Protein 6B0G (pdb70)

Secondary structure (DSSP, 8-state):
---EEEE-SEEEE-TTS-EEEEEEESS--B-TTS-B-EEEEEE-TTS--EEEEETTTEEPTT--TTEEEEEETTEEEEEESS--GGG-EEEEEEE-SSSSPEE---EEEEE----BPPEEEEEPPPHHHHTTTEEEEEEEEEEEBSS--EEEEEETTEEP-SSEEEEEPPPPTTT--EEEEEEEEEEHHHHHT--EEEEEEE-TT-SS-EEEEEETT-/-EEEEPPPEEE-TT--EEEEEEEESS-GGGSEEEEEEE-TT--EEEEEEEETTT--EEE-GGGTTTEEEEEETTTTEEEEEE-S--GGG-EEEEEEEE-S-SS---S--S--SB---EEEEE-S---BPPEEEEE---GGGEETTEEEEEEEEEEEBSS--EEEEGGGTB-TTEEEPPPEE-TTS-EEEEEEEEEEGGGGGT---EEEEEEGGGTEEEEEE-PPP-/--TT---BTEEEEE-SS-EEEEESTT-EEEETTEEE---SS-SSTTTTSEEETTEEEEE----EEEEEPTTEEEETTEEEEGGGTT---BSEEEEE-TT-SS--EEEEE-TEEEEEGGGTTEEEEEE---------STTEEEEEETTEEEEEE-

Nearest PDB structures (foldseek):
  6b0g-assembly1_C  TM=1.005E+00  e=9.118E-43  Homo sapiens
  6b0e-assembly1_A  TM=9.996E-01  e=1.253E-40  Homo sapiens
  6l8t-assembly1_L  TM=9.865E-01  e=5.030E-39  Homo sapiens
  1a4j-assembly2_A  TM=9.970E-01  e=8.400E-39  Mus musculus
  1f3d-assembly1_J  TM=9.706E-01  e=6.985E-35  Mus musculus

Sequence (598 aa):
DVVMTQSPLSLPVTLGQPASISCRSSQSLVYSDGNTYLSWFQQRPGQSPRRLIYKVSNRDSGVPDRFSGSGSGTDFTLKISRVEAEDVGVYYCMQDTHWPPTFGGGTKVEIKRTVAAPSVFIFPPSDEQLKSGTASVVCLLNNFYPREAKVQWKVDNALQSGNSQESVTEQDSKDSTYSLSSTLTLSKADYEKHKVYACEVTHQGLSSPVTKSFNRGEVQLVQSGGEVKKPGASVKVSCKASGYTFTSYGISWVRQAPGQGLEWMMGWISAYNGNRKYAQKVQGRVSMTIDTHTSTANMELRSLRSDDTAVYYCAKDRGDGDYRYYYYGMDVWGQGTTVTVSSASTKGPSVFPLAPSSKSTSGGTAALGCLVKDYFPEPVTVSWNSGALTSGVHTFPAVLQSSGLYSLSSVVTVPSSSLGTQTYICNVNHKPSNTKVDKKVEPKSVTVDTVCKRGFLIQMSGHLECKCENDLVLVNEETCEEKVLKCCDEKTVNKPCGDFSKCCIKIPVSYACKCNLGYDMVNNVCIPNECKQVTCGNGKCILDTSNPVKTGVCSCNIGKVPNVQDQNKCSKDGETKCSLKCLKEQETCKAVDGIYKCDCK

Structure (mmCIF, N/CA/C/O backbone):
data_6B0G
#
_entry.id   6B0G
#
_cell.length_a   51.772
_cell.length_b   83.692
_cell.length_c   76.212
_cell.angle_alpha   90.00
_cell.angle_beta   93.65
_cell.angle_gamma   90.00
#
_symmetry.space_group_name_H-M   'P 1 21 1'
#
loop_
_entity.id
_entity.type
_entity.pdbx_description
1 polymer '1245 Antibody, Light Chain'
2 polymer '1245 Antibody, Heavy Chain'
3 polymer '25 kDa ookinete surface antigen'
4 non-polymer GLYCEROL
5 water water
#
loop_
_atom_site.group_PDB
_atom_site.id
_atom_site.type_symbol
_atom_site.label_atom_id
_atom_site.label_alt_id
_atom_site.label_comp_id
_atom_site.label_asym_id
_atom_site.label_entity_id
_atom_site.label_seq_id
_atom_site.pdbx_PDB_ins_code
_atom_site.Cartn_x
_atom_site.Cartn_y
_atom_site.Cartn_z
_atom_site.occupancy
_atom_site.B_iso_or_equiv
_atom_site.auth_seq_id
_atom_site.auth_comp_id
_atom_site.auth_asym_id
_atom_site.auth_atom_id
_atom_site.pdbx_PDB_model_num
ATOM 1 N N . ASP A 1 1 ? 244.509 180.397 108.796 1.00 28.23 1 ASP C N 1
ATOM 2 C CA . ASP A 1 1 ? 245.575 179.443 109.011 1.00 30.40 1 ASP C CA 1
ATOM 3 C C . ASP A 1 1 ? 246.680 180.080 109.836 1.00 27.38 1 ASP C C 1
ATOM 4 O O . ASP A 1 1 ? 247.006 181.251 109.664 1.00 29.07 1 ASP C O 1
ATOM 9 N N . VAL A 1 2 ? 247.285 179.295 110.714 1.00 24.98 2 VAL C N 1
ATOM 10 C CA . VAL A 1 2 ? 248.368 179.823 111.530 1.00 22.05 2 VAL C CA 1
ATOM 11 C C . VAL A 1 2 ? 249.611 179.947 110.672 1.00 20.78 2 VAL C C 1
ATOM 12 O O . VAL A 1 2 ? 250.030 178.985 110.020 1.00 23.96 2 VAL C O 1
ATOM 16 N N . VAL A 1 3 ? 250.220 181.113 110.691 1.00 19.33 3 VAL C N 1
ATOM 17 C CA . VAL A 1 3 ? 251.466 181.335 109.979 1.00 19.50 3 VAL C CA 1
ATOM 18 C C . VAL A 1 3 ? 252.628 181.066 110.915 1.00 20.85 3 VAL C C 1
ATOM 19 O O . VAL A 1 3 ? 252.713 181.650 112.001 1.00 18.26 3 VAL C O 1
ATOM 23 N N . MET A 1 4 ? 253.539 180.210 110.470 1.00 16.85 4 MET C N 1
ATOM 24 C CA . MET A 1 4 ? 254.758 179.875 111.196 1.00 19.27 4 MET C CA 1
ATOM 25 C C . MET A 1 4 ? 255.916 180.536 110.467 1.00 20.07 4 MET C C 1
ATOM 26 O O . MET A 1 4 ? 256.104 180.302 109.270 1.00 18.87 4 MET C O 1
ATOM 31 N N . THR A 1 5 ? 256.667 181.383 111.168 1.00 23.30 5 THR C N 1
ATOM 32 C CA . THR A 1 5 ? 257.760 182.136 110.565 1.00 18.93 5 THR C CA 1
ATOM 33 C C . THR A 1 5 ? 259.050 181.704 111.235 1.00 20.23 5 THR C C 1
ATOM 34 O O . THR A 1 5 ? 259.189 181.828 112.454 1.00 17.64 5 THR C O 1
ATOM 38 N N . GLN A 1 6 ? 260.001 181.240 110.446 1.00 17.17 6 GLN C N 1
ATOM 39 C CA . GLN A 1 6 ? 261.262 180.791 111.000 1.00 19.81 6 GLN C CA 1
ATOM 40 C C . GLN A 1 6 ? 262.359 181.798 110.705 1.00 20.91 6 GLN C C 1
ATOM 41 O O . GLN A 1 6 ? 262.290 182.536 109.718 1.00 23.72 6 GLN C O 1
ATOM 47 N N . SER A 1 7 ? 263.388 181.815 111.562 1.00 26.47 7 SER C N 1
ATOM 48 C CA . SER A 1 7 ? 264.538 182.658 111.247 1.00 30.11 7 SER C CA 1
ATOM 49 C C . SER A 1 7 ? 265.797 182.060 111.858 1.00 30.45 7 SER C C 1
ATOM 50 O O . SER A 1 7 ? 265.721 181.436 112.923 1.00 30.66 7 SER C O 1
ATOM 53 N N . PRO A 1 8 ? 266.959 182.215 111.212 1.00 28.86 8 PRO C N 1
ATOM 54 C CA . PRO A 1 8 ? 267.101 182.830 109.892 1.00 21.30 8 PRO C CA 1
ATOM 55 C C . PRO A 1 8 ? 266.667 181.867 108.797 1.00 22.24 8 PRO C C 1
ATOM 56 O O . PRO A 1 8 ? 266.333 180.724 109.100 1.00 28.58 8 PRO C O 1
ATOM 60 N N . LEU A 1 9 ? 266.683 182.314 107.544 1.00 20.91 9 LEU C N 1
ATOM 61 C CA . LEU A 1 9 ? 266.423 181.387 106.445 1.00 24.26 9 LEU C CA 1
ATOM 62 C C . LEU A 1 9 ? 267.617 180.468 106.222 1.00 25.00 9 LEU C C 1
ATOM 63 O O . LEU A 1 9 ? 267.452 179.274 105.952 1.00 23.47 9 LEU C O 1
ATOM 68 N N . SER A 1 10 ? 268.826 181.021 106.311 1.00 21.37 10 SER C N 1
ATOM 69 C CA . SER A 1 10 ? 270.064 180.291 106.127 1.00 21.69 10 SER C CA 1
ATOM 70 C C . SER A 1 10 ? 270.911 180.512 107.370 1.00 26.04 10 SER C C 1
ATOM 71 O O . SER A 1 10 ? 271.046 181.651 107.835 1.00 27.15 10 SER C O 1
ATOM 74 N N . LEU A 1 11 ? 271.475 179.426 107.903 1.00 24.25 11 LEU C N 1
ATOM 75 C CA . LEU A 1 11 ? 272.216 179.439 109.166 1.00 23.59 11 LEU C CA 1
ATOM 76 C C . LEU A 1 11 ? 273.588 178.817 108.971 1.00 25.76 11 LEU C C 1
ATOM 77 O O . LEU A 1 11 ? 273.741 177.593 109.087 1.00 22.48 11 LEU C O 1
ATOM 82 N N . PRO A 1 12 ? 274.620 179.624 108.719 1.00 24.88 12 PRO C N 1
ATOM 83 C CA . PRO A 1 12 ? 275.972 179.066 108.649 1.00 25.95 12 PRO C CA 1
ATOM 84 C C . PRO A 1 12 ? 276.482 178.798 110.060 1.00 33.47 12 PRO C C 1
ATOM 85 O O . PRO A 1 12 ? 276.313 179.621 110.963 1.00 29.41 12 PRO C O 1
ATOM 89 N N . VAL A 1 13 ? 277.071 177.618 110.259 1.00 26.24 13 VAL C N 1
ATOM 90 C CA . VAL A 1 13 ? 277.486 177.168 111.580 1.00 32.66 13 VAL C CA 1
ATOM 91 C C . VAL A 1 13 ? 278.933 176.707 111.510 1.00 34.37 13 VAL C C 1
ATOM 92 O O . VAL A 1 13 ? 279.438 176.333 110.450 1.00 28.52 13 VAL C O 1
ATOM 96 N N . THR A 1 14 ? 279.600 176.711 112.665 1.00 38.05 14 THR C N 1
ATOM 97 C CA . THR A 1 14 ? 280.938 176.141 112.784 1.00 36.62 14 THR C CA 1
ATOM 98 C C . THR A 1 14 ? 280.829 174.799 113.481 1.00 30.25 14 THR C C 1
ATOM 99 O O . THR A 1 14 ? 280.208 174.697 114.545 1.00 31.46 14 THR C O 1
ATOM 103 N N . LEU A 1 15 ? 281.415 173.769 112.880 1.00 31.15 15 LEU C N 1
ATOM 104 C CA . LEU A 1 15 ? 281.371 172.461 113.509 1.00 30.31 15 LEU C CA 1
ATOM 105 C C . LEU A 1 15 ? 281.942 172.567 114.919 1.00 36.09 15 LEU C C 1
ATOM 106 O O . LEU A 1 15 ? 282.988 173.180 115.131 1.00 33.44 15 LEU C O 1
ATOM 111 N N . GLY A 1 16 ? 281.182 172.069 115.897 1.00 32.97 16 GLY C N 1
ATOM 112 C CA . GLY A 1 16 ? 281.540 172.151 117.291 1.00 35.16 16 GLY C CA 1
ATOM 113 C C . GLY A 1 16 ? 280.933 173.315 118.050 1.00 37.46 16 GLY C C 1
ATOM 114 O O . GLY A 1 16 ? 281.010 173.330 119.286 1.00 42.80 16 GLY C O 1
ATOM 115 N N . GLN A 1 17 ? 280.371 174.288 117.363 1.00 34.19 17 GLN C N 1
ATOM 116 C CA . GLN A 1 17 ? 279.796 175.453 118.000 1.00 30.96 17 GLN C CA 1
ATOM 117 C C . GLN A 1 17 ? 278.292 175.262 118.132 1.00 28.73 17 GLN C C 1
ATOM 118 O O . GLN A 1 17 ? 277.703 174.504 117.366 1.00 27.11 17 GLN C O 1
ATOM 124 N N . PRO A 1 18 ? 277.669 175.915 119.114 1.00 29.73 18 PRO C N 1
ATOM 125 C CA . PRO A 1 18 ? 276.204 175.876 119.221 1.00 26.85 18 PRO C CA 1
ATOM 126 C C . PRO A 1 18 ? 275.550 176.614 118.064 1.00 27.20 18 PRO C C 1
ATOM 127 O O . PRO A 1 18 ? 276.153 177.468 117.409 1.00 28.39 18 PRO C O 1
ATOM 131 N N . ALA A 1 19 ? 274.291 176.261 117.816 1.00 24.04 19 ALA C N 1
ATOM 132 C CA . ALA A 1 19 ? 273.446 177.026 116.913 1.00 27.71 19 ALA C CA 1
ATOM 133 C C . ALA A 1 19 ? 272.023 177.008 117.450 1.00 27.62 19 ALA C C 1
ATOM 134 O O . ALA A 1 19 ? 271.673 176.164 118.281 1.00 28.93 19 ALA C O 1
ATOM 136 N N . SER A 1 20 ? 271.197 177.944 116.968 1.00 24.98 20 SER C N 1
ATOM 137 C CA . SER A 1 20 ? 269.799 177.999 117.409 1.00 22.87 20 SER C CA 1
ATOM 138 C C . SER A 1 20 ? 268.926 178.598 116.309 1.00 29.12 20 SER C C 1
ATOM 139 O O . SER A 1 20 ? 269.334 179.526 115.604 1.00 28.73 20 SER C O 1
ATOM 142 N N . ILE A 1 21 ? 267.736 178.015 116.144 1.00 27.25 21 ILE C N 1
ATOM 143 C CA . ILE A 1 21 ? 266.771 178.372 115.109 1.00 23.48 21 ILE C CA 1
ATOM 144 C C . ILE A 1 21 ? 265.491 178.850 115.787 1.00 22.69 21 ILE C C 1
ATOM 145 O O . ILE A 1 21 ? 265.024 178.234 116.754 1.00 19.13 21 ILE C O 1
ATOM 150 N N . SER A 1 22 ? 264.911 179.930 115.274 1.00 20.43 22 SER C N 1
ATOM 151 C CA . SER A 1 22 ? 263.709 180.514 115.859 1.00 24.15 22 SER C CA 1
ATOM 152 C C . SER A 1 22 ? 262.460 180.210 115.026 1.00 21.81 22 SER C C 1
ATOM 153 O O . SER A 1 22 ? 262.506 180.127 113.788 1.00 22.52 22 SER C O 1
ATOM 156 N N . CYS A 1 23 ? 261.340 180.033 115.727 1.00 20.19 23 CYS C N 1
ATOM 157 C CA . CYS A 1 23 ? 260.049 179.768 115.109 1.00 20.03 23 CYS C CA 1
ATOM 158 C C . CYS A 1 23 ? 259.014 180.584 115.865 1.00 22.44 23 CYS C C 1
ATOM 159 O O . CYS A 1 23 ? 258.913 180.467 117.092 1.00 22.59 23 CYS C O 1
ATOM 162 N N . ARG A 1 24 ? 258.261 181.408 115.144 1.00 18.52 24 ARG C N 1
ATOM 163 C CA . ARG A 1 24 ? 257.216 182.245 115.735 1.00 19.97 24 ARG C CA 1
ATOM 164 C C . ARG A 1 24 ? 255.902 181.963 115.036 1.00 21.29 24 ARG C C 1
ATOM 165 O O . ARG A 1 24 ? 255.860 181.863 113.807 1.00 22.67 24 ARG C O 1
ATOM 173 N N . SER A 1 25 ? 254.826 181.833 115.810 1.00 17.43 25 SER C N 1
ATOM 174 C CA . SER A 1 25 ? 253.521 181.570 115.230 1.00 19.02 25 SER C CA 1
ATOM 175 C C . SER A 1 25 ? 252.677 182.846 115.242 1.00 21.10 25 SER C C 1
ATOM 176 O O . SER A 1 25 ? 252.840 183.706 116.103 1.00 23.05 25 SER C O 1
ATOM 179 N N . SER A 1 26 ? 251.732 182.941 114.309 1.00 19.02 26 SER C N 1
ATOM 180 C CA . SER A 1 26 ? 250.869 184.114 114.269 1.00 23.86 26 SER C CA 1
ATOM 181 C C . SER A 1 26 ? 249.785 184.070 115.333 1.00 20.77 26 SER C C 1
ATOM 182 O O . SER A 1 26 ? 249.121 185.085 115.565 1.00 23.81 26 SER C O 1
ATOM 185 N N . GLN A 1 27 ? 249.584 182.934 116.001 1.00 19.85 27 GLN C N 1
ATOM 186 C CA . GLN A 1 27 ? 248.748 182.968 117.197 1.00 28.27 27 GLN C CA 1
ATOM 187 C C . GLN A 1 27 ? 249.242 181.924 118.182 1.00 24.17 27 GLN C C 1
ATOM 188 O O . GLN A 1 27 ? 250.091 181.086 117.857 1.00 22.78 27 GLN C O 1
ATOM 194 N N . SER A 1 28 A 248.723 182.021 119.411 1.00 21.24 27 SER C N 1
ATOM 195 C CA . SER A 1 28 A 249.173 181.156 120.484 1.00 20.58 27 SER C CA 1
ATOM 196 C C . SER A 1 28 A 248.993 179.699 120.091 1.00 20.19 27 SER C C 1
ATOM 197 O O . SER A 1 28 A 247.971 179.297 119.519 1.00 18.39 27 SER C O 1
ATOM 200 N N . LEU A 1 29 B 249.992 178.906 120.396 1.00 17.31 27 LEU C N 1
ATOM 201 C CA . LEU A 1 29 B 249.898 177.477 120.147 1.00 16.44 27 LEU C CA 1
ATOM 202 C C . LEU A 1 29 B 249.407 176.702 121.369 1.00 18.22 27 LEU C C 1
ATOM 203 O O . LEU A 1 29 B 249.399 175.472 121.334 1.00 19.49 27 LEU C O 1
ATOM 208 N N . VAL A 1 30 C 249.005 177.380 122.445 1.00 19.79 27 VAL C N 1
ATOM 209 C CA . VAL A 1 30 C 248.468 176.674 123.610 1.00 17.79 27 VAL C CA 1
ATOM 210 C C . VAL A 1 30 C 247.035 176.259 123.294 1.00 21.50 27 VAL C C 1
ATOM 211 O O . VAL A 1 30 C 246.193 177.095 122.958 1.00 25.53 27 VAL C O 1
ATOM 215 N N . TYR A 1 31 D 246.771 174.966 123.360 1.00 17.82 27 TYR C N 1
ATOM 216 C CA . TYR A 1 31 D 245.477 174.413 122.972 1.00 22.76 27 TYR C CA 1
ATOM 217 C C . TYR A 1 31 D 244.515 174.517 124.154 1.00 25.23 27 TYR C C 1
ATOM 218 O O . TYR A 1 31 D 244.892 174.916 125.248 1.00 23.23 27 TYR C O 1
ATOM 227 N N . SER A 1 32 E 243.255 174.166 123.925 1.00 26.68 27 SER C N 1
ATOM 228 C CA . SER A 1 32 E 242.265 174.241 124.991 1.00 33.86 27 SER C CA 1
ATOM 229 C C . SER A 1 32 E 242.500 173.213 126.097 1.00 30.38 27 SER C C 1
ATOM 230 O O . SER A 1 32 E 241.882 173.323 127.160 1.00 31.61 27 SER C O 1
ATOM 233 N N . ASP A 1 33 ? 243.358 172.215 125.877 1.00 24.08 28 ASP C N 1
ATOM 234 C CA . ASP A 1 33 ? 243.725 171.260 126.923 1.00 24.11 28 ASP C CA 1
ATOM 235 C C . ASP A 1 33 ? 244.978 171.667 127.672 1.00 24.90 28 ASP C C 1
ATOM 236 O O . ASP A 1 33 ? 245.461 170.888 128.492 1.00 24.40 28 ASP C O 1
ATOM 241 N N . GLY A 1 34 ? 245.513 172.859 127.406 1.00 20.86 29 GLY C N 1
ATOM 242 C CA . GLY A 1 34 ? 246.712 173.341 128.071 1.00 23.01 29 GLY C CA 1
ATOM 243 C C . GLY A 1 34 ? 248.015 172.918 127.406 1.00 21.63 29 GLY C C 1
ATOM 244 O O . GLY A 1 34 ? 249.091 173.404 127.797 1.00 24.88 29 GLY C O 1
ATOM 245 N N . ASN A 1 35 ? 247.964 172.039 126.414 1.00 21.19 30 ASN C N 1
ATOM 246 C CA . ASN A 1 35 ? 249.181 171.595 125.755 1.00 19.44 30 ASN C CA 1
ATOM 247 C C . ASN A 1 35 ? 249.492 172.467 124.552 1.00 17.93 30 ASN C C 1
ATOM 248 O O . ASN A 1 35 ? 248.605 173.090 123.953 1.00 16.49 30 ASN C O 1
ATOM 253 N N . THR A 1 36 ? 250.778 172.466 124.180 1.00 16.94 31 THR C N 1
ATOM 254 C CA . THR A 1 36 ? 251.295 173.248 123.060 1.00 18.10 31 THR C CA 1
ATOM 255 C C . THR A 1 36 ? 251.842 172.275 122.028 1.00 16.02 31 THR C C 1
ATOM 256 O O . THR A 1 36 ? 252.871 171.630 122.258 1.00 16.68 31 THR C O 1
ATOM 260 N N . TYR A 1 37 ? 251.180 172.192 120.887 1.00 14.13 32 TYR C N 1
ATOM 261 C CA . TYR A 1 37 ? 251.478 171.152 119.911 1.00 15.37 32 TYR C CA 1
ATOM 262 C C . TYR A 1 37 ? 252.427 171.755 118.878 1.00 13.83 32 TYR C C 1
ATOM 263 O O . TYR A 1 37 ? 252.051 172.077 117.749 1.00 16.05 32 TYR C O 1
ATOM 272 N N . LEU A 1 38 ? 253.684 171.887 119.280 1.00 12.15 33 LEU C N 1
ATOM 273 C CA . LEU A 1 38 ? 254.727 172.415 118.392 1.00 11.90 33 LEU C CA 1
ATOM 274 C C . LEU A 1 38 ? 255.831 171.368 118.225 1.00 14.32 33 LEU C C 1
ATOM 275 O O . LEU A 1 38 ? 256.359 170.866 119.217 1.00 15.99 33 LEU C O 1
ATOM 280 N N . SER A 1 39 ? 256.222 171.077 116.969 1.00 10.57 34 SER C N 1
ATOM 281 C CA . SER A 1 39 ? 257.209 170.044 116.666 1.00 10.10 34 SER C CA 1
ATOM 282 C C . SER A 1 39 ? 258.313 170.616 115.776 1.00 10.29 34 SER C C 1
ATOM 283 O O . SER A 1 39 ? 258.143 171.639 115.119 1.00 15.77 34 SER C O 1
ATOM 286 N N . TRP A 1 40 ? 259.452 169.921 115.763 1.00 13.49 35 TRP C N 1
ATOM 287 C CA . TRP A 1 40 ? 260.590 170.254 114.916 1.00 12.19 35 TRP C CA 1
ATOM 288 C C . TRP A 1 40 ? 261.018 169.029 114.115 1.00 16.19 35 TRP C C 1
ATOM 289 O O . TRP A 1 40 ? 261.090 167.909 114.649 1.00 14.48 35 TRP C O 1
ATOM 300 N N . PHE A 1 41 ? 261.318 169.265 112.836 1.00 13.42 36 PHE C N 1
ATOM 301 C CA . PHE A 1 41 ? 261.707 168.234 111.886 1.00 14.06 36 PHE C CA 1
ATOM 302 C C . PHE A 1 41 ? 263.051 168.595 111.272 1.00 16.59 36 PHE C C 1
ATOM 303 O O . PHE A 1 41 ? 263.348 169.771 111.073 1.00 16.41 36 PHE C O 1
ATOM 311 N N . GLN A 1 42 ? 263.847 167.569 110.976 1.00 15.10 37 GLN C N 1
ATOM 312 C CA . GLN A 1 42 ? 265.124 167.696 110.285 1.00 14.08 37 GLN C CA 1
ATOM 313 C C . GLN A 1 42 ? 264.985 167.013 108.939 1.00 17.29 37 GLN C C 1
ATOM 314 O O . GLN A 1 42 ? 264.464 165.889 108.874 1.00 15.11 37 GLN C O 1
ATOM 320 N N . GLN A 1 43 ? 265.410 167.690 107.870 1.00 15.41 38 GLN C N 1
ATOM 321 C CA . GLN A 1 43 ? 265.372 167.099 106.529 1.00 16.35 38 GLN C CA 1
ATOM 322 C C . GLN A 1 43 ? 266.774 167.203 105.951 1.00 20.07 38 GLN C C 1
ATOM 323 O O . GLN A 1 43 ? 267.195 168.279 105.510 1.00 19.45 38 GLN C O 1
ATOM 329 N N . ARG A 1 44 ? 267.520 166.105 106.030 1.00 23.49 39 ARG C N 1
ATOM 330 C CA . ARG A 1 44 ? 268.860 166.068 105.453 1.00 23.01 39 ARG C CA 1
ATOM 331 C C . ARG A 1 44 ? 268.761 166.026 103.935 1.00 28.19 39 ARG C C 1
ATOM 332 O O . ARG A 1 44 ? 267.724 165.642 103.393 1.00 24.45 39 ARG C O 1
ATOM 340 N N . PRO A 1 45 ? 269.820 166.445 103.227 1.00 26.42 40 PRO C N 1
ATOM 341 C CA . PRO A 1 45 ? 269.738 166.567 101.762 1.00 25.36 40 PRO C CA 1
ATOM 342 C C . PRO A 1 45 ? 269.310 165.267 101.111 1.00 33.03 40 PRO C C 1
ATOM 343 O O . PRO A 1 45 ? 269.907 164.209 101.340 1.00 30.32 40 PRO C O 1
ATOM 347 N N . GLY A 1 46 ? 268.267 165.353 100.287 1.00 27.94 41 GLY C N 1
ATOM 348 C CA . GLY A 1 46 ? 267.793 164.198 99.561 1.00 30.83 41 GLY C CA 1
ATOM 349 C C . GLY A 1 46 ? 266.973 163.214 100.362 1.00 31.25 41 GLY C C 1
ATOM 350 O O . GLY A 1 46 ? 266.647 162.156 99.836 1.00 34.42 41 GLY C O 1
ATOM 351 N N . GLN A 1 47 ? 266.624 163.514 101.610 1.00 23.64 42 GLN C N 1
ATOM 352 C CA . GLN A 1 47 ? 265.865 162.565 102.423 1.00 28.40 42 GLN C CA 1
ATOM 353 C C . GLN A 1 47 ? 264.501 163.107 102.830 1.00 24.04 42 GLN C C 1
ATOM 354 O O . GLN A 1 47 ? 264.181 164.283 102.643 1.00 25.43 42 GLN C O 1
ATOM 360 N N . SER A 1 48 ? 263.717 162.218 103.450 1.00 21.92 43 SER C N 1
ATOM 361 C CA . SER A 1 48 ? 262.467 162.584 104.094 1.00 21.32 43 SER C CA 1
ATOM 362 C C . SER A 1 48 ? 262.705 163.365 105.370 1.00 20.59 43 SER C C 1
ATOM 363 O O . SER A 1 48 ? 263.726 163.195 106.038 1.00 22.14 43 SER C O 1
ATOM 366 N N . PRO A 1 49 ? 261.731 164.173 105.769 1.00 15.72 44 PRO C N 1
ATOM 367 C CA . PRO A 1 49 ? 261.783 164.782 107.097 1.00 16.02 44 PRO C CA 1
ATOM 368 C C . PRO A 1 49 ? 261.785 163.728 108.191 1.00 18.84 44 PRO C C 1
ATOM 369 O O . PRO A 1 49 ? 261.243 162.635 108.046 1.00 15.50 44 PRO C O 1
ATOM 373 N N . ARG A 1 50 ? 262.402 164.084 109.296 1.00 16.06 45 ARG C N 1
ATOM 374 C CA . ARG A 1 50 ? 262.497 163.238 110.465 1.00 15.59 45 ARG C CA 1
ATOM 375 C C . ARG A 1 50 ? 262.131 164.126 111.643 1.00 12.63 45 ARG C C 1
ATOM 376 O O . ARG A 1 50 ? 262.681 165.216 111.775 1.00 16.79 45 ARG C O 1
ATOM 384 N N . ARG A 1 51 ? 261.244 163.649 112.515 1.00 13.73 46 ARG C N 1
ATOM 385 C CA . ARG A 1 51 ? 260.869 164.446 113.665 1.00 13.57 46 ARG C CA 1
ATOM 386 C C . ARG A 1 51 ? 261.986 164.394 114.697 1.00 14.64 46 ARG C C 1
ATOM 387 O O . ARG A 1 51 ? 262.511 163.318 115.027 1.00 13.32 46 ARG C O 1
ATOM 395 N N . LEU A 1 52 ? 262.331 165.556 115.228 1.00 12.51 47 LEU C N 1
ATOM 396 C CA . LEU A 1 52 ? 263.318 165.635 116.314 1.00 14.40 47 LEU C CA 1
ATOM 397 C C . LEU A 1 52 ? 262.703 165.907 117.668 1.00 17.03 47 LEU C C 1
ATOM 398 O O . LEU A 1 52 ? 263.185 165.388 118.691 1.00 18.92 47 LEU C O 1
ATOM 403 N N . ILE A 1 53 ? 261.704 166.776 117.694 1.00 16.07 48 ILE C N 1
ATOM 404 C CA . ILE A 1 53 ? 261.129 167.293 118.923 1.00 13.12 48 ILE C CA 1
ATOM 405 C C . ILE A 1 53 ? 259.626 167.285 118.744 1.00 12.23 48 ILE C C 1
ATOM 406 O O . ILE A 1 53 ? 259.134 167.588 117.659 1.00 15.09 48 ILE C O 1
ATOM 411 N N . TYR A 1 54 ? 258.891 167.016 119.823 1.00 12.02 49 TYR C N 1
ATOM 412 C CA . TYR A 1 54 ? 257.443 167.185 119.805 1.00 12.88 49 TYR C CA 1
ATOM 413 C C . TYR A 1 54 ? 257.022 167.821 121.126 1.00 17.75 49 TYR C C 1
ATOM 414 O O . TYR A 1 54 ? 257.760 167.772 122.119 1.00 15.55 49 TYR C O 1
ATOM 423 N N . LYS A 1 55 ? 255.826 168.412 121.129 1.00 17.67 50 LYS C N 1
ATOM 424 C CA . LYS A 1 55 ? 255.290 169.061 122.319 1.00 15.09 50 LYS C CA 1
ATOM 425 C C . LYS A 1 55 ? 256.314 170.040 122.902 1.00 19.19 50 LYS C C 1
ATOM 426 O O . LYS A 1 55 ? 256.563 170.066 124.109 1.00 18.58 50 LYS C O 1
ATOM 432 N N . VAL A 1 56 ? 256.945 170.820 122.013 1.00 15.60 51 VAL C N 1
ATOM 433 C CA . VAL A 1 56 ? 257.856 171.939 122.309 1.00 18.12 51 VAL C CA 1
ATOM 434 C C . VAL A 1 56 ? 259.274 171.465 122.640 1.00 18.11 51 VAL C C 1
ATOM 435 O O . VAL A 1 56 ? 260.258 171.986 122.105 1.00 20.07 51 VAL C O 1
ATOM 439 N N . SER A 1 57 ? 259.389 170.531 123.565 1.00 19.20 52 SER C N 1
ATOM 440 C CA . SER A 1 57 ? 260.679 170.258 124.179 1.00 18.30 52 SER C CA 1
ATOM 441 C C . SER A 1 57 ? 260.999 168.775 124.342 1.00 21.72 52 SER C C 1
ATOM 442 O O . SER A 1 57 ? 262.072 168.458 124.860 1.00 21.30 52 SER C O 1
ATOM 445 N N . ASN A 1 58 ? 260.123 167.864 123.927 1.00 19.04 53 ASN C N 1
ATOM 446 C CA . ASN A 1 58 ? 260.369 166.438 124.082 1.00 21.44 53 ASN C CA 1
ATOM 447 C C . ASN A 1 58 ? 261.134 165.895 122.882 1.00 20.24 53 ASN C C 1
ATOM 448 O O . ASN A 1 58 ? 260.716 166.076 121.735 1.00 16.81 53 ASN C O 1
ATOM 453 N N . ARG A 1 59 ? 262.264 165.248 123.165 1.00 19.12 54 ARG C N 1
ATOM 454 C CA . ARG A 1 59 ? 263.124 164.661 122.140 1.00 21.34 54 ARG C CA 1
ATOM 455 C C . ARG A 1 59 ? 262.601 163.303 121.725 1.00 19.03 54 ARG C C 1
ATOM 456 O O . ARG A 1 59 ? 262.283 162.471 122.582 1.00 21.25 54 ARG C O 1
ATOM 464 N N . ASP A 1 60 ? 262.535 163.059 120.415 1.00 19.50 55 ASP C N 1
ATOM 465 C CA . ASP A 1 60 ? 262.185 161.721 119.960 1.00 20.26 55 ASP C CA 1
ATOM 466 C C . ASP A 1 60 ? 263.298 160.737 120.282 1.00 21.25 55 ASP C C 1
ATOM 467 O O . ASP A 1 60 ? 264.469 161.107 120.398 1.00 19.43 55 ASP C O 1
ATOM 472 N N . SER A 1 61 ? 262.916 159.469 120.416 1.00 25.64 56 SER C N 1
ATOM 473 C CA . SER A 1 61 ? 263.888 158.403 120.603 1.00 31.06 56 SER C CA 1
ATOM 474 C C . SER A 1 61 ? 264.905 158.424 119.473 1.00 29.78 56 SER C C 1
ATOM 475 O O . SER A 1 61 ? 264.565 158.688 118.318 1.00 32.29 56 SER C O 1
ATOM 478 N N . GLY A 1 62 ? 266.164 158.170 119.813 1.00 34.29 57 GLY C N 1
ATOM 479 C CA . GLY A 1 62 ? 267.220 158.145 118.821 1.00 34.87 57 GLY C CA 1
ATOM 480 C C . GLY A 1 62 ? 267.726 159.509 118.406 1.00 34.76 57 GLY C C 1
ATOM 481 O O . GLY A 1 62 ? 268.598 159.592 117.533 1.00 40.97 57 GLY C O 1
ATOM 482 N N . VAL A 1 63 ? 267.215 160.582 118.997 1.00 27.50 58 VAL C N 1
ATOM 483 C CA . VAL A 1 63 ? 267.689 161.927 118.683 1.00 24.90 58 VAL C CA 1
ATOM 484 C C . VAL A 1 63 ? 268.786 162.264 119.685 1.00 26.24 58 VAL C C 1
ATOM 485 O O . VAL A 1 63 ? 268.581 162.083 120.894 1.00 32.39 58 VAL C O 1
ATOM 489 N N . PRO A 1 64 ? 269.951 162.754 119.239 1.00 27.72 59 PRO C N 1
ATOM 490 C CA . PRO A 1 64 ? 271.032 163.056 120.183 1.00 32.03 59 PRO C CA 1
ATOM 491 C C . PRO A 1 64 ? 270.657 164.162 121.154 1.00 31.19 59 PRO C C 1
ATOM 492 O O . PRO A 1 64 ? 269.899 165.077 120.828 1.00 28.42 59 PRO C O 1
ATOM 496 N N . ASP A 1 65 ? 271.247 164.077 122.352 1.00 31.81 60 ASP C N 1
ATOM 497 C CA . ASP A 1 65 ? 271.069 165.065 123.409 1.00 38.87 60 ASP C CA 1
ATOM 498 C C . ASP A 1 65 ? 271.398 166.482 122.975 1.00 31.89 60 ASP C C 1
ATOM 499 O O . ASP A 1 65 ? 270.935 167.432 123.620 1.00 29.78 60 ASP C O 1
ATOM 504 N N . ARG A 1 66 ? 272.229 166.655 121.940 1.00 28.35 61 ARG C N 1
ATOM 505 C CA . ARG A 1 66 ? 272.627 168.014 121.593 1.00 31.15 61 ARG C CA 1
ATOM 506 C C . ARG A 1 66 ? 271.470 168.815 120.997 1.00 26.98 61 ARG C C 1
ATOM 507 O O . ARG A 1 66 ? 271.554 170.045 120.941 1.00 25.32 61 ARG C O 1
ATOM 515 N N . PHE A 1 67 ? 270.381 168.157 120.589 1.00 22.93 62 PHE C N 1
ATOM 516 C CA . PHE A 1 67 ? 269.179 168.853 120.128 1.00 23.31 62 PHE C CA 1
ATOM 517 C C . PHE A 1 67 ? 268.259 169.113 121.316 1.00 27.08 62 PHE C C 1
ATOM 518 O O . PHE A 1 67 ? 268.023 168.210 122.123 1.00 25.18 62 PHE C O 1
ATOM 526 N N . SER A 1 68 ? 267.763 170.345 121.442 1.00 22.23 63 SER C N 1
ATOM 527 C CA . SER A 1 68 ? 266.711 170.608 122.421 1.00 22.35 63 SER C CA 1
ATOM 528 C C . SER A 1 68 ? 265.765 171.695 121.917 1.00 28.34 63 SER C C 1
ATOM 529 O O . SER A 1 68 ? 266.124 172.522 121.072 1.00 25.63 63 SER C O 1
ATOM 532 N N . GLY A 1 69 ? 264.540 171.678 122.432 1.00 20.35 64 GLY C N 1
ATOM 533 C CA . GLY A 1 69 ? 263.545 172.647 122.030 1.00 22.74 64 GLY C CA 1
ATOM 534 C C . GLY A 1 69 ? 262.985 173.354 123.244 1.00 22.64 64 GLY C C 1
ATOM 535 O O . GLY A 1 69 ? 262.879 172.784 124.328 1.00 23.25 64 GLY C O 1
ATOM 536 N N . SER A 1 70 ? 262.621 174.612 123.051 1.00 22.13 65 SER C N 1
ATOM 537 C CA . SER A 1 70 ? 262.115 175.410 124.156 1.00 21.54 65 SER C CA 1
ATOM 538 C C . SER A 1 70 ? 261.140 176.449 123.613 1.00 21.54 65 SER C C 1
ATOM 539 O O . SER A 1 70 ? 260.936 176.566 122.408 1.00 18.89 65 SER C O 1
ATOM 542 N N . GLY A 1 71 ? 260.553 177.226 124.513 1.00 23.34 66 GLY C N 1
ATOM 543 C CA . GLY A 1 71 ? 259.643 178.275 124.115 1.00 27.16 66 GLY C CA 1
ATOM 544 C C . GLY A 1 71 ? 258.251 178.062 124.666 1.00 25.58 66 GLY C C 1
ATOM 545 O O . GLY A 1 71 ? 257.964 177.085 125.358 1.00 27.40 66 GLY C O 1
ATOM 546 N N . SER A 1 72 ? 257.380 179.017 124.354 1.00 22.28 67 SER C N 1
ATOM 547 C CA . SER A 1 72 ? 256.002 178.962 124.832 1.00 24.78 67 SER C CA 1
ATOM 548 C C . SER A 1 72 ? 255.206 180.013 124.078 1.00 25.67 67 SER C C 1
ATOM 549 O O . SER A 1 72 ? 255.763 180.998 123.591 1.00 24.83 67 SER C O 1
ATOM 552 N N . GLY A 1 73 ? 253.896 179.796 124.005 1.00 25.92 68 GLY C N 1
ATOM 553 C CA . GLY A 1 73 ? 252.967 180.751 123.442 1.00 28.31 68 GLY C CA 1
ATOM 554 C C . GLY A 1 73 ? 253.102 180.840 121.936 1.00 28.52 68 GLY C C 1
ATOM 555 O O . GLY A 1 73 ? 252.562 180.016 121.194 1.00 20.08 68 GLY C O 1
ATOM 556 N N . THR A 1 74 ? 253.842 181.848 121.481 1.00 21.79 69 THR C N 1
ATOM 557 C CA . THR A 1 74 ? 254.042 182.076 120.056 1.00 25.07 69 THR C CA 1
ATOM 558 C C . THR A 1 74 ? 255.510 182.038 119.660 1.00 26.18 69 THR C C 1
ATOM 559 O O . THR A 1 74 ? 255.830 182.348 118.506 1.00 21.97 69 THR C O 1
ATOM 563 N N . ASP A 1 75 ? 256.408 181.677 120.575 1.00 20.28 70 ASP C N 1
ATOM 564 C CA . ASP A 1 75 ? 257.839 181.883 120.371 1.00 22.84 70 ASP C CA 1
ATOM 565 C C . ASP A 1 75 ? 258.600 180.642 120.805 1.00 24.73 70 ASP C C 1
ATOM 566 O O . ASP A 1 75 ? 258.555 180.271 121.984 1.00 21.95 70 ASP C O 1
ATOM 571 N N . PHE A 1 76 ? 259.317 180.023 119.863 1.00 17.92 71 PHE C N 1
ATOM 572 C CA . PHE A 1 76 ? 259.938 178.719 120.052 1.00 19.51 71 PHE C CA 1
ATOM 573 C C . PHE A 1 76 ? 261.351 178.721 119.474 1.00 20.65 71 PHE C C 1
ATOM 574 O O . PHE A 1 76 ? 261.670 179.485 118.558 1.00 20.22 71 PHE C O 1
ATOM 582 N N . THR A 1 77 ? 262.188 177.851 120.023 1.00 17.94 72 THR C N 1
ATOM 583 C CA . THR A 1 77 ? 263.595 177.785 119.663 1.00 17.84 72 THR C CA 1
ATOM 584 C C . THR A 1 77 ? 264.061 176.333 119.600 1.00 19.42 72 THR C C 1
ATOM 585 O O . THR A 1 77 ? 263.799 175.559 120.520 1.00 18.32 72 THR C O 1
ATOM 589 N N . LEU A 1 78 ? 264.737 175.962 118.517 1.00 18.92 73 LEU C N 1
ATOM 590 C CA . LEU A 1 78 ? 265.483 174.711 118.447 1.00 22.97 73 LEU C CA 1
ATOM 591 C C . LEU A 1 78 ? 266.966 175.017 118.622 1.00 21.66 73 LEU C C 1
ATOM 592 O O . LEU A 1 78 ? 267.512 175.851 117.900 1.00 23.99 73 LEU C O 1
ATOM 597 N N . LYS A 1 79 ? 267.611 174.369 119.590 1.00 19.35 74 LYS C N 1
ATOM 598 C CA . LYS A 1 79 ? 269.018 174.617 119.856 1.00 22.36 74 LYS C CA 1
ATOM 599 C C . LYS A 1 79 ? 269.834 173.362 119.593 1.00 23.78 74 LYS C C 1
ATOM 600 O O . LYS A 1 79 ? 269.424 172.249 119.939 1.00 21.80 74 LYS C O 1
ATOM 606 N N . ILE A 1 80 ? 270.983 173.540 118.956 1.00 27.72 75 ILE C N 1
ATOM 607 C CA . ILE A 1 80 ? 271.943 172.466 118.777 1.00 25.62 75 ILE C CA 1
ATOM 608 C C . ILE A 1 80 ? 273.172 172.856 119.569 1.00 28.72 75 ILE C C 1
ATOM 609 O O . ILE A 1 80 ? 273.773 173.902 119.306 1.00 31.79 75 ILE C O 1
ATOM 614 N N . SER A 1 81 ? 273.561 172.023 120.527 1.00 31.47 76 SER C N 1
ATOM 615 C CA . SER A 1 81 ? 274.560 172.481 121.487 1.00 30.25 76 SER C CA 1
ATOM 616 C C . SER A 1 81 ? 275.969 172.464 120.892 1.00 34.14 76 SER C C 1
ATOM 617 O O . SER A 1 81 ? 276.810 173.290 121.263 1.00 31.98 76 SER C O 1
ATOM 620 N N . ARG A 1 82 ? 276.254 171.518 119.998 1.00 30.58 77 ARG C N 1
ATOM 621 C CA . ARG A 1 82 ? 277.530 171.431 119.290 1.00 36.44 77 ARG C CA 1
ATOM 622 C C . ARG A 1 82 ? 277.193 170.869 117.922 1.00 36.25 77 ARG C C 1
ATOM 623 O O . ARG A 1 82 ? 276.800 169.702 117.831 1.00 36.55 77 ARG C O 1
ATOM 631 N N . VAL A 1 83 ? 277.320 171.675 116.863 1.00 29.35 78 VAL C N 1
ATOM 632 C CA . VAL A 1 83 ? 276.874 171.200 115.558 1.00 26.98 78 VAL C CA 1
ATOM 633 C C . VAL A 1 83 ? 277.860 170.163 115.045 1.00 31.44 78 VAL C C 1
ATOM 634 O O . VAL A 1 83 ? 279.084 170.325 115.167 1.00 31.71 78 VAL C O 1
ATOM 638 N N . GLU A 1 84 ? 277.329 169.078 114.501 1.00 27.44 79 GLU C N 1
ATOM 639 C CA . GLU A 1 84 ? 278.109 168.053 113.828 1.00 27.19 79 GLU C CA 1
ATOM 640 C C . GLU A 1 84 ? 277.840 168.118 112.331 1.00 25.74 79 GLU C C 1
ATOM 641 O O . GLU A 1 84 ? 276.809 168.636 111.886 1.00 23.72 79 GLU C O 1
ATOM 647 N N . ALA A 1 85 ? 278.775 167.569 111.551 1.00 27.06 80 ALA C N 1
ATOM 648 C CA . ALA A 1 85 ? 278.654 167.661 110.095 1.00 33.03 80 ALA C CA 1
ATOM 649 C C . ALA A 1 85 ? 277.324 167.095 109.615 1.00 33.43 80 ALA C C 1
ATOM 650 O O . ALA A 1 85 ? 276.678 167.677 108.745 1.00 31.38 80 ALA C O 1
ATOM 652 N N . GLU A 1 86 ? 276.882 165.980 110.199 1.00 35.20 81 GLU C N 1
ATOM 653 C CA . GLU A 1 86 ? 275.619 165.367 109.812 1.00 38.37 81 GLU C CA 1
ATOM 654 C C . GLU A 1 86 ? 274.408 166.235 110.108 1.00 32.78 81 GLU C C 1
ATOM 655 O O . GLU A 1 86 ? 273.301 165.842 109.738 1.00 28.64 81 GLU C O 1
ATOM 661 N N . ASP A 1 87 ? 274.550 167.382 110.766 1.00 26.79 82 ASP C N 1
ATOM 662 C CA . ASP A 1 87 ? 273.377 168.194 111.064 1.00 25.45 82 ASP C CA 1
ATOM 663 C C . ASP A 1 87 ? 273.031 169.159 109.944 1.00 18.49 82 ASP C C 1
ATOM 664 O O . ASP A 1 87 ? 272.055 169.906 110.081 1.00 22.58 82 ASP C O 1
ATOM 669 N N . VAL A 1 88 ? 273.830 169.226 108.872 1.00 22.32 83 VAL C N 1
ATOM 670 C CA . VAL A 1 88 ? 273.466 170.125 107.789 1.00 23.16 83 VAL C CA 1
ATOM 671 C C . VAL A 1 88 ? 272.212 169.582 107.130 1.00 23.38 83 VAL C C 1
ATOM 672 O O . VAL A 1 88 ? 272.008 168.355 107.026 1.00 25.16 83 VAL C O 1
ATOM 676 N N . GLY A 1 89 ? 271.355 170.487 106.722 1.00 18.61 84 GLY C N 1
ATOM 677 C CA . GLY A 1 89 ? 270.061 170.128 106.180 1.00 19.03 84 GLY C CA 1
ATOM 678 C C . GLY A 1 89 ? 269.098 171.246 106.492 1.00 21.86 84 GLY C C 1
ATOM 679 O O . GLY A 1 89 ? 269.507 172.323 106.896 1.00 22.86 84 GLY C O 1
ATOM 680 N N . VAL A 1 90 ? 267.812 170.968 106.312 1.00 14.47 85 VAL C N 1
ATOM 681 C CA . VAL A 1 90 ? 266.776 171.971 106.515 1.00 13.76 85 VAL C CA 1
ATOM 682 C C . VAL A 1 90 ? 265.913 171.541 107.692 1.00 19.41 85 VAL C C 1
ATOM 683 O O . VAL A 1 90 ? 265.492 170.383 107.769 1.00 21.72 85 VAL C O 1
ATOM 687 N N . TYR A 1 91 ? 265.636 172.485 108.579 1.00 14.70 86 TYR C N 1
ATOM 688 C CA . TYR A 1 91 ? 264.837 172.264 109.777 1.00 13.81 86 TYR C CA 1
ATOM 689 C C . TYR A 1 91 ? 263.522 173.020 109.650 1.00 15.20 86 TYR C C 1
ATOM 690 O O . TYR A 1 91 ? 263.502 174.199 109.268 1.00 17.72 86 TYR C O 1
ATOM 699 N N . TYR A 1 92 ? 262.438 172.349 110.029 1.00 11.84 87 TYR C N 1
ATOM 700 C CA . TYR A 1 92 ? 261.092 172.893 109.945 1.00 13.03 87 TYR C CA 1
ATOM 701 C C . TYR A 1 92 ? 260.423 172.793 111.309 1.00 17.20 87 TYR C C 1
ATOM 702 O O . TYR A 1 92 ? 260.519 171.757 111.975 1.00 15.97 87 TYR C O 1
ATOM 711 N N . CYS A 1 93 ? 259.750 173.856 111.718 1.00 14.40 88 CYS C N 1
ATOM 712 C CA . CYS A 1 93 ? 258.790 173.704 112.798 1.00 13.29 88 CYS C CA 1
ATOM 713 C C . CYS A 1 93 ? 257.402 173.440 112.218 1.00 17.63 88 CYS C C 1
ATOM 714 O O . CYS A 1 93 ? 257.147 173.655 111.033 1.00 18.24 88 CYS C O 1
ATOM 717 N N . MET A 1 94 ? 256.518 172.918 113.068 1.00 14.28 89 MET C N 1
ATOM 718 C CA . MET A 1 94 ? 255.158 172.581 112.675 1.00 12.26 89 MET C CA 1
ATOM 719 C C . MET A 1 94 ? 254.238 172.734 113.876 1.00 12.46 89 MET C C 1
ATOM 720 O O . MET A 1 94 ? 254.547 172.197 114.943 1.00 17.89 89 MET C O 1
ATOM 725 N N . GLN A 1 95 ? 253.106 173.411 113.693 1.00 13.02 90 GLN C N 1
ATOM 726 C CA . GLN A 1 95 ? 252.070 173.471 114.712 1.00 17.23 90 GLN C CA 1
ATOM 727 C C . GLN A 1 95 ? 250.908 172.585 114.281 1.00 17.21 90 GLN C C 1
ATOM 728 O O . GLN A 1 95 ? 250.556 172.527 113.088 1.00 14.67 90 GLN C O 1
ATOM 734 N N . ASP A 1 96 ? 250.350 171.850 115.227 1.00 15.83 91 ASP C N 1
ATOM 735 C CA . ASP A 1 96 ? 249.040 171.260 114.964 1.00 16.05 91 ASP C CA 1
ATOM 736 C C . ASP A 1 96 ? 248.076 171.551 116.100 1.00 16.62 91 ASP C C 1
ATOM 737 O O . ASP A 1 96 ? 247.126 170.799 116.325 1.00 19.32 91 ASP C O 1
ATOM 742 N N . THR A 1 97 ? 248.254 172.684 116.769 1.00 16.94 92 THR C N 1
ATOM 743 C CA . THR A 1 97 ? 247.249 173.122 117.725 1.00 17.64 92 THR C CA 1
ATOM 744 C C . THR A 1 97 ? 245.976 173.533 117.018 1.00 23.01 92 THR C C 1
ATOM 745 O O . THR A 1 97 ? 244.868 173.247 117.495 1.00 18.41 92 THR C O 1
ATOM 749 N N . HIS A 1 98 ? 246.115 174.195 115.876 1.00 19.81 93 HIS C N 1
ATOM 750 C CA . HIS A 1 98 ? 244.996 174.747 115.132 1.00 25.41 93 HIS C CA 1
ATOM 751 C C . HIS A 1 98 ? 244.943 174.082 113.765 1.00 31.20 93 HIS C C 1
ATOM 752 O O . HIS A 1 98 ? 245.974 173.899 113.108 1.00 32.88 93 HIS C O 1
ATOM 759 N N . TRP A 1 99 ? 243.763 173.745 113.338 1.00 27.38 94 TRP C N 1
ATOM 760 C CA . TRP A 1 99 ? 243.623 173.116 112.047 1.00 29.32 94 TRP C CA 1
ATOM 761 C C . TRP A 1 99 ? 243.563 174.189 110.963 1.00 27.83 94 TRP C C 1
ATOM 762 O O . TRP A 1 99 ? 242.918 175.223 111.150 1.00 26.61 94 TRP C O 1
ATOM 773 N N . PRO A 1 100 ? 244.259 173.999 109.837 1.00 24.62 95 PRO C N 1
ATOM 774 C CA . PRO A 1 100 ? 245.125 172.862 109.492 1.00 19.82 95 PRO C CA 1
ATOM 775 C C . PRO A 1 100 ? 246.518 172.946 110.113 1.00 18.76 95 PRO C C 1
ATOM 776 O O . PRO A 1 100 ? 246.984 174.081 110.346 1.00 17.01 95 PRO C O 1
ATOM 780 N N . PRO A 1 101 ? 247.177 171.790 110.326 1.00 20.45 96 PRO C N 1
ATOM 781 C CA . PRO A 1 101 ? 248.600 171.815 110.684 1.00 15.87 96 PRO C CA 1
ATOM 782 C C . PRO A 1 101 ? 249.360 172.637 109.655 1.00 17.51 96 PRO C C 1
ATOM 7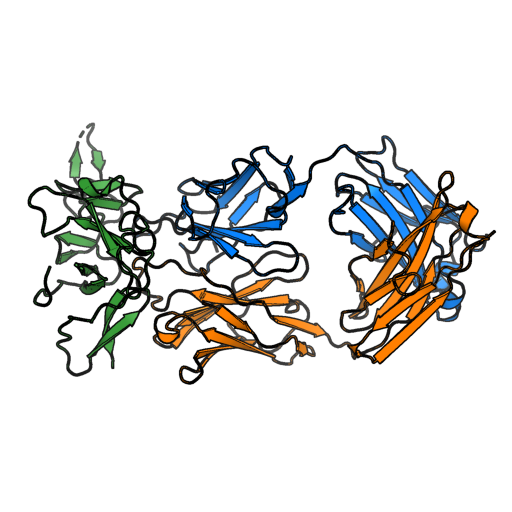83 O O . PRO A 1 101 ? 249.124 172.518 108.448 1.00 18.10 96 PRO C O 1
ATOM 787 N N . THR A 1 102 ? 250.282 173.464 110.122 1.00 15.31 97 THR C N 1
ATOM 788 C CA . THR A 1 102 ? 251.086 174.275 109.216 1.00 15.09 97 THR C CA 1
ATOM 789 C C . THR A 1 102 ? 252.551 174.227 109.623 1.00 15.39 97 THR C C 1
ATOM 790 O O . THR A 1 102 ? 252.898 174.098 110.798 1.00 14.53 97 THR C O 1
ATOM 794 N N . PHE A 1 103 ? 253.403 174.386 108.624 1.00 14.66 98 PHE C N 1
ATOM 795 C CA . PHE A 1 103 ? 254.839 174.298 108.771 1.00 15.62 98 PHE C CA 1
ATOM 796 C C . PHE A 1 103 ? 255.446 175.686 108.651 1.00 18.12 98 PHE C C 1
ATOM 797 O O . PHE A 1 103 ? 254.936 176.526 107.909 1.00 17.46 98 PHE C O 1
ATOM 805 N N . GLY A 1 104 ? 256.582 175.894 109.334 1.00 15.55 99 GLY C N 1
ATOM 806 C CA . GLY A 1 104 ? 257.416 177.035 109.045 1.00 16.61 99 GLY C CA 1
ATOM 807 C C . GLY A 1 104 ? 258.078 176.877 107.676 1.00 15.81 99 GLY C C 1
ATOM 808 O O . GLY A 1 104 ? 258.042 175.825 107.040 1.00 16.15 99 GLY C O 1
ATOM 809 N N . GLY A 1 105 ? 258.657 177.964 107.187 1.00 15.55 100 GLY C N 1
ATOM 810 C CA . GLY A 1 105 ? 259.236 177.906 105.849 1.00 12.99 100 GLY C CA 1
ATOM 811 C C . GLY A 1 105 ? 260.578 177.223 105.769 1.00 21.67 100 GLY C C 1
ATOM 812 O O . GLY A 1 105 ? 261.081 177.034 104.664 1.00 19.48 100 GLY C O 1
ATOM 813 N N . GLY A 1 106 ? 261.175 176.854 106.902 1.00 18.74 101 GLY C N 1
ATOM 814 C CA . GLY A 1 106 ? 262.419 176.112 106.869 1.00 18.88 101 GLY C CA 1
ATOM 815 C C . GLY A 1 106 ? 263.636 176.979 107.148 1.00 21.27 101 GLY C C 1
ATOM 816 O O . GLY A 1 106 ? 263.668 178.186 106.853 1.00 22.78 101 GLY C O 1
ATOM 817 N N . THR A 1 107 ? 264.649 176.357 107.756 1.00 18.86 102 THR C N 1
ATOM 818 C CA . THR A 1 107 ? 265.951 176.963 107.999 1.00 17.47 102 THR C CA 1
ATOM 819 C C . THR A 1 107 ? 267.041 176.016 107.522 1.00 21.10 102 THR C C 1
ATOM 820 O O . THR A 1 107 ? 267.134 174.888 108.009 1.00 17.71 102 THR C O 1
ATOM 824 N N . LYS A 1 108 ? 267.894 176.482 106.598 1.00 15.07 103 LYS C N 1
ATOM 825 C CA . LYS A 1 108 ? 268.963 175.651 106.077 1.00 22.53 103 LYS C CA 1
ATOM 826 C C . LYS A 1 108 ? 270.238 175.884 106.887 1.00 22.54 103 LYS C C 1
ATOM 827 O O . LYS A 1 108 ? 270.756 176.999 106.934 1.00 29.05 103 LYS C O 1
ATOM 833 N N . VAL A 1 109 ? 270.712 174.846 107.547 1.00 20.37 104 VAL C N 1
ATOM 834 C CA . VAL A 1 109 ? 271.984 174.884 108.256 1.00 18.93 104 VAL C CA 1
ATOM 835 C C . VAL A 1 109 ? 273.045 174.531 107.238 1.00 21.57 104 VAL C C 1
ATOM 836 O O . VAL A 1 109 ? 272.896 173.548 106.503 1.00 20.90 104 VAL C O 1
ATOM 840 N N . GLU A 1 110 ? 274.073 175.369 107.127 1.00 15.41 105 GLU C N 1
ATOM 841 C CA . GLU A 1 110 ? 275.173 175.149 106.180 1.00 17.25 105 GLU C CA 1
ATOM 842 C C . GLU A 1 110 ? 276.489 175.371 106.916 1.00 20.93 105 GLU C C 1
ATOM 843 O O . GLU A 1 110 ? 276.496 175.867 108.042 1.00 24.66 105 GLU C O 1
ATOM 849 N N . ILE A 1 111 ? 277.611 174.990 106.295 1.00 16.23 106 ILE C N 1
ATOM 850 C CA . ILE A 1 111 ? 278.928 175.162 106.927 1.00 16.95 106 ILE C CA 1
ATOM 851 C C . ILE A 1 111 ? 279.421 176.582 106.711 1.00 19.99 106 ILE C C 1
ATOM 852 O O . ILE A 1 111 ? 279.507 177.060 105.570 1.00 17.19 106 ILE C O 1
ATOM 857 N N . LYS A 1 112 ? 279.812 177.240 107.794 1.00 20.26 107 LYS C N 1
ATOM 858 C CA . LYS A 1 112 ? 280.381 178.568 107.682 1.00 20.31 107 LYS C CA 1
ATOM 859 C C . LYS A 1 112 ? 281.840 178.473 107.253 1.00 20.64 107 LYS C C 1
ATOM 860 O O . LYS A 1 112 ? 282.588 177.607 107.726 1.00 21.00 107 LYS C O 1
ATOM 866 N N . ARG A 1 113 ? 282.247 179.372 106.367 1.00 18.67 108 ARG C N 1
ATOM 867 C CA . ARG A 1 113 ? 283.643 179.472 105.962 1.00 19.28 108 ARG C CA 1
ATOM 868 C C . ARG A 1 113 ? 283.929 180.940 105.666 1.00 26.84 108 ARG C C 1
ATOM 869 O O . ARG A 1 113 ? 283.028 181.781 105.749 1.00 20.18 108 ARG C O 1
ATOM 877 N N . THR A 1 114 ? 285.170 181.246 105.268 1.00 25.12 109 THR C N 1
ATOM 878 C CA . THR A 1 114 ? 285.511 182.624 104.920 1.00 25.54 109 THR C CA 1
ATOM 879 C C . THR A 1 114 ? 284.902 183.040 103.583 1.00 21.84 109 THR C C 1
ATOM 880 O O . THR A 1 114 ? 284.635 182.213 102.698 1.00 19.12 109 THR C O 1
ATOM 884 N N . VAL A 1 115 ? 284.701 184.355 103.435 1.00 19.30 110 VAL C N 1
ATOM 885 C CA . VAL A 1 115 ? 284.139 184.885 102.201 1.00 18.64 110 VAL C CA 1
ATOM 886 C C . VAL A 1 115 ? 285.085 184.524 101.072 1.00 19.36 110 VAL C C 1
ATOM 887 O O . VAL A 1 115 ? 286.310 184.541 101.252 1.00 20.10 110 VAL C O 1
ATOM 891 N N . ALA A 1 116 ? 284.530 184.122 99.926 1.00 15.84 111 ALA C N 1
ATOM 892 C CA . ALA A 1 116 ? 285.329 183.782 98.741 1.00 15.32 111 ALA C CA 1
ATOM 893 C C . ALA A 1 116 ? 284.633 184.360 97.528 1.00 14.40 111 ALA C C 1
ATOM 894 O O . ALA A 1 116 ? 283.441 184.116 97.331 1.00 13.72 111 ALA C O 1
ATOM 896 N N . ALA A 1 117 ? 285.371 185.167 96.757 1.00 16.74 112 ALA C N 1
ATOM 897 C CA . ALA A 1 117 ? 284.859 185.766 95.546 1.00 19.04 112 ALA C CA 1
ATOM 898 C C . ALA A 1 117 ? 284.627 184.712 94.469 1.00 16.34 112 ALA C C 1
ATOM 899 O O . ALA A 1 117 ? 285.399 183.758 94.338 1.00 13.54 112 ALA C O 1
ATOM 901 N N . PRO A 1 118 ? 283.603 184.893 93.648 1.00 15.29 113 PRO C N 1
ATOM 902 C CA . PRO A 1 118 ? 283.428 184.002 92.500 1.00 11.77 113 PRO C CA 1
ATOM 903 C C . PRO A 1 118 ? 284.467 184.277 91.437 1.00 12.29 113 PRO C C 1
ATOM 904 O O . PRO A 1 118 ? 284.844 185.421 91.219 1.00 12.88 113 PRO C O 1
ATOM 908 N N . SER A 1 119 ? 284.920 183.209 90.772 1.00 14.74 114 SER C N 1
ATOM 909 C CA . SER A 1 119 ? 285.580 183.325 89.477 1.00 18.39 114 SER C CA 1
ATOM 910 C C . SER A 1 119 ? 284.486 183.293 88.422 1.00 16.59 114 SER C C 1
ATOM 911 O O . SER A 1 119 ? 283.645 182.388 88.436 1.00 15.00 114 SER C O 1
ATOM 914 N N . VAL A 1 120 ? 284.471 184.291 87.546 1.00 14.76 115 VAL C N 1
ATOM 915 C CA . VAL A 1 120 ? 283.381 184.492 86.585 1.00 11.90 115 VAL C CA 1
ATOM 916 C C . VAL A 1 120 ? 283.885 184.159 85.181 1.00 17.27 115 VAL C C 1
ATOM 917 O O . VAL A 1 120 ? 284.919 184.684 84.748 1.00 15.27 115 VAL C O 1
ATOM 921 N N . PHE A 1 121 ? 283.154 183.280 84.477 1.00 14.73 116 PHE C N 1
ATOM 922 C CA . PHE A 1 121 ? 283.490 182.818 83.129 1.00 17.53 116 PHE C CA 1
ATOM 923 C C . PHE A 1 121 ? 282.258 182.973 82.246 1.00 16.34 116 PHE C C 1
ATOM 924 O O . PHE A 1 121 ? 281.127 182.817 82.711 1.00 13.12 116 PHE C O 1
ATOM 932 N N . ILE A 1 122 ? 282.445 183.285 80.970 1.00 13.41 117 ILE C N 1
ATOM 933 C CA . ILE A 1 122 ? 281.283 183.369 80.101 1.00 13.49 117 ILE C CA 1
ATOM 934 C C . ILE A 1 122 ? 281.524 182.515 78.855 1.00 21.07 117 ILE C C 1
ATOM 935 O O . ILE A 1 122 ? 282.659 182.386 78.376 1.00 15.57 117 ILE C O 1
ATOM 940 N N . PHE A 1 123 ? 280.454 181.888 78.363 1.00 16.40 118 PHE C N 1
ATOM 941 C CA . PHE A 1 123 ? 280.530 180.973 77.224 1.00 21.07 118 PHE C CA 1
ATOM 942 C C . PHE A 1 123 ? 279.527 181.434 76.172 1.00 18.34 118 PHE C C 1
ATOM 943 O O . PHE A 1 123 ? 278.312 181.398 76.437 1.00 18.74 118 PHE C O 1
ATOM 951 N N . PRO A 1 124 ? 279.964 181.848 74.991 1.00 19.03 119 PRO C N 1
ATOM 952 C CA . PRO A 1 124 ? 279.005 182.146 73.904 1.00 18.50 119 PRO C CA 1
ATOM 953 C C . PRO A 1 124 ? 278.263 180.891 73.494 1.00 22.27 119 PRO C C 1
ATOM 954 O O . PRO A 1 124 ? 278.694 179.785 73.831 1.00 19.25 119 PRO C O 1
ATOM 958 N N . PRO A 1 125 ? 277.154 180.999 72.763 1.00 22.53 120 PRO C N 1
ATOM 959 C CA . PRO A 1 125 ? 276.524 179.775 72.260 1.00 24.75 120 PRO C CA 1
ATOM 960 C C . PRO A 1 125 ? 277.457 179.058 71.290 1.00 25.83 120 PRO C C 1
ATOM 961 O O . PRO A 1 125 ? 278.266 179.673 70.596 1.00 22.96 120 PRO C O 1
ATOM 965 N N . SER A 1 126 ? 277.354 177.737 71.271 1.00 28.72 121 SER C N 1
ATOM 966 C CA . SER A 1 126 ? 278.153 176.928 70.374 1.00 28.30 121 SER C CA 1
ATOM 967 C C . SER A 1 126 ? 277.636 177.046 68.946 1.00 32.46 121 SER C C 1
ATOM 968 O O . SER A 1 126 ? 276.459 177.339 68.700 1.00 26.38 121 SER C O 1
ATOM 971 N N . ASP A 1 127 ? 278.532 176.799 67.987 1.00 28.89 122 ASP C N 1
ATOM 972 C CA . ASP A 1 127 ? 278.079 176.776 66.599 1.00 35.98 122 ASP C CA 1
ATOM 973 C C . ASP A 1 127 ? 277.060 175.666 66.364 1.00 32.77 122 ASP C C 1
ATOM 974 O O . ASP A 1 127 ? 276.119 175.838 65.579 1.00 32.43 122 ASP C O 1
ATOM 979 N N . GLU A 1 128 ? 277.218 174.530 67.049 1.00 31.28 123 GLU C N 1
ATOM 980 C CA . GLU A 1 128 ? 276.243 173.449 66.931 1.00 37.82 123 GLU C CA 1
ATOM 981 C C . GLU A 1 128 ? 274.839 173.924 67.288 1.00 35.77 123 GLU C C 1
ATOM 982 O O . GLU A 1 128 ? 273.884 173.679 66.546 1.00 41.47 123 GLU C O 1
ATOM 988 N N . GLN A 1 129 ? 274.693 174.599 68.432 1.00 30.86 124 GLN C N 1
ATOM 989 C CA . GLN A 1 129 ? 273.376 175.086 68.832 1.00 28.79 124 GLN C CA 1
ATOM 990 C C . GLN A 1 129 ? 272.845 176.105 67.833 1.00 31.10 124 GLN C C 1
ATOM 991 O O . GLN A 1 129 ? 271.692 176.022 67.396 1.00 35.73 124 GLN C O 1
ATOM 997 N N . LEU A 1 130 ? 273.682 177.071 67.452 1.00 29.91 125 LEU C N 1
ATOM 998 C CA . LEU A 1 130 ? 273.267 178.076 66.478 1.00 32.38 125 LEU C CA 1
ATOM 999 C C . LEU A 1 130 ? 272.748 177.440 65.196 1.00 40.26 125 LEU C C 1
ATOM 1000 O O . LEU A 1 130 ? 271.804 177.954 64.588 1.00 40.02 125 LEU C O 1
ATOM 1005 N N . LYS A 1 131 ? 273.324 176.309 64.791 1.00 43.43 126 LYS C N 1
ATOM 1006 C CA . LYS A 1 131 ? 272.810 175.572 63.643 1.00 47.61 126 LYS C CA 1
ATOM 1007 C C . LYS A 1 131 ? 271.319 175.245 63.771 1.00 50.94 126 LYS C C 1
ATOM 1008 O O . LYS A 1 131 ? 270.661 175.018 62.752 1.00 53.03 126 LYS C O 1
ATOM 1014 N N . SER A 1 132 ? 270.758 175.277 64.983 1.00 49.17 127 SER C N 1
ATOM 1015 C CA . SER A 1 132 ? 269.403 174.806 65.244 1.00 47.13 127 SER C CA 1
ATOM 1016 C C . SER A 1 132 ? 268.398 175.914 65.573 1.00 44.89 127 SER C C 1
ATOM 1017 O O . SER A 1 132 ? 267.254 175.601 65.906 1.00 48.17 127 SER C O 1
ATOM 1020 N N . GLY A 1 133 ? 268.777 177.189 65.506 1.00 39.01 128 GLY C N 1
ATOM 1021 C CA . GLY A 1 133 ? 267.801 178.257 65.670 1.00 38.63 128 GLY C CA 1
ATOM 1022 C C . GLY A 1 133 ? 267.678 178.868 67.055 1.00 39.53 128 GLY C C 1
ATOM 1023 O O . GLY A 1 133 ? 266.837 179.766 67.251 1.00 37.54 128 GLY C O 1
ATOM 1024 N N . THR A 1 134 ? 268.479 178.423 68.020 1.00 35.65 129 THR C N 1
ATOM 1025 C CA . THR A 1 134 ? 268.431 178.957 69.375 1.00 32.39 129 THR C CA 1
ATOM 1026 C C . THR A 1 134 ? 269.852 179.262 69.819 1.00 29.19 129 THR C C 1
ATOM 1027 O O . THR A 1 134 ? 270.805 178.638 69.346 1.00 32.28 129 THR C O 1
ATOM 1031 N N . ALA A 1 135 ? 270.002 180.261 70.691 1.00 26.72 130 ALA C N 1
ATOM 1032 C CA . ALA A 1 135 ? 271.311 180.674 71.176 1.00 25.43 130 ALA C CA 1
ATOM 1033 C C . ALA A 1 135 ? 271.257 180.754 72.691 1.00 25.64 130 ALA C C 1
ATOM 1034 O O . ALA A 1 135 ? 270.469 181.529 73.236 1.00 24.27 130 ALA C O 1
ATOM 1036 N N . SER A 1 136 ? 272.065 179.945 73.374 1.00 22.91 131 SER C N 1
ATOM 1037 C CA . SER A 1 136 ? 272.169 180.029 74.822 1.00 22.19 131 SER C CA 1
ATOM 1038 C C . SER A 1 136 ? 273.540 180.567 75.190 1.00 17.84 131 SER C C 1
ATOM 1039 O O . SER A 1 136 ? 274.559 180.043 74.736 1.00 18.48 131 SER C O 1
ATOM 1042 N N . VAL A 1 137 ? 273.562 181.583 76.046 1.00 17.22 132 VAL C N 1
ATOM 1043 C CA . VAL A 1 137 ? 274.787 182.167 76.569 1.00 15.26 132 VAL C CA 1
ATOM 1044 C C . VAL A 1 137 ? 274.858 181.814 78.041 1.00 19.69 132 VAL C C 1
ATOM 1045 O O . VAL A 1 137 ? 273.888 182.027 78.776 1.00 17.59 132 VAL C O 1
ATOM 1049 N N . VAL A 1 138 ? 275.987 181.277 78.478 1.00 15.41 133 VAL C N 1
ATOM 1050 C CA . VAL A 1 138 ? 276.087 180.768 79.838 1.00 18.39 133 VAL C CA 1
ATOM 1051 C C . VAL A 1 138 ? 277.144 181.547 80.593 1.00 21.81 133 VAL C C 1
ATOM 1052 O O . VAL A 1 138 ? 278.265 181.736 80.099 1.00 18.52 133 VAL C O 1
ATOM 1056 N N . CYS A 1 139 ? 276.774 182.000 81.787 1.00 16.18 134 CYS C N 1
ATOM 1057 C CA . CYS A 1 139 ? 277.661 182.689 82.721 1.00 14.33 134 CYS C CA 1
ATOM 1058 C C . CYS A 1 139 ? 277.867 181.797 83.940 1.00 18.85 134 CYS C C 1
ATOM 1059 O O . CYS A 1 139 ? 276.890 181.337 84.537 1.00 12.86 134 CYS C O 1
ATOM 1062 N N . LEU A 1 140 ? 279.129 181.522 84.282 1.00 14.02 135 LEU C N 1
ATOM 1063 C CA . LEU A 1 140 ? 279.484 180.663 85.408 1.00 13.61 135 LEU C CA 1
ATOM 1064 C C . LEU A 1 140 ? 280.135 181.514 86.484 1.00 13.34 135 LEU C C 1
ATOM 1065 O O . LEU A 1 140 ? 281.079 182.261 86.198 1.00 12.26 135 LEU C O 1
ATOM 1070 N N . LEU A 1 141 ? 279.632 181.398 87.706 1.00 12.79 136 LEU C N 1
ATOM 1071 C CA . LEU A 1 141 ? 280.257 181.934 88.907 1.00 9.49 136 LEU C CA 1
ATOM 1072 C C . LEU A 1 141 ? 280.757 180.716 89.674 1.00 17.08 136 LEU C C 1
ATOM 1073 O O . LEU A 1 141 ? 279.952 179.871 90.094 1.00 12.76 136 LEU C O 1
ATOM 1078 N N . ASN A 1 142 ? 282.065 180.590 89.827 1.00 12.72 137 ASN C N 1
ATOM 1079 C CA . ASN A 1 142 ? 282.620 179.375 90.411 1.00 13.17 137 ASN C CA 1
ATOM 1080 C C . ASN A 1 142 ? 283.190 179.606 91.810 1.00 16.26 137 ASN C C 1
ATOM 1081 O O . ASN A 1 142 ? 283.934 180.572 92.048 1.00 14.72 137 ASN C O 1
ATOM 1086 N N . ASN A 1 143 ? 282.825 178.701 92.727 1.00 13.92 138 ASN C N 1
ATOM 1087 C CA . ASN A 1 143 ? 283.470 178.508 94.031 1.00 14.57 138 ASN C CA 1
ATOM 1088 C C . ASN A 1 143 ? 283.494 179.800 94.851 1.00 15.26 138 ASN C C 1
ATOM 1089 O O . ASN A 1 143 ? 284.543 180.347 95.152 1.00 13.52 138 ASN C O 1
ATOM 1094 N N . PHE A 1 144 ? 282.315 180.224 95.267 1.00 12.26 139 PHE C N 1
ATOM 1095 C CA . PHE A 1 144 ? 282.191 181.450 96.042 1.00 10.98 139 PHE C CA 1
ATOM 1096 C C . PHE A 1 144 ? 281.490 181.171 97.371 1.00 12.11 139 PHE C C 1
ATOM 1097 O O . PHE A 1 144 ? 280.864 180.120 97.573 1.00 13.57 139 PHE C O 1
ATOM 1105 N N . TYR A 1 145 ? 281.598 182.136 98.281 1.00 14.55 140 TYR C N 1
ATOM 1106 C CA . TYR A 1 145 ? 280.866 182.049 99.536 1.00 15.75 140 TYR C CA 1
ATOM 1107 C C . TYR A 1 145 ? 280.693 183.465 100.076 1.00 15.69 140 TYR C C 1
ATOM 1108 O O . TYR A 1 145 ? 281.666 184.233 100.068 1.00 13.16 140 TYR C O 1
ATOM 1117 N N . PRO A 1 146 ? 279.517 183.847 100.574 1.00 13.63 141 PRO C N 1
ATOM 1118 C CA . PRO A 1 146 ? 278.277 183.109 100.855 1.00 12.68 141 PRO C CA 1
ATOM 1119 C C . PRO A 1 146 ? 277.522 182.808 99.570 1.00 16.34 141 PRO C C 1
ATOM 1120 O O . PRO A 1 146 ? 277.932 183.219 98.490 1.00 13.74 141 PRO C O 1
ATOM 1124 N N . ARG A 1 147 ? 276.398 182.126 99.728 1.00 12.72 142 ARG C N 1
ATOM 1125 C CA . ARG A 1 147 ? 275.636 181.592 98.606 1.00 18.04 142 ARG C CA 1
ATOM 1126 C C . ARG A 1 147 ? 274.994 182.685 97.770 1.00 17.27 142 ARG C C 1
ATOM 1127 O O . ARG A 1 147 ? 274.770 182.500 96.574 1.00 14.00 142 ARG C O 1
ATOM 1135 N N . GLU A 1 148 ? 274.661 183.812 98.373 1.00 12.49 143 GLU C N 1
ATOM 1136 C CA . GLU A 1 148 ? 273.900 184.837 97.666 1.00 16.52 143 GLU C CA 1
ATOM 1137 C C . GLU A 1 148 ? 274.780 185.628 96.687 1.00 17.22 143 GLU C C 1
ATOM 1138 O O . GLU A 1 148 ? 275.849 186.115 97.049 1.00 14.32 143 GLU C O 1
ATOM 1144 N N . ALA A 1 149 ? 274.315 185.764 95.442 1.00 14.77 144 ALA C N 1
ATOM 1145 C CA . ALA A 1 149 ? 274.983 186.557 94.423 1.00 15.48 144 ALA C CA 1
ATOM 1146 C C . ALA A 1 149 ? 273.926 187.100 93.471 1.00 21.37 144 ALA C C 1
ATOM 1147 O O . ALA A 1 149 ? 272.882 186.471 93.266 1.00 19.80 144 ALA C O 1
ATOM 1149 N N . LYS A 1 150 ? 274.177 188.294 92.936 1.00 14.13 145 LYS C N 1
ATOM 1150 C CA . LYS A 1 150 ? 273.286 188.942 91.979 1.00 14.95 145 LYS C CA 1
ATOM 1151 C C . LYS A 1 150 ? 273.962 188.880 90.610 1.00 16.35 145 LYS C C 1
ATOM 1152 O O . LYS A 1 150 ? 275.150 189.183 90.495 1.00 17.30 145 LYS C O 1
ATOM 1158 N N . VAL A 1 151 ? 273.207 188.486 89.588 1.00 16.44 146 VAL C N 1
ATOM 1159 C CA . VAL A 1 151 ? 273.703 188.358 88.216 1.00 15.90 146 VAL C CA 1
ATOM 1160 C C . VAL A 1 151 ? 272.726 189.083 87.311 1.00 16.65 146 VAL C C 1
ATOM 1161 O O . VAL A 1 151 ? 271.504 188.908 87.447 1.00 16.43 146 VAL C O 1
ATOM 1165 N N . GLN A 1 152 ? 273.254 189.920 86.430 1.00 14.33 147 GLN C N 1
ATOM 1166 C CA . GLN A 1 152 ? 272.457 190.642 85.443 1.00 20.95 147 GLN C CA 1
ATOM 1167 C C . GLN A 1 152 ? 273.088 190.498 84.067 1.00 23.77 147 GLN C C 1
ATOM 1168 O O . GLN A 1 152 ? 274.310 190.669 83.913 1.00 20.75 147 GLN C O 1
ATOM 1174 N N . TRP A 1 153 ? 272.254 190.208 83.073 1.00 19.80 148 TRP C N 1
ATOM 1175 C CA . TRP A 1 153 ? 272.685 190.138 81.684 1.00 17.24 148 TRP C CA 1
ATOM 1176 C C . TRP A 1 153 ? 272.440 191.473 81.003 1.00 18.62 148 TRP C C 1
ATOM 1177 O O . TRP A 1 153 ? 271.382 192.079 81.162 1.00 18.86 148 TRP C O 1
ATOM 1188 N N . LYS A 1 154 ? 273.423 191.922 80.240 1.00 19.59 149 LYS C N 1
ATOM 1189 C CA . LYS A 1 154 ? 273.266 193.097 79.400 1.00 26.08 149 LYS C CA 1
ATOM 1190 C C . LYS A 1 154 ? 273.678 192.725 77.987 1.00 25.57 149 LYS C C 1
ATOM 1191 O O . LYS A 1 154 ? 274.715 192.096 77.775 1.00 24.30 149 LYS C O 1
ATOM 1197 N N . VAL A 1 155 ? 272.840 193.084 77.035 1.00 22.92 150 VAL C N 1
ATOM 1198 C CA . VAL A 1 155 ? 273.101 192.873 75.626 1.00 24.87 150 VAL C CA 1
ATOM 1199 C C . VAL A 1 155 ? 273.169 194.268 75.020 1.00 29.37 150 VAL C C 1
ATOM 1200 O O . VAL A 1 155 ? 272.196 195.028 75.107 1.00 25.38 150 VAL C O 1
ATOM 1204 N N . ASP A 1 156 ? 274.337 194.633 74.489 1.00 25.41 151 ASP C N 1
ATOM 1205 C CA . ASP A 1 156 ? 274.565 195.975 73.957 1.00 27.07 151 ASP C CA 1
ATOM 1206 C C . ASP A 1 156 ? 274.113 197.043 74.956 1.00 29.62 151 ASP C C 1
ATOM 1207 O O . ASP A 1 156 ? 273.366 197.961 74.616 1.00 30.38 151 ASP C O 1
ATOM 1212 N N . ASN A 1 157 ? 274.554 196.885 76.215 1.00 26.46 152 ASN C N 1
ATOM 1213 C CA . ASN A 1 157 ? 274.289 197.756 77.363 1.00 36.17 152 ASN C CA 1
ATOM 1214 C C . ASN A 1 157 ? 272.822 197.779 77.790 1.00 35.25 152 ASN C C 1
ATOM 1215 O O . ASN A 1 157 ? 272.466 198.556 78.682 1.00 36.02 152 ASN C O 1
ATOM 1220 N N . ALA A 1 158 ? 271.961 196.944 77.206 1.00 26.58 153 ALA C N 1
ATOM 1221 C CA . ALA A 1 158 ? 270.550 196.900 77.570 1.00 26.94 153 ALA C CA 1
ATOM 1222 C C . ALA A 1 158 ? 270.315 195.769 78.564 1.00 24.82 153 ALA C C 1
ATOM 1223 O O . ALA A 1 158 ? 270.626 194.607 78.275 1.00 24.99 153 ALA C O 1
ATOM 1225 N N . LEU A 1 159 ? 269.731 196.102 79.710 1.00 29.51 154 LEU C N 1
ATOM 1226 C CA . LEU A 1 159 ? 269.494 195.103 80.739 1.00 30.90 154 LEU C CA 1
ATOM 1227 C C . LEU A 1 159 ? 268.429 194.102 80.289 1.00 30.34 154 LEU C C 1
ATOM 1228 O O . LEU A 1 159 ? 267.357 194.487 79.823 1.00 26.43 154 LEU C O 1
ATOM 1233 N N . GLN A 1 160 ? 268.731 192.810 80.412 1.00 26.67 155 GLN C N 1
ATOM 1234 C CA . GLN A 1 160 ? 267.805 191.757 80.022 1.00 27.46 155 GLN C CA 1
ATOM 1235 C C . GLN A 1 160 ? 266.892 191.401 81.186 1.00 28.26 155 GLN C C 1
ATOM 1236 O O . GLN A 1 160 ? 267.307 191.404 82.347 1.00 29.44 155 GLN C O 1
ATOM 1242 N N . SER A 1 161 ? 265.648 191.061 80.864 1.00 34.14 156 SER C N 1
ATOM 1243 C CA . SER A 1 161 ? 264.719 190.582 81.878 1.00 37.05 156 SER C CA 1
ATOM 1244 C C . SER A 1 161 ? 263.844 189.495 81.279 1.00 30.82 156 SER C C 1
ATOM 1245 O O . SER A 1 161 ? 263.415 189.595 80.128 1.00 34.85 156 SER C O 1
ATOM 1248 N N . GLY A 1 162 ? 263.593 188.453 82.067 1.00 32.82 157 GLY C N 1
ATOM 1249 C CA . GLY A 1 162 ? 262.653 187.422 81.678 1.00 32.01 157 GLY C CA 1
ATOM 1250 C C . GLY A 1 162 ? 263.170 186.400 80.694 1.00 32.38 157 GLY C C 1
ATOM 1251 O O . GLY A 1 162 ? 262.397 185.537 80.272 1.00 28.01 157 GLY C O 1
ATOM 1252 N N . ASN A 1 163 ? 264.453 186.455 80.311 1.00 24.51 158 ASN C N 1
ATOM 1253 C CA . ASN A 1 163 ? 264.977 185.509 79.334 1.00 24.03 158 ASN C CA 1
ATOM 1254 C C . ASN A 1 163 ? 266.212 184.796 79.856 1.00 20.33 158 ASN C C 1
ATOM 1255 O O . ASN A 1 163 ? 266.998 184.288 79.054 1.00 22.43 158 ASN C O 1
ATOM 1260 N N . SER A 1 164 ? 266.423 184.782 81.179 1.00 18.47 159 SER C N 1
ATOM 1261 C CA . SER A 1 164 ? 267.488 184.002 81.776 1.00 15.86 159 SER C CA 1
ATOM 1262 C C . SER A 1 164 ? 266.972 183.222 82.979 1.00 21.29 159 SER C C 1
ATOM 1263 O O . SER A 1 164 ? 265.928 183.531 83.572 1.00 19.14 159 SER C O 1
ATOM 1266 N N . GLN A 1 165 ? 267.714 182.180 83.322 1.00 15.15 160 GLN C N 1
ATOM 1267 C CA . GLN A 1 165 ? 267.376 181.352 84.472 1.00 15.11 160 GLN C CA 1
ATOM 1268 C C . GLN A 1 165 ? 268.682 180.965 85.124 1.00 18.21 160 GLN C C 1
ATOM 1269 O O . GLN A 1 165 ? 269.728 180.901 84.463 1.00 14.75 160 GLN C O 1
ATOM 1275 N N . GLU A 1 166 ? 268.631 180.681 86.417 1.00 16.46 161 GLU C N 1
ATOM 1276 C CA . GLU A 1 166 ? 269.877 180.344 87.093 1.00 17.50 161 GLU C CA 1
ATOM 1277 C C . GLU A 1 166 ? 269.659 179.199 88.053 1.00 12.25 161 GLU C C 1
ATOM 1278 O O . GLU A 1 166 ? 268.538 178.892 88.440 1.00 13.29 161 GLU C O 1
ATOM 1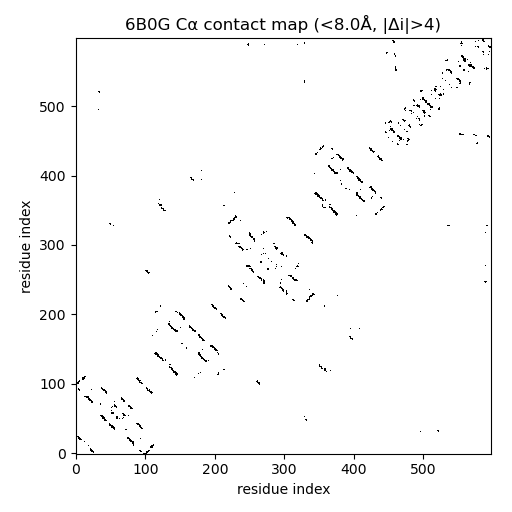284 N N . SER A 1 167 ? 270.763 178.542 88.411 1.00 13.01 162 SER C N 1
ATOM 1285 C CA . SER A 1 167 ? 270.684 177.483 89.404 1.00 10.79 162 SER C CA 1
ATOM 1286 C C . SER A 1 167 ? 272.024 177.391 90.119 1.00 10.01 162 SER C C 1
ATOM 1287 O O . SER A 1 167 ? 273.063 177.824 89.600 1.00 12.26 162 SER C O 1
ATOM 1290 N N . VAL A 1 168 ? 271.963 176.933 91.355 1.00 12.73 163 VAL C N 1
ATOM 1291 C CA . VAL A 1 168 ? 273.082 177.028 92.284 1.00 12.59 163 VAL C CA 1
ATOM 1292 C C . VAL A 1 168 ? 273.331 175.627 92.834 1.00 13.35 163 VAL C C 1
ATOM 1293 O O . VAL A 1 168 ? 272.378 174.911 93.177 1.00 11.88 163 VAL C O 1
ATOM 1297 N N . THR A 1 169 ? 274.604 175.222 92.910 1.00 11.85 164 THR C N 1
ATOM 1298 C CA . THR A 1 169 ? 274.896 173.910 93.486 1.00 13.07 164 THR C CA 1
ATOM 1299 C C . THR A 1 169 ? 274.656 173.897 94.994 1.00 17.19 164 THR C C 1
ATOM 1300 O O . THR A 1 169 ? 274.551 174.937 95.646 1.00 16.29 164 THR C O 1
ATOM 1304 N N . GLU A 1 170 ? 274.579 172.689 95.544 1.00 14.93 165 GLU C N 1
ATOM 1305 C CA . GLU A 1 170 ? 274.652 172.562 96.982 1.00 24.48 165 GLU C CA 1
ATOM 1306 C C . GLU A 1 170 ? 276.065 172.901 97.441 1.00 19.15 165 GLU C C 1
ATOM 1307 O O . GLU A 1 170 ? 277.027 172.886 96.667 1.00 16.70 165 GLU C O 1
ATOM 1313 N N . GLN A 1 171 ? 276.178 173.212 98.720 1.00 16.90 166 GLN C N 1
ATOM 1314 C CA . GLN A 1 171 ? 277.462 173.578 99.272 1.00 17.17 166 GLN C CA 1
ATOM 1315 C C . GLN A 1 171 ? 278.453 172.430 99.121 1.00 21.09 166 GLN C C 1
ATOM 1316 O O . GLN A 1 171 ? 278.162 171.282 99.466 1.00 17.83 166 GLN C O 1
ATOM 1322 N N . ASP A 1 172 ? 279.629 172.737 98.588 1.00 15.86 167 ASP C N 1
ATOM 1323 C CA . ASP A 1 172 ? 280.605 171.689 98.302 1.00 19.92 167 ASP C CA 1
ATOM 1324 C C . ASP A 1 172 ? 281.111 171.014 99.571 1.00 21.18 167 ASP C C 1
ATOM 1325 O O . ASP A 1 172 ? 281.332 171.667 100.600 1.00 27.63 167 ASP C O 1
ATOM 1330 N N . SER A 1 173 ? 281.296 169.687 99.501 1.00 27.48 168 SER C N 1
ATOM 1331 C CA . SER A 1 173 ? 281.698 168.958 100.699 1.00 34.18 168 SER C CA 1
ATOM 1332 C C . SER A 1 173 ? 283.178 169.111 101.015 1.00 38.41 168 SER C C 1
ATOM 1333 O O . SER A 1 173 ? 283.560 168.979 102.178 1.00 40.24 168 SER C O 1
ATOM 1336 N N . LYS A 1 174 ? 284.014 169.396 100.016 1.00 38.97 169 LYS C N 1
ATOM 1337 C CA . LYS A 1 174 ? 285.434 169.597 100.288 1.00 44.50 169 LYS C CA 1
ATOM 1338 C C . LYS A 1 174 ? 285.707 170.994 100.843 1.00 45.07 169 LYS C C 1
ATOM 1339 O O . LYS A 1 174 ? 286.316 171.136 101.909 1.00 53.25 169 LYS C O 1
ATOM 1345 N N . ASP A 1 175 ? 285.233 172.041 100.151 1.00 32.17 170 ASP C N 1
ATOM 1346 C CA . ASP A 1 175 ? 285.642 173.406 100.445 1.00 23.48 170 ASP C CA 1
ATOM 1347 C C . ASP A 1 175 ? 284.509 174.342 100.863 1.00 22.34 170 ASP C C 1
ATOM 1348 O O . ASP A 1 175 ? 284.763 175.529 101.094 1.00 17.89 170 ASP C O 1
ATOM 1353 N N . SER A 1 176 ? 283.265 173.865 100.947 1.00 18.92 171 SER C N 1
ATOM 1354 C CA . SER A 1 176 ? 282.148 174.635 101.493 1.00 16.36 171 SER C CA 1
ATOM 1355 C C . SER A 1 176 ? 281.769 175.828 100.634 1.00 15.73 171 SER C C 1
ATOM 1356 O O . SER A 1 176 ? 281.111 176.746 101.127 1.00 15.09 171 SER C O 1
ATOM 1359 N N . THR A 1 177 ? 282.141 175.839 99.351 1.00 14.21 172 THR C N 1
ATOM 1360 C CA . THR A 1 177 ? 281.700 176.907 98.479 1.00 13.76 172 THR C CA 1
ATOM 1361 C C . THR A 1 177 ? 280.498 176.473 97.652 1.00 13.29 172 THR C C 1
ATOM 1362 O O . THR A 1 177 ? 280.058 175.315 97.664 1.00 13.00 172 THR C O 1
ATOM 1366 N N . TYR A 1 178 ? 279.987 177.448 96.919 1.00 12.12 173 TYR C N 1
ATOM 1367 C CA . TYR A 1 178 ? 278.873 177.315 96.009 1.00 12.34 173 TYR C CA 1
ATOM 1368 C C . TYR A 1 178 ? 279.329 177.698 94.616 1.00 13.68 173 TYR C C 1
ATOM 1369 O O . TYR A 1 178 ? 280.307 178.443 94.451 1.00 12.43 173 TYR C O 1
ATOM 1378 N N . SER A 1 179 ? 278.590 177.206 93.620 1.00 10.27 174 SER C N 1
ATOM 1379 C CA . SER A 1 179 ? 278.769 177.672 92.254 1.00 11.22 174 SER C CA 1
ATOM 1380 C C . SER A 1 179 ? 277.388 177.952 91.688 1.00 15.60 174 SER C C 1
ATOM 1381 O O . SER A 1 179 ? 276.397 177.388 92.156 1.00 12.01 174 SER C O 1
ATOM 1384 N N . LEU A 1 180 ? 277.324 178.883 90.728 1.00 12.26 175 LEU C N 1
ATOM 1385 C CA . LEU A 1 180 ? 276.073 179.319 90.115 1.00 15.76 175 LEU C CA 1
ATOM 1386 C C . LEU A 1 180 ? 276.239 179.358 88.595 1.00 15.37 175 LEU C C 1
ATOM 1387 O O . LEU A 1 180 ? 277.277 179.798 88.089 1.00 11.43 175 LEU C O 1
ATOM 1392 N N . SER A 1 181 ? 275.233 178.866 87.877 1.00 11.17 176 SER C N 1
ATOM 1393 C CA . SER A 1 181 ? 275.202 178.946 86.423 1.00 11.17 176 SER C CA 1
ATOM 1394 C C . SER A 1 181 ? 274.001 179.801 86.038 1.00 19.54 176 SER C C 1
ATOM 1395 O O . SER A 1 181 ? 272.902 179.564 86.540 1.00 15.05 176 SER C O 1
ATOM 1398 N N . SER A 1 182 ? 274.195 180.790 85.158 1.00 15.16 177 SER C N 1
ATOM 1399 C CA . SER A 1 182 ? 273.071 181.538 84.591 1.00 16.33 177 SER C CA 1
ATOM 1400 C C . SER A 1 182 ? 273.081 181.349 83.080 1.00 19.97 177 SER C C 1
ATOM 1401 O O . SER A 1 182 ? 274.128 181.517 82.452 1.00 17.68 177 SER C O 1
ATOM 1404 N N . THR A 1 183 ? 271.926 181.017 82.500 1.00 17.45 178 THR C N 1
ATOM 1405 C CA . THR A 1 183 ? 271.780 180.918 81.060 1.00 18.94 178 THR C CA 1
ATOM 1406 C C . THR A 1 183 ? 270.846 182.000 80.553 1.00 20.57 178 THR C C 1
ATOM 1407 O O . THR A 1 183 ? 269.717 182.114 81.022 1.00 18.59 178 THR C O 1
ATOM 1411 N N . LEU A 1 184 ? 271.307 182.741 79.564 1.00 19.94 179 LEU C N 1
ATOM 1412 C CA . LEU A 1 184 ? 270.514 183.696 78.816 1.00 22.38 179 LEU C CA 1
ATOM 1413 C C . LEU A 1 184 ? 270.133 183.013 77.515 1.00 21.49 179 LEU C C 1
ATOM 1414 O O . LEU A 1 184 ? 271.010 182.518 76.804 1.00 17.31 179 LEU C O 1
ATOM 1419 N N . THR A 1 185 ? 268.846 182.976 77.196 1.00 20.51 180 THR C N 1
ATOM 1420 C CA . THR A 1 185 ? 268.402 182.275 75.995 1.00 27.72 180 THR C CA 1
ATOM 1421 C C . THR A 1 185 ? 267.667 183.230 75.053 1.00 25.54 180 THR C C 1
ATOM 1422 O O . THR A 1 185 ? 266.696 183.883 75.450 1.00 27.32 180 THR C O 1
ATOM 1426 N N . LEU A 1 186 ? 268.141 183.306 73.813 1.00 21.97 181 LEU C N 1
ATOM 1427 C CA . LEU A 1 186 ? 267.568 184.141 72.765 1.00 23.83 181 LEU C CA 1
ATOM 1428 C C . LEU A 1 186 ? 267.379 183.284 71.514 1.00 25.29 181 LEU C C 1
ATOM 1429 O O . LEU A 1 186 ? 267.988 182.224 71.372 1.00 34.49 181 LEU C O 1
ATOM 1434 N N . SER A 1 187 ? 266.524 183.739 70.601 1.00 31.81 182 SER C N 1
ATOM 1435 C CA . SER A 1 187 ? 266.488 183.121 69.279 1.00 32.06 182 SER C CA 1
ATOM 1436 C C . SER A 1 187 ? 267.781 183.432 68.533 1.00 34.04 182 SER C C 1
ATOM 1437 O O . SER A 1 187 ? 268.445 184.433 68.800 1.00 34.27 182 SER C O 1
ATOM 1440 N N . LYS A 1 188 ? 268.153 182.564 67.590 1.00 29.90 183 LYS C N 1
ATOM 1441 C CA . LYS A 1 188 ? 269.338 182.884 66.804 1.00 30.27 183 LYS C CA 1
ATOM 1442 C C . LYS A 1 188 ? 269.192 184.247 66.148 1.00 34.79 183 LYS C C 1
ATOM 1443 O O . LYS A 1 188 ? 270.146 185.033 66.116 1.00 32.20 183 LYS C O 1
ATOM 1449 N N . ALA A 1 189 ? 267.997 184.563 65.642 1.00 37.42 184 ALA C N 1
ATOM 1450 C CA . ALA A 1 189 ? 267.830 185.831 64.947 1.00 39.37 184 ALA C CA 1
ATOM 1451 C C . ALA A 1 189 ? 268.087 187.008 65.882 1.00 39.60 184 ALA C C 1
ATOM 1452 O O . ALA A 1 189 ? 268.797 187.947 65.512 1.00 41.54 184 ALA C O 1
ATOM 1454 N N . ASP A 1 190 ? 267.564 186.959 67.115 1.00 36.60 185 ASP C N 1
ATOM 1455 C CA . ASP A 1 190 ? 267.824 188.046 68.069 1.00 41.43 185 ASP C CA 1
ATOM 1456 C C . ASP A 1 190 ? 269.295 188.098 68.470 1.00 39.29 185 ASP C C 1
ATOM 1457 O O . ASP A 1 190 ? 269.871 189.186 68.611 1.00 37.39 185 ASP C O 1
ATOM 1462 N N . TYR A 1 191 ? 269.909 186.927 68.670 1.00 37.30 186 TYR C N 1
ATOM 1463 C CA . TYR A 1 191 ? 271.335 186.861 68.980 1.00 35.36 186 TYR C CA 1
ATOM 1464 C C . TYR A 1 191 ? 272.175 187.539 67.902 1.00 37.25 186 TYR C C 1
ATOM 1465 O O . TYR A 1 191 ? 273.105 188.292 68.211 1.00 34.71 186 TYR C O 1
ATOM 1474 N N . GLU A 1 192 ? 271.855 187.291 66.631 1.00 30.58 187 GLU C N 1
ATOM 1475 C CA . GLU A 1 192 ? 272.568 187.905 65.515 1.00 37.59 187 GLU C CA 1
ATOM 1476 C C . GLU A 1 192 ? 272.344 189.403 65.415 1.00 40.22 187 GLU C C 1
ATOM 1477 O O . GLU A 1 192 ? 273.074 190.068 64.681 1.00 36.77 187 GLU C O 1
ATOM 1483 N N . LYS A 1 193 ? 271.372 189.959 66.120 1.00 46.48 188 LYS C N 1
ATOM 1484 C CA . LYS A 1 193 ? 271.114 191.382 65.988 1.00 51.49 188 LYS C CA 1
ATOM 1485 C C . LYS A 1 193 ? 271.911 192.228 66.969 1.00 48.95 188 LYS C C 1
ATOM 1486 O O . LYS A 1 193 ? 271.792 193.453 66.933 1.00 51.30 188 LYS C O 1
ATOM 1492 N N . HIS A 1 194 ? 272.736 191.627 67.824 1.00 38.59 189 HIS C N 1
ATOM 1493 C CA . HIS A 1 194 ? 273.461 192.390 68.824 1.00 34.56 189 HIS C CA 1
ATOM 1494 C C . HIS A 1 194 ? 274.926 191.972 68.846 1.00 36.12 189 HIS C C 1
ATOM 1495 O O . HIS A 1 194 ? 275.296 190.906 68.346 1.00 30.38 189 HIS C O 1
ATOM 1502 N N . LYS A 1 195 ? 275.767 192.829 69.437 1.00 34.50 190 LYS C N 1
ATOM 1503 C CA . LYS A 1 195 ? 277.213 192.610 69.436 1.00 34.38 190 LYS C CA 1
ATOM 1504 C C . LYS A 1 195 ? 277.755 192.163 70.792 1.00 28.78 190 LYS C C 1
ATOM 1505 O O . LYS A 1 195 ? 278.402 191.118 70.884 1.00 27.69 190 LYS C O 1
ATOM 1511 N N . VAL A 1 196 ? 277.513 192.919 71.856 1.00 28.34 191 VAL C N 1
ATOM 1512 C CA . VAL A 1 196 ? 278.195 192.720 73.133 1.00 26.71 191 VAL C CA 1
ATOM 1513 C C . VAL A 1 196 ? 277.253 192.011 74.108 1.00 24.46 191 VAL C C 1
ATOM 1514 O O . VAL A 1 196 ? 276.159 192.508 74.402 1.00 26.36 191 VAL C O 1
ATOM 1518 N N . TYR A 1 197 ? 277.682 190.854 74.601 1.00 22.62 192 TYR C N 1
ATOM 1519 C CA . TYR A 1 197 ? 276.939 190.066 75.571 1.00 22.19 192 TYR C CA 1
ATOM 1520 C C . TYR A 1 197 ? 277.729 190.080 76.871 1.00 25.99 192 TYR C C 1
ATOM 1521 O O . TYR A 1 197 ? 278.908 189.726 76.878 1.00 25.34 192 TYR C O 1
ATOM 1530 N N . ALA A 1 198 ? 277.089 190.485 77.965 1.00 20.86 193 ALA C N 1
ATOM 1531 C CA . ALA A 1 198 ? 277.811 190.637 79.220 1.00 20.14 193 ALA C CA 1
ATOM 1532 C C . ALA A 1 198 ? 276.976 190.101 80.364 1.00 21.30 193 ALA C C 1
ATOM 1533 O O . ALA A 1 198 ? 275.755 190.262 80.366 1.00 20.23 193 ALA C O 1
ATOM 1535 N N . CYS A 1 199 ? 277.634 189.477 81.336 1.00 17.50 194 CYS C N 1
ATOM 1536 C CA . CYS A 1 199 ? 277.007 189.204 82.620 1.00 21.98 194 CYS C CA 1
ATOM 1537 C C . CYS A 1 199 ? 277.768 189.979 83.675 1.00 20.94 194 CYS C C 1
ATOM 1538 O O . CYS A 1 199 ? 279.002 190.050 83.645 1.00 20.07 194 CYS C O 1
ATOM 1541 N N . GLU A 1 200 ? 277.015 190.620 84.562 1.00 20.71 195 GLU C N 1
ATOM 1542 C CA . GLU A 1 200 ? 277.563 191.472 85.598 1.00 18.11 195 GLU C CA 1
ATOM 1543 C C . GLU A 1 200 ? 277.270 190.822 86.943 1.00 19.25 195 GLU C C 1
ATOM 1544 O O . GLU A 1 200 ? 276.118 190.460 87.230 1.00 16.51 195 GLU C O 1
ATOM 1550 N N . VAL A 1 201 ? 278.299 190.658 87.760 1.00 18.24 196 VAL C N 1
ATOM 1551 C CA . VAL A 1 201 ? 278.179 189.885 88.989 1.00 18.05 196 VAL C CA 1
ATOM 1552 C C . VAL A 1 201 ? 278.445 190.785 90.188 1.00 14.60 196 VAL C C 1
ATOM 1553 O O . VAL A 1 201 ? 279.459 191.486 90.227 1.00 16.42 196 VAL C O 1
ATOM 1557 N N . THR A 1 202 ? 277.579 190.708 91.199 1.00 14.60 197 THR C N 1
ATOM 1558 C CA . THR A 1 202 ? 277.805 191.382 92.469 1.00 15.72 197 THR C CA 1
ATOM 1559 C C . THR A 1 202 ? 277.827 190.326 93.568 1.00 19.94 197 THR C C 1
ATOM 1560 O O . THR A 1 202 ? 276.981 189.423 93.577 1.00 14.31 197 THR C O 1
ATOM 1564 N N . HIS A 1 203 ? 278.795 190.422 94.479 1.00 15.24 198 HIS C N 1
ATOM 1565 C CA . HIS A 1 203 ? 278.952 189.415 95.523 1.00 14.13 198 HIS C CA 1
ATOM 1566 C C . HIS A 1 203 ? 279.726 190.045 96.672 1.00 15.45 198 HIS C C 1
ATOM 1567 O O . HIS A 1 203 ? 280.516 190.967 96.454 1.00 16.68 198 HIS C O 1
ATOM 1574 N N . GLN A 1 204 ? 279.464 189.575 97.908 1.00 15.50 199 GLN C N 1
ATOM 1575 C CA . GLN A 1 204 ? 280.164 190.163 99.040 1.00 16.98 199 GLN C CA 1
ATOM 1576 C C . GLN A 1 204 ? 281.676 190.072 98.866 1.00 23.14 199 GLN C C 1
ATOM 1577 O O . GLN A 1 204 ? 282.413 190.896 99.416 1.00 20.09 199 GLN C O 1
ATOM 1583 N N . GLY A 1 205 ? 282.159 189.097 98.098 1.00 17.24 200 GLY C N 1
ATOM 1584 C CA . GLY A 1 205 ? 283.588 188.948 97.957 1.00 17.91 200 GLY C CA 1
ATOM 1585 C C . GLY A 1 205 ? 284.225 189.842 96.910 1.00 22.36 200 GLY C C 1
ATOM 1586 O O . GLY A 1 205 ? 285.425 189.761 96.672 1.00 20.89 200 GLY C O 1
ATOM 1587 N N . LEU A 1 206 ? 283.464 190.734 96.292 1.00 17.50 201 LEU C N 1
ATOM 1588 C CA . LEU A 1 206 ? 283.986 191.655 95.291 1.00 22.05 201 LEU C CA 1
ATOM 1589 C C . LEU A 1 206 ? 283.620 193.057 95.734 1.00 27.08 201 LEU C C 1
ATOM 1590 O O . LEU A 1 206 ? 282.446 193.334 96.005 1.00 24.39 201 LEU C O 1
ATOM 1595 N N . SER A 1 207 ? 284.603 193.945 95.814 1.00 22.91 202 SER C N 1
ATOM 1596 C CA . SER A 1 207 ? 284.251 195.287 96.280 1.00 29.85 202 SER C CA 1
ATOM 1597 C C . SER A 1 207 ? 283.577 196.105 95.186 1.00 32.45 202 SER C C 1
ATOM 1598 O O . SER A 1 207 ? 282.880 197.083 95.486 1.00 34.24 202 SER C O 1
ATOM 1601 N N . SER A 1 208 ? 283.778 195.741 93.929 1.00 26.46 203 SER C N 1
ATOM 1602 C CA . SER A 1 208 ? 283.035 196.354 92.844 1.00 32.46 203 SER C CA 1
ATOM 1603 C C . SER A 1 208 ? 282.504 195.236 91.966 1.00 29.76 203 SER C C 1
ATOM 1604 O O . SER A 1 208 ? 283.067 194.138 91.960 1.00 29.50 203 SER C O 1
ATOM 1607 N N . PRO A 1 209 ? 281.381 195.458 91.280 1.00 26.67 204 PRO C N 1
ATOM 1608 C CA . PRO A 1 209 ? 280.829 194.409 90.423 1.00 27.22 204 PRO C CA 1
ATOM 1609 C C . PRO A 1 209 ? 281.834 193.996 89.371 1.00 26.13 204 PRO C C 1
ATOM 1610 O O . PRO A 1 209 ? 282.657 194.790 88.921 1.00 25.35 204 PRO C O 1
ATOM 1614 N N . VAL A 1 210 ? 281.776 192.731 88.993 1.00 24.91 205 VAL C N 1
ATOM 1615 C CA . VAL A 1 210 ? 282.657 192.192 87.966 1.00 25.25 205 VAL C CA 1
ATOM 1616 C C . VAL A 1 210 ? 281.829 191.908 86.722 1.00 22.33 205 VAL C C 1
ATOM 1617 O O . VAL A 1 210 ? 280.752 191.311 86.811 1.00 23.96 205 VAL C O 1
ATOM 1621 N N . THR A 1 211 ? 282.319 192.344 85.567 1.00 21.13 206 THR C N 1
ATOM 1622 C CA . THR A 1 211 ? 281.644 192.095 84.306 1.00 18.44 206 THR C CA 1
ATOM 1623 C C . THR A 1 211 ? 282.530 191.230 83.411 1.00 25.89 206 THR C C 1
ATOM 1624 O O . THR A 1 211 ? 283.718 191.516 83.248 1.00 27.68 206 THR C O 1
ATOM 1628 N N . LYS A 1 212 ? 281.959 190.155 82.872 1.00 23.27 207 LYS C N 1
ATOM 1629 C CA . LYS A 1 212 ? 282.588 189.331 81.839 1.00 24.11 207 LYS C CA 1
ATOM 1630 C C . LYS A 1 212 ? 281.753 189.472 80.581 1.00 22.38 207 LYS C C 1
ATOM 1631 O O . LYS A 1 212 ? 280.522 189.340 80.639 1.00 19.65 207 LYS C O 1
ATOM 1637 N N . SER A 1 213 ? 282.410 189.711 79.445 1.00 19.22 208 SER C N 1
ATOM 1638 C CA . SER A 1 213 ? 281.655 189.950 78.237 1.00 19.93 208 SER C CA 1
ATOM 1639 C C . SER A 1 213 ? 282.436 189.444 77.034 1.00 21.19 208 SER C C 1
ATOM 1640 O O . SER A 1 213 ? 283.659 189.307 77.073 1.00 22.92 208 SER C O 1
ATOM 1643 N N . PHE A 1 214 ? 281.719 189.216 75.946 1.00 21.56 209 PHE C N 1
ATOM 1644 C CA . PHE A 1 214 ? 282.357 188.915 74.674 1.00 23.26 209 PHE C CA 1
ATOM 1645 C C . PHE A 1 214 ? 281.608 189.656 73.575 1.00 33.49 209 PHE C C 1
ATOM 1646 O O . PHE A 1 214 ? 280.494 190.144 73.774 1.00 24.01 209 PHE C O 1
ATOM 1654 N N . ASN A 1 215 ? 282.266 189.770 72.422 1.00 29.98 210 ASN C N 1
ATOM 1655 C CA . ASN A 1 215 ? 281.651 190.250 71.196 1.00 33.02 210 ASN C CA 1
ATOM 1656 C C . ASN A 1 215 ? 281.286 189.050 70.344 1.00 31.92 210 ASN C C 1
ATOM 1657 O O . ASN A 1 215 ? 282.130 188.176 70.118 1.00 33.32 210 ASN C O 1
ATOM 1662 N N . ARG A 1 216 ? 280.041 189.018 69.867 1.00 30.68 211 ARG C N 1
ATOM 1663 C CA . ARG A 1 216 ? 279.586 187.899 69.055 1.00 33.60 211 ARG C CA 1
ATOM 1664 C C . ARG A 1 216 ? 280.535 187.692 67.882 1.00 39.09 211 ARG C C 1
ATOM 1665 O O . ARG A 1 216 ? 280.905 188.646 67.188 1.00 34.57 211 ARG C O 1
ATOM 1673 N N . GLY A 1 217 ? 280.972 186.449 67.692 1.00 45.32 212 GLY C N 1
ATOM 1674 C CA . GLY A 1 217 ? 281.770 186.114 66.528 1.00 53.32 212 GLY C CA 1
ATOM 1675 C C . GLY A 1 217 ? 283.264 186.338 66.648 1.00 60.29 212 GLY C C 1
ATOM 1676 O O . GLY A 1 217 ? 283.988 186.094 65.671 1.00 62.24 212 GLY C O 1
ATOM 1677 N N . GLU A 1 218 ? 283.757 186.790 67.800 1.00 64.20 213 GLU C N 1
ATOM 1678 C CA . GLU A 1 218 ? 285.192 187.006 67.945 1.00 69.12 213 GLU C CA 1
ATOM 1679 C C . GLU A 1 218 ? 285.909 185.699 68.247 1.00 67.98 213 GLU C C 1
ATOM 1680 O O . GLU A 1 218 ? 286.906 185.384 67.601 1.00 70.17 213 GLU C O 1
ATOM 1686 N N . VAL B 2 2 ? 259.580 149.969 112.086 1.00 25.15 2 VAL D N 1
ATOM 1687 C CA . VAL B 2 2 ? 258.456 150.898 111.841 1.00 26.66 2 VAL D CA 1
ATOM 1688 C C . VAL B 2 2 ? 258.737 151.659 110.554 1.00 23.71 2 VAL D C 1
ATOM 1689 O O . VAL B 2 2 ? 259.771 152.317 110.461 1.00 22.54 2 VAL D O 1
ATOM 1693 N N . GLN B 2 3 ? 257.854 151.584 109.562 1.00 18.30 3 GLN D N 1
ATOM 1694 C CA . GLN B 2 3 ? 258.191 152.201 108.291 1.00 21.24 3 GLN D CA 1
ATOM 1695 C C . GLN B 2 3 ? 256.948 152.373 107.436 1.00 17.03 3 GLN D C 1
ATOM 1696 O O . GLN B 2 3 ? 255.940 151.679 107.604 1.00 13.76 3 GLN D O 1
ATOM 1702 N N . LEU B 2 4 ? 257.042 153.338 106.534 1.00 15.39 4 LEU D N 1
ATOM 1703 C CA . LEU B 2 4 ? 256.008 153.642 105.560 1.00 11.66 4 LEU D CA 1
ATOM 1704 C C . LEU B 2 4 ? 256.690 153.620 104.215 1.00 14.67 4 LEU D C 1
ATOM 1705 O O . LEU B 2 4 ? 257.720 154.281 104.036 1.00 15.18 4 LEU D O 1
ATOM 1710 N N . VAL B 2 5 ? 256.177 152.808 103.307 1.00 12.73 5 VAL D N 1
ATOM 1711 C CA . VAL B 2 5 ? 256.822 152.600 102.018 1.00 15.39 5 VAL D CA 1
ATOM 1712 C C . VAL B 2 5 ? 255.862 153.080 100.943 1.00 13.00 5 VAL D C 1
ATOM 1713 O O . VAL B 2 5 ? 254.750 152.539 100.807 1.00 15.02 5 VAL D O 1
ATOM 1717 N N . GLN B 2 6 ? 256.275 154.103 100.199 1.00 12.12 6 GLN D N 1
ATOM 1718 C CA . GLN B 2 6 ? 255.439 154.744 99.193 1.00 15.53 6 GLN D CA 1
ATOM 1719 C C . GLN B 2 6 ? 255.678 154.158 97.804 1.00 17.42 6 GLN D C 1
ATOM 1720 O O . GLN B 2 6 ? 256.727 153.577 97.521 1.00 15.67 6 GLN D O 1
ATOM 1726 N N . SER B 2 7 ? 254.696 154.350 96.933 1.00 13.91 7 SER D N 1
ATOM 1727 C CA . SER B 2 7 ? 254.792 153.899 95.554 1.00 16.79 7 SER D CA 1
ATOM 1728 C C . SER B 2 7 ? 255.775 154.781 94.782 1.00 16.98 7 SER D C 1
ATOM 1729 O O . SER B 2 7 ? 256.226 155.838 95.255 1.00 16.34 7 SER D O 1
ATOM 1732 N N . GLY B 2 8 ? 256.106 154.339 93.558 1.00 14.25 8 GLY D N 1
ATOM 1733 C CA . GLY B 2 8 ? 257.177 154.980 92.813 1.00 15.64 8 GLY D CA 1
ATOM 1734 C C . GLY B 2 8 ? 256.748 156.284 92.144 1.00 17.18 8 GLY D C 1
ATOM 1735 O O . GLY B 2 8 ? 255.573 156.632 92.095 1.00 14.21 8 GLY D O 1
ATOM 1736 N N . GLY B 2 9 ? 257.728 156.986 91.562 1.00 17.78 9 GLY D N 1
ATOM 1737 C CA . GLY B 2 9 ? 257.440 158.283 90.977 1.00 19.79 9 GLY D CA 1
ATOM 1738 C C . GLY B 2 9 ? 256.526 158.186 89.767 1.00 21.25 9 GLY D C 1
ATOM 1739 O O . GLY B 2 9 ? 256.467 157.164 89.074 1.00 17.25 9 GLY D O 1
ATOM 1740 N N . GLU B 2 10 ? 255.808 159.286 89.490 1.00 15.28 10 GLU D N 1
ATOM 1741 C CA . GLU B 2 10 ? 254.861 159.335 88.383 1.00 22.01 10 GLU D CA 1
ATOM 1742 C C . GLU B 2 10 ? 255.049 160.614 87.582 1.00 18.31 10 GLU D C 1
ATOM 1743 O O . GLU B 2 10 ? 255.444 161.653 88.121 1.00 15.62 10 GLU D O 1
ATOM 1749 N N . VAL B 2 11 ? 254.758 160.526 86.289 1.00 13.89 11 VAL D N 1
ATOM 1750 C CA . VAL B 2 11 ? 254.659 161.671 85.395 1.00 14.16 11 VAL D CA 1
ATOM 1751 C C . VAL B 2 11 ? 253.258 161.676 84.779 1.00 17.57 11 VAL D C 1
ATOM 1752 O O . VAL B 2 11 ? 252.790 160.634 84.305 1.00 17.12 11 VAL D O 1
ATOM 1756 N N . LYS B 2 12 ? 252.592 162.835 84.796 1.00 17.45 12 LYS D N 1
ATOM 1757 C CA . LYS B 2 12 ? 251.176 162.963 84.451 1.00 15.37 12 LYS D CA 1
ATOM 1758 C C . LYS B 2 12 ? 250.944 164.211 83.618 1.00 19.81 12 LYS D C 1
ATOM 1759 O O . LYS B 2 12 ? 251.620 165.223 83.798 1.00 19.88 12 LYS D O 1
ATOM 1765 N N . LYS B 2 13 ? 249.929 164.144 82.711 1.00 16.44 13 LYS D N 1
ATOM 1766 C CA . LYS B 2 13 ? 249.527 165.296 81.941 1.00 17.27 13 LYS D CA 1
ATOM 1767 C C . LYS B 2 13 ? 248.594 166.168 82.771 1.00 17.57 13 LYS D C 1
ATOM 1768 O O . LYS B 2 13 ? 247.940 165.668 83.687 1.00 16.68 13 LYS D O 1
ATOM 1774 N N . PRO B 2 14 ? 248.536 167.477 82.504 1.00 18.63 14 PRO D N 1
ATOM 1775 C CA . PRO B 2 14 ? 247.535 168.318 83.190 1.00 18.00 14 PRO D CA 1
ATOM 1776 C C . PRO B 2 14 ? 246.135 167.766 82.943 1.00 22.66 14 PRO D C 1
ATOM 1777 O O . PRO B 2 14 ? 245.808 167.330 81.827 1.00 20.62 14 PRO D O 1
ATOM 1781 N N . GLY B 2 15 ? 245.315 167.758 84.002 1.00 20.93 15 GLY D N 1
ATOM 1782 C CA . GLY B 2 15 ? 243.959 167.234 83.923 1.00 19.74 15 GLY D CA 1
ATOM 1783 C C . GLY B 2 15 ? 243.837 165.763 84.257 1.00 21.20 15 GLY D C 1
ATOM 1784 O O . GLY B 2 15 ? 242.714 165.271 84.415 1.00 26.33 15 GLY D O 1
ATOM 1785 N N . ALA B 2 16 ? 244.955 165.040 84.361 1.00 18.06 16 ALA D N 1
ATOM 1786 C CA . ALA B 2 16 ? 244.931 163.639 84.743 1.00 20.51 16 ALA D CA 1
ATOM 1787 C C . ALA B 2 16 ? 244.785 163.502 86.259 1.00 21.28 16 ALA D C 1
ATOM 1788 O O . ALA B 2 16 ? 244.630 164.483 86.996 1.00 18.18 16 ALA D O 1
ATOM 1790 N N . SER B 2 17 ? 244.830 162.263 86.753 1.00 16.98 17 SER D N 1
ATOM 1791 C CA . SER B 2 17 ? 244.866 162.068 88.191 1.00 16.84 17 SER D CA 1
ATOM 1792 C C . SER B 2 17 ? 246.015 161.141 88.530 1.00 17.32 17 SER D C 1
ATOM 1793 O O . SER B 2 17 ? 246.530 160.420 87.675 1.00 23.10 17 SER D O 1
ATOM 1796 N N . VAL B 2 18 ? 246.401 161.152 89.795 1.00 14.54 18 VAL D N 1
ATOM 1797 C CA . VAL B 2 18 ? 247.512 160.338 90.258 1.00 16.66 18 VAL D CA 1
ATOM 1798 C C . VAL B 2 18 ? 247.093 159.720 91.579 1.00 22.35 18 VAL D C 1
ATOM 1799 O O . VAL B 2 18 ? 246.421 160.367 92.386 1.00 24.58 18 VAL D O 1
ATOM 1803 N N . LYS B 2 19 ? 247.461 158.455 91.782 1.00 16.32 19 LYS D N 1
ATOM 1804 C CA . LYS B 2 19 ? 247.195 157.744 93.021 1.00 18.85 19 LYS D CA 1
ATOM 1805 C C . LYS B 2 19 ? 248.526 157.352 93.635 1.00 19.24 19 LYS D C 1
ATOM 1806 O O . LYS B 2 19 ? 249.331 156.668 92.998 1.00 20.75 19 LYS D O 1
ATOM 1812 N N . VAL B 2 20 ? 248.782 157.818 94.846 1.00 11.34 20 VAL D N 1
ATOM 1813 C CA . VAL B 2 20 ? 250.022 157.500 95.550 1.00 15.68 20 VAL D CA 1
ATOM 1814 C C . VAL B 2 20 ? 249.666 156.609 96.724 1.00 17.25 20 VAL D C 1
ATOM 1815 O O . VAL B 2 20 ? 248.736 156.921 97.462 1.00 16.92 20 VAL D O 1
ATOM 1819 N N . SER B 2 21 ? 250.398 155.520 96.910 1.00 15.69 21 SER D N 1
ATOM 1820 C CA . SER B 2 21 ? 250.084 154.601 97.996 1.00 15.44 21 SER D CA 1
ATOM 1821 C C . SER B 2 21 ? 251.184 154.642 99.056 1.00 19.58 21 SER D C 1
ATOM 1822 O O . SER B 2 21 ? 252.304 155.102 98.813 1.00 16.76 21 SER D O 1
ATOM 1825 N N . CYS B 2 22 ? 250.856 154.131 100.237 1.00 17.31 22 CYS D N 1
ATOM 1826 C CA . CYS B 2 22 ? 251.711 154.270 101.414 1.00 13.56 22 CYS D CA 1
ATOM 1827 C C . CYS B 2 22 ? 251.444 153.060 102.309 1.00 17.21 22 CYS D C 1
ATOM 1828 O O . CYS B 2 22 ? 250.393 152.991 102.954 1.00 20.54 22 CYS D O 1
ATOM 1831 N N . LYS B 2 23 ? 252.369 152.116 102.354 1.00 15.48 23 LYS D N 1
ATOM 1832 C CA . LYS B 2 23 ? 252.164 150.871 103.076 1.00 16.19 23 LYS D CA 1
ATOM 1833 C C . LYS B 2 23 ? 252.893 150.903 104.418 1.00 16.20 23 LYS D C 1
ATOM 1834 O O . LYS B 2 23 ? 254.106 151.141 104.467 1.00 14.82 23 LYS D O 1
ATOM 1840 N N . ALA B 2 24 ? 252.146 150.658 105.492 1.00 15.60 24 ALA D N 1
ATOM 1841 C CA . ALA B 2 24 ? 252.677 150.667 106.848 1.00 13.35 24 ALA D CA 1
ATOM 1842 C C . ALA B 2 24 ? 253.120 149.276 107.261 1.00 15.09 24 ALA D C 1
ATOM 1843 O O . ALA B 2 24 ? 252.484 148.278 106.900 1.00 16.56 24 ALA D O 1
ATOM 1845 N N . SER B 2 25 ? 254.205 149.213 108.040 1.00 16.73 25 SER D N 1
ATOM 1846 C CA . SER B 2 25 ? 254.631 147.971 108.680 1.00 18.79 25 SER D CA 1
ATOM 1847 C C . SER B 2 25 ? 255.395 148.340 109.940 1.00 22.55 25 SER D C 1
ATOM 1848 O O . SER B 2 25 ? 255.870 149.475 110.084 1.00 16.90 25 SER D O 1
ATOM 1851 N N . GLY B 2 26 ? 255.430 147.398 110.889 1.00 19.51 26 GLY D N 1
ATOM 1852 C CA . GLY B 2 26 ? 256.135 147.586 112.141 1.00 17.35 26 GLY D CA 1
ATOM 1853 C C . GLY B 2 26 ? 255.340 148.293 113.218 1.00 19.04 26 GLY D C 1
ATOM 1854 O O . GLY B 2 26 ? 255.874 148.519 114.315 1.00 19.19 26 GLY D O 1
ATOM 1855 N N . TYR B 2 27 ? 254.088 148.657 112.949 1.00 17.00 27 TYR D N 1
ATOM 1856 C CA . TYR B 2 27 ? 253.203 149.213 113.970 1.00 22.40 27 TYR D CA 1
ATOM 1857 C C . TYR B 2 27 ? 251.781 148.866 113.573 1.00 18.60 27 TYR D C 1
ATOM 1858 O O . TYR B 2 27 ? 251.522 148.475 112.441 1.00 15.15 27 TYR D O 1
ATOM 1867 N N . THR B 2 28 ? 250.848 149.043 114.494 1.00 13.45 28 THR D N 1
ATOM 1868 C CA . THR B 2 28 ? 249.443 148.728 114.224 1.00 13.93 28 THR D CA 1
ATOM 1869 C C . THR B 2 28 ? 248.799 149.868 113.436 1.00 13.14 28 THR D C 1
ATOM 1870 O O . THR B 2 28 ? 248.305 150.870 113.987 1.00 14.04 28 THR D O 1
ATOM 1874 N N . PHE B 2 29 ? 248.801 149.686 112.114 1.00 13.50 29 PHE D N 1
ATOM 1875 C CA . PHE B 2 29 ? 248.272 150.663 111.178 1.00 13.53 29 PHE D CA 1
ATOM 1876 C C . PHE B 2 29 ? 246.870 151.156 111.555 1.00 13.43 29 PHE D C 1
ATOM 1877 O O . PHE B 2 29 ? 246.614 152.365 111.570 1.00 14.02 29 PHE D O 1
ATOM 1885 N N . THR B 2 30 ? 245.947 150.241 111.852 1.00 14.05 30 THR D N 1
ATOM 1886 C CA . THR B 2 30 ? 244.567 150.657 112.107 1.00 13.44 30 THR D CA 1
ATOM 1887 C C . THR B 2 30 ? 244.359 151.279 113.490 1.00 15.18 30 THR D C 1
ATOM 1888 O O . THR B 2 30 ? 243.219 151.600 113.818 1.00 13.10 30 THR D O 1
ATOM 1892 N N . SER B 2 31 ? 245.377 151.374 114.341 1.00 11.22 31 SER D N 1
ATOM 1893 C CA . SER B 2 31 ? 245.254 152.197 115.541 1.00 12.31 31 SER D CA 1
ATOM 1894 C C . SER B 2 31 ? 245.575 153.666 115.296 1.00 16.32 31 SER D C 1
ATOM 1895 O O . SER B 2 31 ? 245.443 154.471 116.227 1.00 12.97 31 SER D O 1
ATOM 1898 N N . TYR B 2 32 ? 245.959 154.044 114.073 1.00 10.53 32 TYR D N 1
ATOM 1899 C CA . TYR B 2 32 ? 246.475 155.403 113.812 1.00 9.79 32 TYR D CA 1
ATOM 1900 C C . TYR B 2 32 ? 245.865 155.953 112.521 1.00 10.48 32 TYR D C 1
ATOM 1901 O O . TYR B 2 32 ? 244.948 155.372 111.941 1.00 16.45 32 TYR D O 1
ATOM 1910 N N . GLY B 2 33 ? 246.418 157.063 112.036 1.00 13.43 33 GLY D N 1
ATOM 1911 C CA . GLY B 2 33 ? 245.965 157.642 110.794 1.00 9.47 33 GLY D CA 1
ATOM 1912 C C . GLY B 2 33 ? 247.168 157.988 109.945 1.00 11.27 33 GLY D C 1
ATOM 1913 O O . GLY B 2 33 ? 248.292 157.574 110.254 1.00 8.43 33 GLY D O 1
ATOM 1914 N N . ILE B 2 34 ? 246.950 158.750 108.883 1.00 10.80 34 ILE D N 1
ATOM 1915 C CA . ILE B 2 34 ? 248.016 159.073 107.936 1.00 12.18 34 ILE D CA 1
ATOM 1916 C C . ILE B 2 34 ? 247.771 160.507 107.466 1.00 11.56 34 ILE D C 1
ATOM 1917 O O . ILE B 2 34 ? 246.681 160.831 106.996 1.00 11.04 34 ILE D O 1
ATOM 1922 N N . SER B 2 35 ? 248.766 161.368 107.611 1.00 10.78 35 SER D N 1
ATOM 1923 C CA . SER B 2 35 ? 248.711 162.682 106.996 1.00 11.09 35 SER D CA 1
ATOM 1924 C C . SER B 2 35 ? 249.555 162.656 105.726 1.00 15.53 35 SER D C 1
ATOM 1925 O O . SER B 2 35 ? 250.555 161.928 105.645 1.00 11.06 35 SER D O 1
ATOM 1928 N N . TRP B 2 36 ? 249.169 163.491 104.757 1.00 13.16 36 TRP D N 1
ATOM 1929 C CA . TRP B 2 36 ? 249.909 163.676 103.513 1.00 11.72 36 TRP D CA 1
ATOM 1930 C C . TRP B 2 36 ? 250.438 165.108 103.444 1.00 12.11 36 TRP D C 1
ATOM 1931 O O . TRP B 2 36 ? 249.717 166.074 103.751 1.00 10.47 36 TRP D O 1
ATOM 1942 N N . VAL B 2 37 ? 251.695 165.240 103.029 1.00 11.88 37 VAL D N 1
ATOM 1943 C CA . VAL B 2 37 ? 252.415 166.502 103.030 1.00 10.46 37 VAL D CA 1
ATOM 1944 C C . VAL B 2 37 ? 253.175 166.532 101.720 1.00 10.63 37 VAL D C 1
ATOM 1945 O O . VAL B 2 37 ? 253.738 165.513 101.305 1.00 18.47 37 VAL D O 1
ATOM 1949 N N . ARG B 2 38 ? 253.161 167.671 101.047 1.00 10.47 38 ARG D N 1
ATOM 1950 C CA . ARG B 2 38 ? 253.899 167.772 99.800 1.00 10.66 38 ARG D CA 1
ATOM 1951 C C . ARG B 2 38 ? 254.898 168.913 99.876 1.00 13.71 38 ARG D C 1
ATOM 1952 O O . ARG B 2 38 ? 254.823 169.812 100.721 1.00 14.18 38 ARG D O 1
ATOM 1960 N N . GLN B 2 39 ? 255.870 168.823 98.986 1.00 13.37 39 GLN D N 1
ATOM 1961 C CA . GLN B 2 39 ? 256.991 169.739 98.973 1.00 13.21 39 GLN D CA 1
ATOM 1962 C C . GLN B 2 39 ? 257.364 169.966 97.511 1.00 13.49 39 GLN D C 1
ATOM 1963 O O . GLN B 2 39 ? 257.900 169.066 96.851 1.00 13.15 39 GLN D O 1
ATOM 1969 N N . ALA B 2 40 ? 257.040 171.138 96.996 1.00 15.07 40 ALA D N 1
ATOM 1970 C CA . ALA B 2 40 ? 257.389 171.476 95.622 1.00 20.03 40 ALA D CA 1
ATOM 1971 C C . ALA B 2 40 ? 258.900 171.688 95.534 1.00 24.58 40 ALA D C 1
ATOM 1972 O O . ALA B 2 40 ? 259.550 171.959 96.546 1.00 22.45 40 ALA D O 1
ATOM 1974 N N . PRO B 2 41 ? 259.494 171.515 94.348 1.00 27.87 41 PRO D N 1
ATOM 1975 C CA . PRO B 2 41 ? 260.962 171.622 94.234 1.00 27.00 41 PRO D CA 1
ATOM 1976 C C . PRO B 2 41 ? 261.475 172.953 94.759 1.00 26.38 41 PRO D C 1
ATOM 1977 O O . PRO B 2 41 ? 261.027 174.025 94.344 1.00 24.15 41 PRO D O 1
ATOM 1981 N N . GLY B 2 42 ? 262.422 172.875 95.683 1.00 24.47 42 GLY D N 1
ATOM 1982 C CA . GLY B 2 42 ? 262.992 174.072 96.264 1.00 25.92 42 GLY D CA 1
ATOM 1983 C C . GLY B 2 42 ? 262.193 174.712 97.383 1.00 26.13 42 GLY D C 1
ATOM 1984 O O . GLY B 2 42 ? 262.676 175.681 97.976 1.00 26.94 42 GLY D O 1
ATOM 1985 N N . GLN B 2 43 ? 261.009 174.199 97.715 1.00 24.26 43 GLN D N 1
ATOM 1986 C CA . GLN B 2 43 ? 260.066 174.906 98.577 1.00 26.40 43 GLN D CA 1
ATOM 1987 C C . GLN B 2 43 ? 259.914 174.181 99.906 1.00 20.44 43 GLN D C 1
ATOM 1988 O O . GLN B 2 43 ? 260.518 173.132 100.154 1.00 23.62 43 GLN D O 1
ATOM 1994 N N . GLY B 2 44 ? 259.035 174.731 100.749 1.00 21.01 44 GLY D N 1
ATOM 1995 C CA . GLY B 2 44 ? 258.813 174.189 102.071 1.00 21.10 44 GLY D CA 1
ATOM 1996 C C . GLY B 2 44 ? 257.739 173.115 102.069 1.00 19.78 44 GLY D C 1
ATOM 1997 O O . GLY B 2 44 ? 257.211 172.696 101.039 1.00 20.26 44 GLY D O 1
ATOM 1998 N N . LEU B 2 45 ? 257.408 172.653 103.256 1.00 23.59 45 LEU D N 1
ATOM 1999 C CA . LEU B 2 45 ? 256.451 171.564 103.392 1.00 24.92 45 LEU D CA 1
ATOM 2000 C C . LEU B 2 45 ? 255.049 172.127 103.524 1.00 19.73 45 LEU D C 1
ATOM 2001 O O . LEU B 2 45 ? 254.856 173.175 104.143 1.00 21.26 45 LEU D O 1
ATOM 2006 N N . GLU B 2 46 ? 254.066 171.415 102.963 1.00 18.56 46 GLU D N 1
ATOM 2007 C CA . GLU B 2 46 ? 252.672 171.866 102.958 1.00 19.35 46 GLU D CA 1
ATOM 2008 C C . GLU B 2 46 ? 251.733 170.689 103.233 1.00 17.03 46 GLU D C 1
ATOM 2009 O O . GLU B 2 46 ? 251.738 169.693 102.498 1.00 15.84 46 GLU D O 1
ATOM 2015 N N . TRP B 2 47 ? 250.933 170.796 104.293 1.00 16.86 47 TRP D N 1
ATOM 2016 C CA . TRP B 2 47 ? 249.996 169.727 104.667 1.00 15.36 47 TRP D CA 1
ATOM 2017 C C . TRP B 2 47 ? 248.797 169.689 103.715 1.00 19.09 47 TRP D C 1
ATOM 2018 O O . TRP B 2 47 ? 248.190 170.721 103.400 1.00 16.57 47 TRP D O 1
ATOM 2029 N N . MET B 2 48 ? 248.459 168.509 103.226 1.00 13.75 48 MET D N 1
ATOM 2030 C CA A MET B 2 48 ? 247.376 168.298 102.273 0.59 15.88 48 MET D CA 1
ATOM 2031 C CA B MET B 2 48 ? 247.313 168.463 102.344 0.41 15.72 48 MET D CA 1
ATOM 2032 C C . MET B 2 48 ? 246.125 167.698 102.889 1.00 13.63 48 MET D C 1
ATOM 2033 O O . MET B 2 48 ? 245.024 167.916 102.390 1.00 15.85 48 MET D O 1
ATOM 2042 N N . GLY B 2 49 ? 246.280 166.858 103.896 1.00 12.86 49 GLY D N 1
ATOM 2043 C CA . GLY B 2 49 ? 245.090 166.265 104.469 1.00 13.29 49 GLY D CA 1
ATOM 2044 C C . GLY B 2 49 ? 245.456 165.088 105.330 1.00 15.19 49 GLY D C 1
ATOM 2045 O O . GLY B 2 49 ? 246.628 164.746 105.491 1.00 13.28 49 GLY D O 1
ATOM 2046 N N . TRP B 2 50 ? 244.414 164.462 105.865 1.00 12.89 50 TRP D N 1
ATOM 2047 C CA . TRP B 2 50 ? 244.564 163.427 106.872 1.00 12.69 50 TRP D CA 1
ATOM 2048 C C . TRP B 2 50 ? 243.430 162.428 106.724 1.00 14.18 50 TRP D C 1
ATOM 2049 O O . TRP B 2 50 ? 242.316 162.805 106.356 1.00 13.66 50 TRP D O 1
ATOM 2060 N N . ILE B 2 51 ? 243.714 161.155 107.003 1.00 15.36 51 ILE D N 1
ATOM 2061 C CA . ILE B 2 51 ? 242.681 160.119 107.057 1.00 16.64 51 ILE D CA 1
ATOM 2062 C C . ILE B 2 51 ? 243.016 159.197 108.215 1.00 11.62 51 ILE D C 1
ATOM 2063 O O . ILE B 2 51 ? 244.186 158.889 108.442 1.00 9.52 51 ILE D O 1
ATOM 2068 N N . SER B 2 52 ? 241.993 158.798 108.969 1.00 15.69 52 SER D N 1
ATOM 2069 C CA . SER B 2 52 ? 242.125 157.798 110.024 1.00 12.78 52 SER D CA 1
ATOM 2070 C C . SER B 2 52 ? 242.053 156.366 109.481 1.00 13.93 52 SER D C 1
ATOM 2071 O O . SER B 2 52 ? 241.084 155.984 108.813 1.00 11.64 52 SER D O 1
ATOM 2074 N N . ALA B 2 53 A 243.058 155.557 109.792 1.00 9.96 52 ALA D N 1
ATOM 2075 C CA . ALA B 2 53 A 242.909 154.135 109.492 1.00 11.30 52 ALA D CA 1
ATOM 2076 C C . ALA B 2 53 A 242.083 153.440 110.555 1.00 18.36 52 ALA D C 1
ATOM 2077 O O . ALA B 2 53 A 241.695 152.285 110.379 1.00 16.87 52 ALA D O 1
ATOM 2079 N N . TYR B 2 54 ? 241.851 154.123 111.670 1.00 11.39 53 TYR D N 1
ATOM 2080 C CA . TYR B 2 54 ? 241.053 153.578 112.766 1.00 12.20 53 TYR D CA 1
ATOM 2081 C C . TYR B 2 54 ? 239.555 153.641 112.452 1.00 20.85 53 TYR D C 1
ATOM 2082 O O . TYR B 2 54 ? 238.820 152.670 112.686 1.00 21.14 53 TYR D O 1
ATOM 2091 N N . ASN B 2 55 ? 239.072 154.779 111.925 1.00 14.40 54 ASN D N 1
ATOM 2092 C CA . ASN B 2 55 ? 237.634 154.885 111.694 1.00 20.86 54 ASN D CA 1
ATOM 2093 C C . ASN B 2 55 ? 237.269 155.512 110.355 1.00 16.83 54 ASN D C 1
ATOM 2094 O O . ASN B 2 55 ? 236.089 155.786 110.130 1.00 18.76 54 ASN D O 1
ATOM 2099 N N . GLY B 2 56 ? 238.236 155.802 109.487 1.00 15.48 55 GLY D N 1
ATOM 2100 C CA . GLY B 2 56 ? 237.922 156.316 108.170 1.00 16.68 55 GLY D CA 1
ATOM 2101 C C . GLY B 2 56 ? 237.612 157.799 108.063 1.00 19.69 55 GLY D C 1
ATOM 2102 O O . GLY B 2 56 ? 237.427 158.284 106.937 1.00 17.57 55 GLY D O 1
ATOM 2103 N N . ASN B 2 57 ? 237.510 158.537 109.168 1.00 17.43 56 ASN D N 1
ATOM 2104 C CA . ASN B 2 57 ? 237.292 159.974 109.042 1.00 16.57 56 ASN D CA 1
ATOM 2105 C C . ASN B 2 57 ? 238.446 160.602 108.285 1.00 17.15 56 ASN D C 1
ATOM 2106 O O . ASN B 2 57 ? 239.584 160.159 108.379 1.00 16.09 56 ASN D O 1
ATOM 2111 N N . ARG B 2 58 ? 238.157 161.638 107.525 1.00 18.61 57 ARG D N 1
ATOM 2112 C CA . ARG B 2 58 ? 239.212 162.271 106.744 1.00 18.45 57 ARG D CA 1
ATOM 2113 C C . ARG B 2 58 ? 238.967 163.775 106.711 1.00 18.52 57 ARG D C 1
ATOM 2114 O O . ARG B 2 58 ? 237.833 164.230 106.867 1.00 18.08 57 ARG D O 1
ATOM 2122 N N . LYS B 2 59 ? 240.044 164.549 106.547 1.00 17.90 58 LYS D N 1
ATOM 2123 C CA . LYS B 2 59 ? 239.964 166.003 106.447 1.00 21.18 58 LYS D CA 1
ATOM 2124 C C . LYS B 2 59 ? 240.986 166.458 105.416 1.00 14.98 58 LYS D C 1
ATOM 2125 O O . LYS B 2 59 ? 242.121 165.982 105.423 1.00 15.15 58 LYS D O 1
ATOM 2131 N N . TYR B 2 60 ? 240.579 167.345 104.526 1.00 16.19 59 TYR D N 1
ATOM 2132 C CA . TYR B 2 60 ? 241.415 167.813 103.421 1.00 16.15 59 TYR D CA 1
ATOM 2133 C C . TYR B 2 60 ? 241.760 169.298 103.567 1.00 18.91 59 TYR D C 1
ATOM 2134 O O . TYR B 2 60 ? 240.900 170.106 103.926 1.00 18.46 59 TYR D O 1
ATOM 2143 N N . ALA B 2 61 ? 242.998 169.676 103.227 1.00 17.93 60 ALA D N 1
ATOM 2144 C CA . ALA B 2 61 ? 243.331 171.098 103.199 1.00 19.43 60 ALA D CA 1
ATOM 2145 C C . ALA B 2 61 ? 242.495 171.846 102.154 1.00 20.83 60 ALA D C 1
ATOM 2146 O O . ALA B 2 61 ? 242.117 171.314 101.101 1.00 19.88 60 ALA D O 1
ATOM 2148 N N . GLN B 2 62 ? 242.229 173.114 102.434 1.00 22.36 61 GLN D N 1
ATOM 2149 C CA . GLN B 2 62 ? 241.375 173.885 101.537 1.00 29.70 61 GLN D CA 1
ATOM 2150 C C . GLN B 2 62 ? 241.947 173.957 100.108 1.00 30.30 61 GLN D C 1
ATOM 2151 O O . GLN B 2 62 ? 241.196 173.886 99.126 1.00 24.43 61 GLN D O 1
ATOM 2157 N N . LYS B 2 63 ? 243.274 174.025 99.969 1.00 31.65 62 LYS D N 1
ATOM 2158 C CA . LYS B 2 63 ? 243.884 174.137 98.639 1.00 32.19 62 LYS D CA 1
ATOM 2159 C C . LYS B 2 63 ? 243.543 172.955 97.721 1.00 31.15 62 LYS D C 1
ATOM 2160 O O . LYS B 2 63 ? 243.509 173.119 96.499 1.00 31.85 62 LYS D O 1
ATOM 2166 N N . VAL B 2 64 ? 243.304 171.757 98.267 1.00 30.03 63 VAL D N 1
ATOM 2167 C CA . VAL B 2 64 ? 243.059 170.588 97.427 1.00 24.45 63 VAL D CA 1
ATOM 2168 C C . VAL B 2 64 ? 241.702 169.936 97.691 1.00 25.09 63 VAL D C 1
ATOM 2169 O O . VAL B 2 64 ? 241.430 168.869 97.145 1.00 24.03 63 VAL D O 1
ATOM 2173 N N . GLN B 2 65 ? 240.840 170.538 98.527 1.00 23.37 64 GLN D N 1
ATOM 2174 C CA . GLN B 2 65 ? 239.736 169.746 99.082 1.00 24.78 64 GLN D CA 1
ATOM 2175 C C . GLN B 2 65 ? 238.757 169.290 98.006 1.00 24.53 64 GLN D C 1
ATOM 2176 O O . GLN B 2 65 ? 238.097 168.259 98.176 1.00 27.23 64 GLN D O 1
ATOM 2182 N N . GLY B 2 66 ? 238.646 170.032 96.902 1.00 21.15 65 GLY D N 1
ATOM 2183 C CA . GLY B 2 66 ? 237.676 169.614 95.898 1.00 27.49 65 GLY D CA 1
ATOM 2184 C C . GLY B 2 66 ? 238.178 168.552 94.941 1.00 25.77 65 GLY D C 1
ATOM 2185 O O . GLY B 2 66 ? 237.428 168.078 94.090 1.00 23.77 65 GLY D O 1
ATOM 2186 N N . ARG B 2 67 ? 239.438 168.170 95.035 1.00 17.45 66 ARG D N 1
ATOM 2187 C CA . ARG B 2 67 ? 239.950 167.257 94.022 1.00 24.17 66 ARG D CA 1
ATOM 2188 C C . ARG B 2 67 ? 240.858 166.197 94.614 1.00 23.31 66 ARG D C 1
ATOM 2189 O O . ARG B 2 67 ? 241.599 165.547 93.879 1.00 22.06 66 ARG D O 1
ATOM 2197 N N . VAL B 2 68 ? 240.826 165.992 95.913 1.00 23.52 67 VAL D N 1
ATOM 2198 C CA . VAL B 2 68 ? 241.635 164.943 96.520 1.00 22.55 67 VAL D CA 1
ATOM 2199 C C . VAL B 2 68 ? 240.696 163.897 97.088 1.00 21.57 67 VAL D C 1
ATOM 2200 O O . VAL B 2 68 ? 239.548 164.182 97.462 1.00 20.97 67 VAL D O 1
ATOM 2204 N N . SER B 2 69 ? 241.166 162.656 97.077 1.00 15.91 68 SER D N 1
ATOM 2205 C CA . SER B 2 69 ? 240.451 161.546 97.685 1.00 16.60 68 SER D CA 1
ATOM 2206 C C . SER B 2 69 ? 241.473 160.735 98.460 1.00 18.84 68 SER D C 1
ATOM 2207 O O . SER B 2 69 ? 242.497 160.336 97.903 1.00 25.40 68 SER D O 1
ATOM 2210 N N . MET B 2 70 ? 241.222 160.511 99.741 1.00 14.80 69 MET D N 1
ATOM 2211 C CA . MET B 2 70 ? 242.065 159.645 100.550 1.00 11.84 69 MET D CA 1
ATOM 2212 C C . MET B 2 70 ? 241.253 158.431 100.969 1.00 20.79 69 MET D C 1
ATOM 2213 O O . MET B 2 70 ? 240.048 158.540 101.265 1.00 16.82 69 MET D O 1
ATOM 2218 N N . THR B 2 71 ? 241.904 157.274 100.949 1.00 13.82 70 THR D N 1
ATOM 2219 C CA . THR B 2 71 ? 241.260 156.003 101.243 1.00 17.00 70 THR D CA 1
ATOM 2220 C C . THR B 2 71 ? 242.237 155.118 102.002 1.00 18.41 70 THR D C 1
ATOM 2221 O O . THR B 2 71 ? 243.449 155.355 101.997 1.00 17.21 70 THR D O 1
ATOM 2225 N N . ILE B 2 72 ? 241.682 154.118 102.701 1.00 12.67 71 ILE D N 1
ATOM 2226 C CA . ILE B 2 72 ? 242.442 153.148 103.481 1.00 15.50 71 ILE D CA 1
ATOM 2227 C C . ILE B 2 72 ? 242.128 151.754 102.953 1.00 15.45 71 ILE D C 1
ATOM 2228 O O . ILE B 2 72 ? 240.968 151.440 102.673 1.00 20.56 71 ILE D O 1
ATOM 2233 N N . ASP B 2 73 ? 243.133 150.900 102.908 1.00 13.87 72 ASP D N 1
ATOM 2234 C CA . ASP B 2 73 ? 242.938 149.471 102.668 1.00 17.85 72 ASP D CA 1
ATOM 2235 C C . ASP B 2 73 ? 243.460 148.781 103.920 1.00 18.80 72 ASP D C 1
ATOM 2236 O O . ASP B 2 73 ? 244.673 148.648 104.098 1.00 17.41 72 ASP D O 1
ATOM 2241 N N . THR B 2 74 ? 242.555 148.355 104.812 1.00 15.33 73 THR D N 1
ATOM 2242 C CA . THR B 2 74 ? 243.044 147.803 106.077 1.00 19.77 73 THR D CA 1
ATOM 2243 C C . THR B 2 74 ? 243.624 146.407 105.865 1.00 19.25 73 THR D C 1
ATOM 2244 O O . THR B 2 74 ? 244.511 145.980 106.616 1.00 21.27 73 THR D O 1
ATOM 2248 N N . HIS B 2 75 ? 243.181 145.710 104.822 1.00 17.56 74 HIS D N 1
ATOM 2249 C CA . HIS B 2 75 ? 243.721 144.385 104.528 1.00 20.17 74 HIS D CA 1
ATOM 2250 C C . HIS B 2 75 ? 245.226 144.433 104.249 1.00 18.99 74 HIS D C 1
ATOM 2251 O O . HIS B 2 75 ? 245.986 143.600 104.751 1.00 20.86 74 HIS D O 1
ATOM 2258 N N . THR B 2 76 ? 245.679 145.408 103.474 1.00 19.79 75 THR D N 1
ATOM 2259 C CA . THR B 2 76 ? 247.088 145.531 103.136 1.00 18.11 75 THR D CA 1
ATOM 2260 C C . THR B 2 76 ? 247.817 146.612 103.929 1.00 21.83 75 THR D C 1
ATOM 2261 O O . THR B 2 76 ? 248.955 146.940 103.583 1.00 16.03 75 THR D O 1
ATOM 2265 N N . SER B 2 77 ? 247.193 147.182 104.969 1.00 13.83 76 SER D N 1
ATOM 2266 C CA . SER B 2 77 ? 247.811 148.246 105.773 1.00 13.42 76 SER D CA 1
ATOM 2267 C C . SER B 2 77 ? 248.317 149.396 104.897 1.00 19.25 76 SER D C 1
ATOM 2268 O O . SER B 2 77 ? 249.445 149.868 105.045 1.00 14.65 76 SER D O 1
ATOM 2271 N N . THR B 2 78 ? 247.465 149.855 103.976 1.00 14.43 77 THR D N 1
ATOM 2272 C CA . THR B 2 78 ? 247.889 150.821 102.964 1.00 14.56 77 THR D CA 1
ATOM 2273 C C . THR B 2 78 ? 246.958 152.017 102.979 1.00 18.09 77 THR D C 1
ATOM 2274 O O . THR B 2 78 ? 245.734 151.857 103.017 1.00 16.74 77 THR D O 1
ATOM 2278 N N . ALA B 2 79 ? 247.536 153.215 102.942 1.00 14.20 78 ALA D N 1
ATOM 2279 C CA . ALA B 2 79 ? 246.777 154.433 102.736 1.00 10.90 78 ALA D CA 1
ATOM 2280 C C . ALA B 2 79 ? 247.039 154.934 101.320 1.00 16.08 78 ALA D C 1
ATOM 2281 O O . ALA B 2 79 ? 248.180 154.893 100.853 1.00 15.65 78 ALA D O 1
ATOM 2283 N N . ASN B 2 80 ? 245.987 155.396 100.639 1.00 14.82 79 ASN D N 1
ATOM 2284 C CA . ASN B 2 80 ? 246.111 155.953 99.297 1.00 15.78 79 ASN D CA 1
ATOM 2285 C C . ASN B 2 80 ? 245.642 157.394 99.257 1.00 21.49 79 ASN D C 1
ATOM 2286 O O . ASN B 2 80 ? 244.697 157.782 99.954 1.00 20.35 79 ASN D O 1
ATOM 2291 N N . MET B 2 81 ? 246.328 158.183 98.443 1.00 14.97 80 MET D N 1
ATOM 2292 C CA . MET B 2 81 ? 245.924 159.541 98.169 1.00 17.45 80 MET D CA 1
ATOM 2293 C C . MET B 2 81 ? 245.803 159.695 96.661 1.00 18.10 80 MET D C 1
ATOM 2294 O O . MET B 2 81 ? 246.782 159.484 95.937 1.00 21.99 80 MET D O 1
ATOM 2299 N N . GLU B 2 82 ? 244.612 160.022 96.186 1.00 13.93 81 GLU D N 1
ATOM 2300 C CA . GLU B 2 82 ? 244.409 160.307 94.763 1.00 17.36 81 GLU D CA 1
ATOM 2301 C C . GLU B 2 82 ? 244.163 161.800 94.605 1.00 19.13 81 GLU D C 1
ATOM 2302 O O . GLU B 2 82 ? 243.214 162.348 95.184 1.00 20.96 81 GLU D O 1
ATOM 2308 N N . LEU B 2 83 ? 245.016 162.460 93.825 1.00 16.99 82 LEU D N 1
ATOM 2309 C CA . LEU B 2 83 ? 244.865 163.871 93.512 1.00 15.85 82 LEU D CA 1
ATOM 2310 C C . LEU B 2 83 ? 244.418 163.995 92.064 1.00 19.43 82 LEU D C 1
ATOM 2311 O O . LEU B 2 83 ? 245.061 163.433 91.165 1.00 18.99 82 LEU D O 1
ATOM 2316 N N . ARG B 2 84 A 243.309 164.713 91.840 1.00 18.67 82 ARG D N 1
ATOM 2317 C CA . ARG B 2 84 A 242.641 164.780 90.550 1.00 19.03 82 ARG D CA 1
ATOM 2318 C C . ARG B 2 84 A 242.820 166.152 89.908 1.00 19.55 82 ARG D C 1
ATOM 2319 O O . ARG B 2 84 A 243.303 167.093 90.538 1.00 24.28 82 ARG D O 1
ATOM 2327 N N . SER B 2 85 B 242.372 166.233 88.656 1.00 20.80 82 SER D N 1
ATOM 2328 C CA . SER B 2 85 B 242.557 167.379 87.743 1.00 29.54 82 SER D CA 1
ATOM 2329 C C . SER B 2 85 B 243.891 168.087 88.016 1.00 26.09 82 SER D C 1
ATOM 2330 O O . SER B 2 85 B 243.975 169.228 88.466 1.00 21.55 82 SER D O 1
ATOM 2333 N N . LEU B 2 86 C 244.952 167.349 87.763 1.00 18.31 82 LEU D N 1
ATOM 2334 C CA . LEU B 2 86 C 246.280 167.838 88.096 1.00 16.94 82 LEU D CA 1
ATOM 2335 C C . LEU B 2 86 C 246.645 169.075 87.286 1.00 19.86 82 LEU D C 1
ATOM 2336 O O . LEU B 2 86 C 246.246 169.240 86.122 1.00 18.59 82 LEU D O 1
ATOM 2341 N N . ARG B 2 87 ? 247.461 169.935 87.893 1.00 19.15 83 ARG D N 1
ATOM 2342 C CA . ARG B 2 87 ? 248.032 171.067 87.175 1.00 21.01 83 ARG D CA 1
ATOM 2343 C C . ARG B 2 87 ? 249.527 171.124 87.437 1.00 17.93 83 ARG D C 1
ATOM 2344 O O . ARG B 2 87 ? 250.052 170.446 88.330 1.00 19.27 83 ARG D O 1
ATOM 2352 N N . SER B 2 88 ? 250.223 171.940 86.644 1.00 18.09 84 SER D N 1
ATOM 2353 C CA . SER B 2 88 ? 251.684 171.960 86.747 1.00 17.78 84 SER D CA 1
ATOM 2354 C C . SER B 2 88 ? 252.150 172.313 88.154 1.00 20.27 84 SER D C 1
ATOM 2355 O O . SER B 2 88 ? 253.179 171.806 88.618 1.00 24.78 84 SER D O 1
ATOM 2358 N N . ASP B 2 89 ? 251.401 173.134 88.876 1.00 21.65 85 ASP D N 1
ATOM 2359 C CA . ASP B 2 89 ? 251.882 173.455 90.212 1.00 25.68 85 ASP D CA 1
ATOM 2360 C C . ASP B 2 89 ? 251.588 172.358 91.227 1.00 21.55 85 ASP D C 1
ATOM 2361 O O . ASP B 2 89 ? 251.920 172.540 92.407 1.00 21.85 85 ASP D O 1
ATOM 2366 N N . ASP B 2 90 ? 251.033 171.212 90.812 1.00 15.16 86 ASP D N 1
ATOM 2367 C CA . ASP B 2 90 ? 251.025 170.028 91.680 1.00 19.80 86 ASP D CA 1
ATOM 2368 C C . ASP B 2 90 ? 252.339 169.249 91.629 1.00 17.09 86 ASP D C 1
ATOM 2369 O O . ASP B 2 90 ? 252.490 168.250 92.344 1.00 15.69 86 ASP D O 1
ATOM 2374 N N . THR B 2 91 ? 253.266 169.642 90.775 1.00 14.89 87 THR D N 1
ATOM 2375 C CA . THR B 2 91 ? 254.566 168.991 90.725 1.00 15.93 87 THR D CA 1
ATOM 2376 C C . THR B 2 91 ? 255.240 169.117 92.082 1.00 15.15 87 THR D C 1
ATOM 2377 O O . THR B 2 91 ? 255.434 170.233 92.590 1.00 16.40 87 THR D O 1
ATOM 2381 N N . ALA B 2 92 ? 255.547 167.981 92.702 1.00 13.28 88 ALA D N 1
ATOM 2382 C CA . ALA B 2 92 ? 256.075 168.001 94.067 1.00 14.98 88 ALA D CA 1
ATOM 2383 C C . ALA B 2 92 ? 256.492 166.599 94.485 1.00 15.22 88 ALA D C 1
ATOM 2384 O O . ALA B 2 92 ? 256.125 165.599 93.852 1.00 14.86 88 ALA D O 1
ATOM 2386 N N . VAL B 2 93 ? 257.214 166.528 95.607 1.00 14.27 89 VAL D N 1
ATOM 2387 C CA . VAL B 2 93 ? 257.368 165.261 96.328 1.00 10.16 89 VAL D CA 1
ATOM 2388 C C . VAL B 2 93 ? 256.237 165.179 97.343 1.00 15.14 89 VAL D C 1
ATOM 2389 O O . VAL B 2 93 ? 255.997 166.140 98.073 1.00 14.17 89 VAL D O 1
ATOM 2393 N N . TYR B 2 94 ? 255.544 164.040 97.375 1.00 12.23 90 TYR D N 1
ATOM 2394 C CA . TYR B 2 94 ? 254.417 163.806 98.264 1.00 15.69 90 TYR D CA 1
ATOM 2395 C C . TYR B 2 94 ? 254.876 162.807 99.309 1.00 13.03 90 TYR D C 1
ATOM 2396 O O . TYR B 2 94 ? 255.413 161.749 98.951 1.00 13.99 90 TYR D O 1
ATOM 2405 N N . TYR B 2 95 ? 254.702 163.159 100.593 1.00 8.95 91 TYR D N 1
ATOM 2406 C CA . TYR B 2 95 ? 255.066 162.269 101.693 1.00 11.45 91 TYR D CA 1
ATOM 2407 C C . TYR B 2 95 ? 253.815 161.846 102.441 1.00 15.26 91 TYR D C 1
ATOM 2408 O O . TYR B 2 95 ? 252.878 162.642 102.580 1.00 10.97 91 TYR D O 1
ATOM 2417 N N . CYS B 2 96 ? 253.781 160.584 102.891 1.00 10.59 92 CYS D N 1
ATOM 2418 C CA . CYS B 2 96 ? 252.829 160.200 103.917 1.00 10.62 92 CYS D CA 1
ATOM 2419 C C . CYS B 2 96 ? 253.542 160.169 105.261 1.00 12.67 92 CYS D C 1
ATOM 2420 O O . CYS B 2 96 ? 254.764 159.996 105.331 1.00 12.19 92 CYS D O 1
ATOM 2423 N N . ALA B 2 97 ? 252.771 160.377 106.331 1.00 10.94 93 ALA D N 1
ATOM 2424 C CA . ALA B 2 97 ? 253.330 160.361 107.672 1.00 8.55 93 ALA D CA 1
ATOM 2425 C C . ALA B 2 97 ? 252.301 159.750 108.606 1.00 14.42 93 ALA D C 1
ATOM 2426 O O . ALA B 2 97 ? 251.093 159.979 108.458 1.00 14.56 93 ALA D O 1
ATOM 2428 N N . LYS B 2 98 ? 252.778 158.937 109.532 1.00 9.91 94 LYS D N 1
ATOM 2429 C CA . LYS B 2 98 ? 251.885 158.361 110.529 1.00 8.56 94 LYS D CA 1
ATOM 2430 C C . LYS B 2 98 ? 251.343 159.484 111.413 1.00 10.10 94 LYS D C 1
ATOM 2431 O O . LYS B 2 98 ? 252.077 160.400 111.781 1.00 10.91 94 LYS D O 1
ATOM 2437 N N . ASP B 2 99 ? 250.047 159.434 111.728 1.00 10.03 95 ASP D N 1
ATOM 2438 C CA . ASP B 2 99 ? 249.422 160.525 112.473 1.00 11.38 95 ASP D CA 1
ATOM 2439 C C . ASP B 2 99 ? 248.306 159.945 113.340 1.00 10.48 95 ASP D C 1
ATOM 2440 O O . ASP B 2 99 ? 248.127 158.722 113.421 1.00 9.13 95 ASP D O 1
ATOM 2445 N N . ARG B 2 100 ? 247.538 160.840 113.982 1.00 10.14 96 ARG D N 1
ATOM 2446 C CA . ARG B 2 100 ? 246.497 160.396 114.909 1.00 11.36 96 ARG D CA 1
ATOM 2447 C C . ARG B 2 100 ? 245.430 159.583 114.192 1.00 14.04 96 ARG D C 1
ATOM 2448 O O . ARG B 2 100 ? 245.083 159.860 113.033 1.00 11.82 96 ARG D O 1
ATOM 2456 N N . GLY B 2 101 ? 244.889 158.579 114.896 1.00 10.95 97 GLY D N 1
ATOM 2457 C CA . GLY B 2 101 ? 243.747 157.833 114.415 1.00 11.70 97 GLY D CA 1
ATOM 2458 C C . GLY B 2 101 ? 242.424 158.383 114.910 1.00 14.43 97 GLY D C 1
ATOM 2459 O O . GLY B 2 101 ? 241.381 158.143 114.300 1.00 14.52 97 GLY D O 1
ATOM 2460 N N . ASP B 2 102 ? 242.444 159.100 116.044 1.00 14.22 98 ASP D N 1
ATOM 2461 C CA . ASP B 2 102 ? 241.252 159.733 116.603 1.00 14.51 98 ASP D CA 1
ATOM 2462 C C . ASP B 2 102 ? 241.416 161.232 116.372 1.00 19.84 98 ASP D C 1
ATOM 2463 O O . ASP B 2 102 ? 242.171 161.893 117.085 1.00 20.93 98 ASP D O 1
ATOM 2468 N N . GLY B 2 103 ? 240.716 161.763 115.382 1.00 18.65 99 GLY D N 1
ATOM 2469 C CA . GLY B 2 103 ? 240.760 163.188 115.131 1.00 23.61 99 GLY D CA 1
ATOM 2470 C C . GLY B 2 103 ? 239.948 164.034 116.088 1.00 25.36 99 GLY D C 1
ATOM 2471 O O . GLY B 2 103 ? 239.965 165.256 115.984 1.00 28.70 99 GLY D O 1
ATOM 2472 N N . ASP B 2 104 ? 239.219 163.423 117.018 1.00 22.63 100 ASP D N 1
ATOM 2473 C CA . ASP B 2 104 ? 238.341 164.182 117.900 1.00 23.12 100 ASP D CA 1
ATOM 2474 C C . ASP B 2 104 ? 238.883 164.313 119.306 1.00 25.72 100 ASP D C 1
ATOM 2475 O O . ASP B 2 104 ? 238.490 165.241 120.019 1.00 29.09 100 ASP D O 1
ATOM 2480 N N . TYR B 2 105 A 239.779 163.437 119.712 1.00 18.41 100 TYR D N 1
ATOM 2481 C CA . TYR B 2 105 A 240.280 163.462 121.072 1.00 17.48 100 TYR D CA 1
ATOM 2482 C C . TYR B 2 105 A 241.788 163.400 121.001 1.00 20.29 100 TYR D C 1
ATOM 2483 O O . TYR B 2 105 A 242.341 162.737 120.133 1.00 15.39 100 TYR D O 1
ATOM 2492 N N . ARG B 2 106 B 242.442 164.074 121.926 1.00 17.30 100 ARG D N 1
ATOM 2493 C CA . ARG B 2 106 B 243.879 163.953 122.078 1.00 18.89 100 ARG D CA 1
ATOM 2494 C C . ARG B 2 106 B 244.177 163.121 123.311 1.00 17.65 100 ARG D C 1
ATOM 2495 O O . ARG B 2 106 B 243.545 163.308 124.351 1.00 16.73 100 ARG D O 1
ATOM 2503 N N . TYR B 2 107 C 245.158 162.222 123.204 1.00 13.01 100 TYR D N 1
ATOM 2504 C CA . TYR B 2 107 C 245.521 161.373 124.327 1.00 14.11 100 TYR D CA 1
ATOM 2505 C C . TYR B 2 107 C 246.970 161.701 124.655 1.00 19.36 100 TYR D C 1
ATOM 2506 O O . TYR B 2 107 C 247.272 162.856 124.930 1.00 15.98 100 TYR D O 1
ATOM 2515 N N . TYR B 2 108 D 247.887 160.730 124.558 1.00 12.97 100 TYR D N 1
ATOM 2516 C CA . TYR B 2 108 D 249.288 160.999 124.843 1.00 11.77 100 TYR D CA 1
ATOM 2517 C C . TYR B 2 108 D 250.165 160.565 123.675 1.00 13.87 100 TYR D C 1
ATOM 2518 O O . TYR B 2 108 D 251.326 160.238 123.871 1.00 15.82 100 TYR D O 1
ATOM 2527 N N . TYR B 2 109 E 249.606 160.538 122.466 1.00 10.80 100 TYR D N 1
ATOM 2528 C CA . TYR B 2 109 E 250.335 160.246 121.245 1.00 10.43 100 TYR D CA 1
ATOM 2529 C C . TYR B 2 109 E 250.373 161.504 120.366 1.00 14.37 100 TYR D C 1
ATOM 2530 O O . TYR B 2 109 E 249.368 162.206 120.219 1.00 14.03 100 TYR D O 1
ATOM 2539 N N . TYR B 2 110 F 251.548 161.822 119.827 1.00 11.90 100 TYR D N 1
ATOM 2540 C CA . TYR B 2 110 F 251.768 163.005 119.003 1.00 11.39 100 TYR D CA 1
ATOM 2541 C C . TYR B 2 110 F 252.154 162.537 117.608 1.00 17.84 100 TYR D C 1
ATOM 2542 O O . TYR B 2 110 F 253.050 161.697 117.465 1.00 15.94 100 TYR D O 1
ATOM 2551 N N . GLY B 2 111 G 251.473 163.069 116.591 1.00 13.98 100 GLY D N 1
ATOM 2552 C CA . GLY B 2 111 G 251.569 162.528 115.243 1.00 10.00 100 GLY D CA 1
ATOM 2553 C C . GLY B 2 111 G 252.773 163.056 114.459 1.00 10.70 100 GLY D C 1
ATOM 2554 O O . GLY B 2 111 G 253.559 163.871 114.946 1.00 11.93 100 GLY D O 1
ATOM 2555 N N . MET B 2 112 H 252.886 162.562 113.212 1.00 9.82 100 MET D N 1
ATOM 2556 C CA . MET B 2 112 H 253.979 162.860 112.277 1.00 14.05 100 MET D CA 1
ATOM 2557 C C . MET B 2 112 H 255.303 162.308 112.767 1.00 14.76 100 MET D C 1
ATOM 2558 O O . MET B 2 112 H 256.357 162.900 112.504 1.00 14.67 100 MET D O 1
ATOM 2563 N N . ASP B 2 113 ? 255.250 161.196 113.506 1.00 15.09 101 ASP D N 1
ATOM 2564 C CA . ASP B 2 113 ? 256.452 160.618 114.077 1.00 16.01 101 ASP D CA 1
ATOM 2565 C C . ASP B 2 113 ? 257.182 159.697 113.113 1.00 15.65 101 ASP D C 1
ATOM 2566 O O . ASP B 2 113 ? 258.367 159.421 113.325 1.00 17.95 101 ASP D O 1
ATOM 2571 N N . VAL B 2 114 ? 256.529 159.230 112.054 1.00 12.09 102 VAL D N 1
ATOM 2572 C CA . VAL B 2 114 ? 257.170 158.339 111.083 1.00 11.71 102 VAL D CA 1
ATOM 2573 C C . VAL B 2 114 ? 256.777 158.830 109.699 1.00 13.33 102 VAL D C 1
ATOM 2574 O O . VAL B 2 114 ? 255.597 159.098 109.467 1.00 12.71 102 VAL D O 1
ATOM 2578 N N . TRP B 2 115 ? 257.740 158.916 108.770 1.00 10.58 103 TRP D N 1
ATOM 2579 C CA . TRP B 2 115 ? 257.491 159.414 107.416 1.00 10.51 103 TRP D CA 1
ATOM 2580 C C . TRP B 2 115 ? 257.900 158.384 106.369 1.00 10.45 103 TRP D C 1
ATOM 2581 O O . TRP B 2 115 ? 258.901 157.674 106.533 1.00 12.44 103 TRP D O 1
ATOM 2592 N N . GLY B 2 116 ? 257.159 158.335 105.272 1.00 13.59 104 GLY D N 1
ATOM 2593 C CA . GLY B 2 116 ? 257.576 157.544 104.126 1.00 10.36 104 GLY D CA 1
ATOM 2594 C C . GLY B 2 116 ? 258.695 158.249 103.378 1.00 12.30 104 GLY D C 1
ATOM 2595 O O . GLY B 2 116 ? 259.138 159.336 103.743 1.00 12.61 104 GLY D O 1
ATOM 2596 N N . GLN B 2 117 ? 259.201 157.577 102.336 1.00 12.98 105 GLN D N 1
ATOM 2597 C CA . GLN B 2 117 ? 260.387 158.041 101.615 1.00 14.81 105 GLN D CA 1
ATOM 2598 C C . GLN B 2 117 ? 260.042 159.083 100.573 1.00 13.91 105 GLN D C 1
ATOM 2599 O O . GLN B 2 117 ? 260.960 159.649 99.977 1.00 15.90 105 GLN D O 1
ATOM 2605 N N . GLY B 2 118 ? 258.752 159.368 100.374 1.00 15.24 106 GLY D N 1
ATOM 2606 C CA . GLY B 2 118 ? 258.334 160.358 99.388 1.00 20.06 106 GLY D CA 1
ATOM 2607 C C . GLY B 2 118 ? 258.099 159.738 98.026 1.00 14.54 106 GLY D C 1
ATOM 2608 O O . GLY B 2 118 ? 258.653 158.692 97.685 1.00 15.98 106 GLY D O 1
ATOM 2609 N N . THR B 2 119 ? 257.209 160.374 97.263 1.00 15.27 107 THR D N 1
ATOM 2610 C CA . THR B 2 119 ? 256.872 159.991 95.890 1.00 14.98 107 THR D CA 1
ATOM 2611 C C . THR B 2 119 ? 256.923 161.265 95.046 1.00 17.49 107 THR D C 1
ATOM 2612 O O . THR B 2 119 ? 256.209 162.229 95.333 1.00 12.48 107 THR D O 1
ATOM 2616 N N . THR B 2 120 ? 257.771 161.280 94.013 1.00 15.00 108 THR D N 1
ATOM 2617 C CA . THR B 2 120 ? 257.819 162.442 93.131 1.00 13.05 108 THR D CA 1
ATOM 2618 C C . THR B 2 120 ? 256.690 162.352 92.120 1.00 14.85 108 THR D C 1
ATOM 2619 O O . THR B 2 120 ? 256.505 161.314 91.463 1.00 15.39 108 THR D O 1
ATOM 2623 N N . VAL B 2 121 ? 255.921 163.426 92.006 1.00 12.57 109 VAL D N 1
ATOM 2624 C CA . VAL B 2 121 ? 254.914 163.551 90.948 1.00 11.88 109 VAL D CA 1
ATOM 2625 C C . VAL B 2 121 ? 255.249 164.763 90.097 1.00 16.00 109 VAL D C 1
ATOM 2626 O O . VAL B 2 121 ? 255.396 165.878 90.616 1.00 17.78 109 VAL D O 1
ATOM 2630 N N . THR B 2 122 ? 255.365 164.554 88.789 1.00 12.43 110 THR D N 1
ATOM 2631 C CA . THR B 2 122 ? 255.631 165.628 87.853 1.00 11.93 110 THR D CA 1
ATOM 2632 C C . THR B 2 122 ? 254.423 165.764 86.932 1.00 12.33 110 THR D C 1
ATOM 2633 O O . THR B 2 122 ? 253.961 164.770 86.365 1.00 18.05 110 THR D O 1
ATOM 2637 N N . VAL B 2 123 ? 253.884 166.977 86.825 1.00 13.93 111 VAL D N 1
ATOM 2638 C CA . VAL B 2 123 ? 252.720 167.247 85.993 1.00 14.28 111 VAL D CA 1
ATOM 2639 C C . VAL B 2 123 ? 253.145 168.182 84.871 1.00 15.18 111 VAL D C 1
ATOM 2640 O O . VAL B 2 123 ? 253.622 169.294 85.134 1.00 13.74 111 VAL D O 1
ATOM 2644 N N . SER B 2 124 ? 252.912 167.767 83.634 1.00 19.44 112 SER D N 1
ATOM 2645 C CA . SER B 2 124 ? 253.441 168.515 82.491 1.00 19.16 112 SER D CA 1
ATOM 2646 C C . SER B 2 124 ? 252.750 168.046 81.221 1.00 20.46 112 SER D C 1
ATOM 2647 O O . SER B 2 124 ? 252.349 166.885 81.116 1.00 21.09 112 SER D O 1
ATOM 2650 N N . SER B 2 125 ? 252.557 168.969 80.278 1.00 21.18 113 SER D N 1
ATOM 2651 C CA . SER B 2 125 ? 252.050 168.548 78.980 1.00 28.40 113 SER D CA 1
ATOM 2652 C C . SER B 2 125 ? 253.175 168.051 78.069 1.00 24.96 113 SER D C 1
ATOM 2653 O O . SER B 2 125 ? 252.893 167.518 76.991 1.00 23.29 113 SER D O 1
ATOM 2656 N N . ALA B 2 126 ? 254.429 168.195 78.493 1.00 22.56 114 ALA D N 1
ATOM 2657 C CA . ALA B 2 126 ? 255.563 167.691 77.730 1.00 21.68 114 ALA D CA 1
ATOM 2658 C C . ALA B 2 126 ? 255.498 166.177 77.547 1.00 22.79 114 ALA D C 1
ATOM 2659 O O . ALA B 2 126 ? 254.910 165.444 78.353 1.00 22.23 114 ALA D O 1
ATOM 2661 N N . SER B 2 127 ? 256.100 165.713 76.456 1.00 24.74 115 SER D N 1
ATOM 2662 C CA . SER B 2 127 ? 256.308 164.303 76.176 1.00 24.54 115 SER D CA 1
ATOM 2663 C C . SER B 2 127 ? 257.772 163.965 76.418 1.00 27.80 115 SER D C 1
ATOM 2664 O O . SER B 2 127 ? 258.635 164.837 76.331 1.00 19.08 115 SER D O 1
ATOM 2667 N N . THR B 2 128 ? 258.043 162.693 76.723 1.00 20.57 116 THR D N 1
ATOM 2668 C CA . THR B 2 128 ? 259.415 162.248 76.985 1.00 22.91 116 THR D CA 1
ATOM 2669 C C . THR B 2 128 ? 260.330 162.580 75.801 1.00 24.28 116 THR D C 1
ATOM 2670 O O . THR B 2 128 ? 260.001 162.283 74.655 1.00 21.53 116 THR D O 1
ATOM 2674 N N . LYS B 2 129 ? 261.497 163.160 76.084 1.00 22.07 117 LYS D N 1
ATOM 2675 C CA . LYS B 2 129 ? 262.363 163.670 75.022 1.00 25.42 117 LYS D CA 1
ATOM 2676 C C . LYS B 2 129 ? 263.801 163.690 75.521 1.00 18.51 117 LYS D C 1
ATOM 2677 O O . LYS B 2 129 ? 264.048 164.148 76.636 1.00 16.43 117 LYS D O 1
ATOM 2683 N N . GLY B 2 130 ? 264.734 163.190 74.713 1.00 19.46 118 GLY D N 1
ATOM 2684 C CA . GLY B 2 130 ? 266.134 163.224 75.084 1.00 16.91 118 GLY D CA 1
ATOM 2685 C C . GLY B 2 130 ? 266.744 164.597 74.860 1.00 16.15 118 GLY D C 1
ATOM 2686 O O . GLY B 2 130 ? 266.272 165.372 74.029 1.00 21.60 118 GLY D O 1
ATOM 2687 N N . PRO B 2 131 ? 267.822 164.914 75.569 1.00 19.15 119 PRO D N 1
ATOM 2688 C CA . PRO B 2 131 ? 268.423 166.246 75.449 1.00 17.43 119 PRO D CA 1
ATOM 2689 C C . PRO B 2 131 ? 269.291 166.391 74.209 1.00 21.39 119 PRO D C 1
ATOM 2690 O O . PRO B 2 131 ? 269.746 165.412 73.608 1.00 19.74 119 PRO D O 1
ATOM 2694 N N . SER B 2 132 ? 269.525 167.650 73.835 1.00 15.02 120 SER D N 1
ATOM 2695 C CA . SER B 2 132 ? 270.630 167.998 72.947 1.00 20.89 120 SER D CA 1
ATOM 2696 C C . SER B 2 132 ? 271.792 168.401 73.838 1.00 20.22 120 SER D C 1
ATOM 2697 O O . SER B 2 132 ? 271.569 168.985 74.898 1.00 18.72 120 SER D O 1
ATOM 2700 N N . VAL B 2 133 ? 273.021 168.069 73.442 1.00 18.39 121 VAL D N 1
ATOM 2701 C CA . VAL B 2 133 ? 274.189 168.363 74.280 1.00 19.63 121 VAL D CA 1
ATOM 2702 C C . VAL B 2 133 ? 275.134 169.269 73.488 1.00 19.73 121 VAL D C 1
ATOM 2703 O O . VAL B 2 133 ? 275.604 168.900 72.403 1.00 21.38 121 VAL D O 1
ATOM 2707 N N . PHE B 2 134 ? 275.408 170.452 74.019 1.00 19.56 122 PHE D N 1
ATOM 2708 C CA . PHE B 2 134 ? 276.269 171.403 73.321 1.00 19.66 122 PHE D CA 1
ATOM 2709 C C . PHE B 2 134 ? 277.521 171.696 74.141 1.00 18.03 122 PHE D C 1
ATOM 2710 O O . PHE B 2 134 ? 277.407 171.886 75.359 1.00 19.46 122 PHE D O 1
ATOM 2718 N N . PRO B 2 135 ? 278.704 171.802 73.506 1.00 20.38 123 PRO D N 1
ATOM 2719 C CA . PRO B 2 135 ? 279.932 172.110 74.259 1.00 15.29 123 PRO D CA 1
ATOM 2720 C C . PRO B 2 135 ? 279.918 173.529 74.808 1.00 21.88 123 PRO D C 1
ATOM 2721 O O . PRO B 2 135 ? 279.451 174.454 74.156 1.00 17.43 123 PRO D O 1
ATOM 2725 N N . LEU B 2 136 ? 280.466 173.707 76.000 1.00 19.48 124 LEU D N 1
ATOM 2726 C CA . LEU B 2 136 ? 280.867 175.024 76.507 1.00 17.97 124 LEU D CA 1
ATOM 2727 C C . LEU B 2 136 ? 282.390 175.052 76.436 1.00 18.26 124 LEU D C 1
ATOM 2728 O O . LEU B 2 136 ? 283.068 174.643 77.389 1.00 15.14 124 LEU D O 1
ATOM 2733 N N . ALA B 2 137 ? 282.914 175.546 75.299 1.00 20.72 125 ALA D N 1
ATOM 2734 C CA . ALA B 2 137 ? 284.335 175.463 74.989 1.00 18.12 125 ALA D CA 1
ATOM 2735 C C . ALA B 2 137 ? 285.150 176.380 75.893 1.00 20.62 125 ALA D C 1
ATOM 2736 O O . ALA B 2 137 ? 284.771 177.529 76.117 1.00 20.68 125 ALA D O 1
ATOM 2738 N N . PRO B 2 138 ? 286.316 175.936 76.363 1.00 22.03 126 PRO D N 1
ATOM 2739 C CA . PRO B 2 138 ? 287.179 176.856 77.109 1.00 24.60 126 PRO D CA 1
ATOM 2740 C C . PRO B 2 138 ? 287.840 177.827 76.147 1.00 26.75 126 PRO D C 1
ATOM 2741 O O . PRO B 2 138 ? 288.223 177.462 75.028 1.00 28.72 126 PRO D O 1
ATOM 2745 N N . SER B 2 139 ? 287.967 179.069 76.588 1.00 25.08 132 SER D N 1
ATOM 2746 C CA . SER B 2 139 ? 288.614 180.118 75.801 1.00 36.15 132 SER D CA 1
ATOM 2747 C C . SER B 2 139 ? 289.276 181.087 76.759 1.00 31.14 132 SER D C 1
ATOM 2748 O O . SER B 2 139 ? 289.234 180.902 77.976 1.00 31.68 132 SER D O 1
ATOM 2751 N N . SER B 2 140 ? 289.805 182.177 76.209 1.00 30.77 133 SER D N 1
ATOM 2752 C CA . SER B 2 140 ? 290.316 183.263 77.049 1.00 32.79 133 SER D CA 1
ATOM 2753 C C . SER B 2 140 ? 289.225 183.857 77.950 1.00 35.48 133 SER D C 1
ATOM 2754 O O . SER B 2 140 ? 289.550 184.455 78.980 1.00 34.03 133 SER D O 1
ATOM 2757 N N . LYS B 2 141 ? 287.942 183.702 77.592 1.00 31.79 134 LYS D N 1
ATOM 2758 C CA . LYS B 2 141 ? 286.841 184.255 78.375 1.00 37.37 134 LYS D CA 1
ATOM 2759 C C . LYS B 2 141 ? 286.403 183.332 79.498 1.00 35.41 134 LYS D C 1
ATOM 2760 O O . LYS B 2 141 ? 285.491 183.699 80.264 1.00 26.37 134 LYS D O 1
ATOM 2766 N N . SER B 2 142 ? 286.994 182.130 79.566 1.00 31.65 135 SER D N 1
ATOM 2767 C CA . SER B 2 142 ? 286.737 181.157 80.616 1.00 30.86 135 SER D CA 1
ATOM 2768 C C . SER B 2 142 ? 288.058 180.647 81.190 1.00 30.92 135 SER D C 1
ATOM 2769 O O . SER B 2 142 ? 288.157 179.502 81.639 1.00 29.65 135 SER D O 1
ATOM 2772 N N . THR B 2 143 ? 289.075 181.503 81.197 1.00 26.98 136 THR D N 1
ATOM 2773 C CA . THR B 2 143 ? 290.403 181.157 81.681 1.00 42.35 136 THR D CA 1
ATOM 2774 C C . THR B 2 143 ? 290.880 182.221 82.655 1.00 49.95 136 THR D C 1
ATOM 2775 O O . THR B 2 143 ? 290.916 183.407 82.313 1.00 53.81 136 THR D O 1
ATOM 2779 N N . SER B 2 144 ? 291.260 181.784 83.858 1.00 52.13 137 SER D N 1
ATOM 2780 C CA . SER B 2 144 ? 291.693 182.658 84.952 1.00 55.54 137 SER D CA 1
ATOM 2781 C C . SER B 2 144 ? 292.992 182.100 85.527 1.00 50.23 137 SER D C 1
ATOM 2782 O O . SER B 2 144 ? 292.966 181.120 86.278 1.00 44.46 137 SER D O 1
ATOM 2785 N N . GLY B 2 145 ? 294.121 182.712 85.162 1.00 50.35 138 GLY D N 1
ATOM 2786 C CA . GLY B 2 145 ? 295.394 182.423 85.794 1.00 49.69 138 GLY D CA 1
ATOM 2787 C C . GLY B 2 145 ? 295.766 180.954 85.883 1.00 48.51 138 GLY D C 1
ATOM 2788 O O . GLY B 2 145 ? 295.873 180.391 86.979 1.00 50.49 138 GLY D O 1
ATOM 2789 N N . GLY B 2 146 ? 295.973 180.316 84.737 1.00 44.48 139 GLY D N 1
ATOM 2790 C CA . GLY B 2 146 ? 296.356 178.925 84.727 1.00 40.46 139 GLY D CA 1
ATOM 2791 C C . GLY B 2 146 ? 295.201 177.955 84.818 1.00 33.25 139 GLY D C 1
ATOM 2792 O O . GLY B 2 146 ? 295.425 176.748 84.679 1.00 33.05 139 GLY D O 1
ATOM 2793 N N . THR B 2 147 ? 293.973 178.440 85.039 1.00 26.38 140 THR D N 1
ATOM 2794 C CA . THR B 2 147 ? 292.801 177.596 85.224 1.00 25.72 140 THR D CA 1
ATOM 2795 C C . THR B 2 147 ? 291.792 177.906 84.130 1.00 24.43 140 THR D C 1
ATOM 2796 O O . THR B 2 147 ? 291.473 179.076 83.898 1.00 28.93 140 THR D O 1
ATOM 2800 N N . ALA B 2 148 ? 291.306 176.865 83.458 1.00 21.65 141 ALA D N 1
ATOM 2801 C CA . ALA B 2 148 ? 290.306 176.976 82.402 1.00 23.28 141 ALA D CA 1
ATOM 2802 C C . ALA B 2 148 ? 289.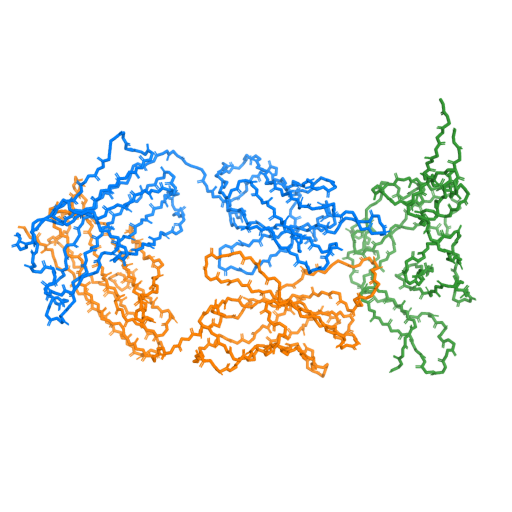022 176.280 82.841 1.00 24.66 141 ALA D C 1
ATOM 2803 O O . ALA B 2 148 ? 289.074 175.198 83.429 1.00 24.43 141 ALA D O 1
ATOM 2805 N N . ALA B 2 149 ? 287.875 176.898 82.547 1.00 18.37 142 ALA D N 1
ATOM 2806 C CA . ALA B 2 149 ? 286.568 176.287 82.759 1.00 16.82 142 ALA D CA 1
ATOM 2807 C C . ALA B 2 149 ? 286.030 175.816 81.418 1.00 16.19 142 ALA D C 1
ATOM 2808 O O . ALA B 2 149 ? 286.170 176.524 80.428 1.00 18.20 142 ALA D O 1
ATOM 2810 N N . LEU B 2 150 ? 285.428 174.631 81.395 1.00 15.03 143 LEU D N 1
ATOM 2811 C CA . LEU B 2 150 ? 284.767 174.097 80.214 1.00 14.59 143 LEU D CA 1
ATOM 2812 C C . LEU B 2 150 ? 283.526 173.341 80.664 1.00 13.33 143 LEU D C 1
ATOM 2813 O O . LEU B 2 150 ? 283.379 173.028 81.850 1.00 15.51 143 LEU D O 1
ATOM 2818 N N . GLY B 2 151 ? 282.670 172.962 79.723 1.00 13.00 144 GLY D N 1
ATOM 2819 C CA . GLY B 2 151 ? 281.447 172.315 80.168 1.00 13.06 144 GLY D CA 1
ATOM 2820 C C . GLY B 2 151 ? 280.577 171.817 79.046 1.00 18.38 144 GLY D C 1
ATOM 2821 O O . GLY B 2 151 ? 280.984 171.776 77.885 1.00 12.73 144 GLY D O 1
ATOM 2822 N N . CYS B 2 152 ? 279.365 171.391 79.426 1.00 14.17 145 CYS D N 1
ATOM 2823 C CA . CYS B 2 152 ? 278.360 170.915 78.480 1.00 16.49 145 CYS D CA 1
ATOM 2824 C C . CYS B 2 152 ? 277.010 171.472 78.909 1.00 10.75 145 CYS D C 1
ATOM 2825 O O . CYS B 2 152 ? 276.713 171.520 80.104 1.00 11.43 145 CYS D O 1
ATOM 2828 N N . LEU B 2 153 ? 276.252 171.961 77.933 1.00 12.71 146 LEU D N 1
ATOM 2829 C CA . LEU B 2 153 ? 274.881 172.415 78.119 1.00 16.07 146 LEU D CA 1
ATOM 2830 C C . LEU B 2 153 ? 273.981 171.286 77.651 1.00 15.49 146 LEU D C 1
ATOM 2831 O O . LEU B 2 153 ? 274.074 170.852 76.488 1.00 14.90 146 LEU D O 1
ATOM 2836 N N . VAL B 2 154 ? 273.155 170.781 78.569 1.00 14.84 147 VAL D N 1
ATOM 2837 C CA . VAL B 2 154 ? 272.274 169.651 78.318 1.00 13.34 147 VAL D CA 1
ATOM 2838 C C . VAL B 2 154 ? 270.870 170.227 78.226 1.00 16.59 147 VAL D C 1
ATOM 2839 O O . VAL B 2 154 ? 270.263 170.537 79.261 1.00 16.75 147 VAL D O 1
ATOM 2843 N N . LYS B 2 155 ? 270.357 170.398 77.007 1.00 13.03 148 LYS D N 1
ATOM 2844 C CA . LYS B 2 155 ? 269.223 171.279 76.786 1.00 18.13 148 LYS D CA 1
ATOM 2845 C C . LYS B 2 155 ? 268.000 170.491 76.332 1.00 21.93 148 LYS D C 1
ATOM 2846 O O . LYS B 2 155 ? 268.104 169.554 75.539 1.00 20.85 148 LYS D O 1
ATOM 2852 N N . ASP B 2 156 ? 266.849 170.896 76.837 1.00 17.09 149 ASP D N 1
ATOM 2853 C CA . ASP B 2 156 ? 265.554 170.518 76.277 1.00 20.68 149 ASP D CA 1
ATOM 2854 C C . ASP B 2 156 ? 265.218 169.045 76.431 1.00 20.28 149 ASP D C 1
ATOM 2855 O O . ASP B 2 156 ? 264.934 168.372 75.430 1.00 20.10 149 ASP D O 1
ATOM 2860 N N . TYR B 2 157 ? 265.228 168.522 77.653 1.00 14.91 150 TYR D N 1
ATOM 2861 C CA . TYR B 2 157 ? 264.854 167.129 77.848 1.00 15.57 150 TYR D CA 1
ATOM 2862 C C . TYR B 2 157 ? 263.689 167.037 78.826 1.00 15.33 150 TYR D C 1
ATOM 2863 O O . TYR B 2 157 ? 263.384 167.974 79.565 1.00 16.06 150 TYR D O 1
ATOM 2872 N N . PHE B 2 158 ? 263.054 165.881 78.832 1.00 15.76 151 PHE D N 1
ATOM 2873 C CA . PHE B 2 158 ? 261.941 165.660 79.745 1.00 18.38 151 PHE D CA 1
ATOM 2874 C C . PHE B 2 158 ? 261.695 164.166 79.878 1.00 20.40 151 PHE D C 1
ATOM 2875 O O . PHE B 2 158 ? 261.707 163.458 78.861 1.00 15.63 151 PHE D O 1
ATOM 2883 N N . PRO B 2 159 ? 261.431 163.649 81.080 1.00 19.07 152 PRO D N 1
ATOM 2884 C CA . PRO B 2 159 ? 261.394 164.326 82.377 1.00 16.62 152 PRO D CA 1
ATOM 2885 C C . PRO B 2 159 ? 262.783 164.315 83.001 1.00 18.15 152 PRO D C 1
ATOM 2886 O O . PRO B 2 159 ? 263.734 163.875 82.335 1.00 16.77 152 PRO D O 1
ATOM 2890 N N . GLU B 2 160 ? 262.926 164.801 84.224 1.00 17.82 153 GLU D N 1
ATOM 2891 C CA . GLU B 2 160 ? 264.156 164.542 84.944 1.00 13.16 153 GLU D CA 1
ATOM 2892 C C . GLU B 2 160 ? 264.200 163.040 85.218 1.00 19.66 153 GLU D C 1
ATOM 2893 O O . GLU B 2 160 ? 263.160 162.394 85.271 1.00 16.83 153 GLU D O 1
ATOM 2899 N N . PRO B 2 161 ? 265.383 162.461 85.422 1.00 13.86 154 PRO D N 1
ATOM 2900 C CA . PRO B 2 161 ? 266.679 163.154 85.481 1.00 14.39 154 PRO D CA 1
ATOM 2901 C C . PRO B 2 161 ? 267.608 162.839 84.312 1.00 15.26 154 PRO D C 1
ATOM 2902 O O . PRO B 2 161 ? 267.355 161.866 83.597 1.00 16.35 154 PRO D O 1
ATOM 2906 N N . VAL B 2 162 ? 268.672 163.629 84.157 1.00 16.98 155 VAL D N 1
ATOM 2907 C CA . VAL B 2 162 ? 269.831 163.248 83.366 1.00 16.37 155 VAL D CA 1
ATOM 2908 C C . VAL B 2 162 ? 270.984 163.048 84.343 1.00 18.78 155 VAL D C 1
ATOM 2909 O O . VAL B 2 162 ? 270.992 163.584 85.455 1.00 15.71 155 VAL D O 1
ATOM 2913 N N . THR B 2 163 ? 271.952 162.237 83.934 1.00 18.45 156 THR D N 1
ATOM 2914 C CA . THR B 2 163 ? 273.192 162.126 84.685 1.00 23.09 156 THR D CA 1
ATOM 2915 C C . THR B 2 163 ? 274.320 162.570 83.775 1.00 21.35 156 THR D C 1
ATOM 2916 O O . THR B 2 163 ? 274.255 162.382 82.563 1.00 20.07 156 THR D O 1
ATOM 2920 N N . VAL B 2 164 ? 275.318 163.219 84.346 1.00 15.28 157 VAL D N 1
ATOM 2921 C CA . VAL B 2 164 ? 276.458 163.688 83.574 1.00 13.38 157 VAL D CA 1
ATOM 2922 C C . VAL B 2 164 ? 277.712 163.169 84.252 1.00 17.20 157 VAL D C 1
ATOM 2923 O O . VAL B 2 164 ? 277.848 163.252 85.479 1.00 16.10 157 VAL D O 1
ATOM 2927 N N . SER B 2 165 ? 278.628 162.638 83.472 1.00 17.74 158 SER D N 1
ATOM 2928 C CA . SER B 2 165 ? 279.947 162.399 84.019 1.00 20.38 158 SER D CA 1
ATOM 2929 C C . SER B 2 165 ? 280.945 162.976 83.036 1.00 21.07 158 SER D C 1
ATOM 2930 O O . SER B 2 165 ? 280.580 163.361 81.919 1.00 18.74 158 SER D O 1
ATOM 2933 N N . TRP B 2 166 ? 282.204 163.052 83.475 1.00 14.45 159 TRP D N 1
ATOM 2934 C CA . TRP B 2 166 ? 283.294 163.539 82.641 1.00 14.83 159 TRP D CA 1
ATOM 2935 C C . TRP B 2 166 ? 284.331 162.444 82.497 1.00 21.67 159 TRP D C 1
ATOM 2936 O O . TRP B 2 166 ? 284.716 161.815 83.492 1.00 23.11 159 TRP D O 1
ATOM 2947 N N . ASN B 2 167 ? 284.784 162.234 81.260 1.00 19.70 160 ASN D N 1
ATOM 2948 C CA . ASN B 2 167 ? 285.765 161.203 80.923 1.00 19.32 160 ASN D CA 1
ATOM 2949 C C . ASN B 2 167 ? 285.423 159.866 81.571 1.00 20.48 160 ASN D C 1
ATOM 2950 O O . ASN B 2 167 ? 286.279 159.181 82.144 1.00 22.41 160 ASN D O 1
ATOM 2955 N N . SER B 2 168 ? 284.151 159.492 81.447 1.00 20.00 161 SER D N 1
ATOM 2956 C CA . SER B 2 168 ? 283.618 158.206 81.907 1.00 21.29 161 SER D CA 1
ATOM 2957 C C . SER B 2 168 ? 283.803 158.008 83.410 1.00 31.90 161 SER D C 1
ATOM 2958 O O . SER B 2 168 ? 283.903 156.879 83.888 1.00 30.76 161 SER D O 1
ATOM 2961 N N . GLY B 2 169 ? 283.785 159.107 84.164 1.00 23.46 162 GLY D N 1
ATOM 2962 C CA . GLY B 2 169 ? 283.919 159.095 85.607 1.00 22.30 162 GLY D CA 1
ATOM 2963 C C . GLY B 2 169 ? 285.339 159.189 86.119 1.00 28.45 162 GLY D C 1
ATOM 2964 O O . GLY B 2 169 ? 285.545 159.194 87.341 1.00 30.01 162 GLY D O 1
ATOM 2965 N N . ALA B 2 170 ? 286.321 159.249 85.231 1.00 21.22 163 ALA D N 1
ATOM 2966 C CA . ALA B 2 170 ? 287.699 159.405 85.654 1.00 24.28 163 ALA D CA 1
ATOM 2967 C C . ALA B 2 170 ? 288.050 160.844 85.979 1.00 24.85 163 ALA D C 1
ATOM 2968 O O . ALA B 2 170 ? 289.102 161.089 86.576 1.00 23.60 163 ALA D O 1
ATOM 2970 N N . LEU B 2 171 ? 287.218 161.803 85.575 1.00 23.93 164 LEU D N 1
ATOM 2971 C CA . LEU B 2 171 ? 287.423 163.214 85.875 1.00 21.94 164 LEU D CA 1
ATOM 2972 C C . LEU B 2 171 ? 286.332 163.641 86.847 1.00 20.45 164 LEU D C 1
ATOM 2973 O O . LEU B 2 171 ? 285.163 163.746 86.464 1.00 14.40 164 LEU D O 1
ATOM 2978 N N . THR B 2 172 ? 286.693 163.806 88.108 1.00 22.88 165 THR D N 1
ATOM 2979 C CA . THR B 2 172 ? 285.751 164.277 89.108 1.00 22.64 165 THR D CA 1
ATOM 2980 C C . THR B 2 172 ? 286.178 165.557 89.809 1.00 20.81 165 THR D C 1
ATOM 2981 O O . THR B 2 172 ? 285.313 166.250 90.338 1.00 18.48 165 THR D O 1
ATOM 2985 N N . SER B 2 173 ? 287.469 165.895 89.840 1.00 18.74 166 SER D N 1
ATOM 2986 C CA . SER B 2 173 ? 287.873 167.071 90.596 1.00 16.81 166 SER D CA 1
ATOM 2987 C C . SER B 2 173 ? 287.354 168.310 89.900 1.00 19.02 166 SER D C 1
ATOM 2988 O O . SER B 2 173 ? 287.504 168.443 88.681 1.00 20.23 166 SER D O 1
ATOM 2991 N N . GLY B 2 174 ? 286.759 169.223 90.676 1.00 22.52 167 GLY D N 1
ATOM 2992 C CA . GLY B 2 174 ? 286.280 170.481 90.123 1.00 20.99 167 GLY D CA 1
ATOM 2993 C C . GLY B 2 174 ? 285.077 170.388 89.213 1.00 17.65 167 GLY D C 1
ATOM 2994 O O . GLY B 2 174 ? 284.800 171.348 88.495 1.00 15.60 167 GLY D O 1
ATOM 2995 N N . VAL B 2 175 ? 284.396 169.243 89.151 1.00 13.70 168 VAL D N 1
ATOM 2996 C CA . VAL B 2 175 ? 283.168 169.124 88.358 1.00 10.72 168 VAL D CA 1
ATOM 2997 C C . VAL B 2 175 ? 282.014 169.719 89.155 1.00 12.76 168 VAL D C 1
ATOM 2998 O O . VAL B 2 175 ? 281.918 169.501 90.365 1.00 13.10 168 VAL D O 1
ATOM 3002 N N . HIS B 2 176 ? 281.155 170.498 88.490 1.00 12.54 169 HIS D N 1
ATOM 3003 C CA . HIS B 2 176 ? 279.909 170.989 89.083 1.00 12.84 169 HIS D CA 1
ATOM 3004 C C . HIS B 2 176 ? 278.804 170.705 88.089 1.00 13.84 169 HIS D C 1
ATOM 3005 O O . HIS B 2 176 ? 278.751 171.316 87.017 1.00 13.55 169 HIS D O 1
ATOM 3012 N N . THR B 2 177 ? 277.898 169.819 88.449 1.00 13.19 170 THR D N 1
ATOM 3013 C CA . THR B 2 177 ? 276.718 169.594 87.623 1.00 12.36 170 THR D CA 1
ATOM 3014 C C . THR B 2 177 ? 275.552 170.284 88.309 1.00 14.53 170 THR D C 1
ATOM 3015 O O . THR B 2 177 ? 275.227 169.979 89.466 1.00 14.17 170 THR D O 1
ATOM 3019 N N . PHE B 2 178 ? 274.970 171.252 87.635 1.00 11.59 171 PHE D N 1
ATOM 3020 C CA . PHE B 2 178 ? 274.023 172.130 88.299 1.00 11.43 171 PHE D CA 1
ATOM 3021 C C . PHE B 2 178 ? 272.624 171.512 88.340 1.00 12.82 171 PHE D C 1
ATOM 3022 O O . PHE B 2 178 ? 272.279 170.676 87.496 1.00 11.15 171 PHE D O 1
ATOM 3030 N N . PRO B 2 179 ? 271.787 171.946 89.287 1.00 13.16 172 PRO D N 1
ATOM 3031 C CA . PRO B 2 179 ? 270.364 171.582 89.231 1.00 13.72 172 PRO D CA 1
ATOM 3032 C C . PRO B 2 179 ? 269.776 172.027 87.898 1.00 15.89 172 PRO D C 1
ATOM 3033 O O . PRO B 2 179 ? 270.068 173.124 87.403 1.00 16.25 172 PRO D O 1
ATOM 3037 N N . ALA B 2 180 ? 268.948 171.162 87.317 1.00 13.48 173 ALA D N 1
ATOM 3038 C CA . ALA B 2 180 ? 268.192 171.521 86.123 1.00 17.90 173 ALA D CA 1
ATOM 3039 C C . ALA B 2 180 ? 267.236 172.674 86.400 1.00 19.61 173 ALA D C 1
ATOM 3040 O O . ALA B 2 180 ? 266.738 172.840 87.510 1.00 15.88 173 ALA D O 1
ATOM 3042 N N . VAL B 2 181 ? 266.973 173.483 85.375 1.00 12.31 174 VAL D N 1
ATOM 3043 C CA . VAL B 2 181 ? 265.890 174.457 85.426 1.00 18.10 174 VAL D CA 1
ATOM 3044 C C . VAL B 2 181 ? 264.810 174.047 84.427 1.00 16.51 174 VAL D C 1
ATOM 3045 O O . VAL B 2 181 ? 265.074 173.388 83.414 1.00 13.35 174 VAL D O 1
ATOM 3049 N N . LEU B 2 182 ? 263.576 174.421 84.735 1.00 17.92 175 LEU D N 1
ATOM 3050 C CA . LEU B 2 182 ? 262.431 174.139 83.880 1.00 21.58 175 LEU D CA 1
ATOM 3051 C C . LEU B 2 182 ? 262.165 175.365 83.018 1.00 20.36 175 LEU D C 1
ATOM 3052 O O . LEU B 2 182 ? 261.897 176.455 83.546 1.00 19.24 175 LEU D O 1
ATOM 3057 N N . GLN B 2 183 ? 262.275 175.202 81.700 1.00 18.79 176 GLN D N 1
ATOM 3058 C CA . GLN B 2 183 ? 262.143 176.320 80.776 1.00 24.90 176 GLN D CA 1
ATOM 3059 C C . GLN B 2 183 ? 260.673 176.595 80.508 1.00 29.40 176 GLN D C 1
ATOM 3060 O O . GLN B 2 183 ? 259.804 175.795 80.863 1.00 22.78 176 GLN D O 1
ATOM 3066 N N . SER B 2 184 ? 260.402 177.751 79.873 1.00 29.86 177 SER D N 1
ATOM 3067 C CA . SER B 2 184 ? 259.034 178.124 79.524 1.00 35.59 177 SER D CA 1
ATOM 3068 C C . SER B 2 184 ? 258.384 177.086 78.625 1.00 35.63 177 SER D C 1
ATOM 3069 O O . SER B 2 184 ? 257.150 176.955 78.608 1.00 32.89 177 SER D O 1
ATOM 3072 N N . SER B 2 185 ? 259.196 176.358 77.849 1.00 31.11 178 SER D N 1
ATOM 3073 C CA . SER B 2 185 ? 258.688 175.322 76.957 1.00 29.41 178 SER D CA 1
ATOM 3074 C C . SER B 2 185 ? 258.196 174.102 77.707 1.00 28.02 178 SER D C 1
ATOM 3075 O O . SER B 2 185 ? 257.553 173.247 77.091 1.00 30.05 178 SER D O 1
ATOM 3078 N N . GLY B 2 186 ? 258.458 174.006 79.013 1.00 25.17 179 GLY D N 1
ATOM 3079 C CA . GLY B 2 186 ? 258.205 172.772 79.739 1.00 28.42 179 GLY D CA 1
ATOM 3080 C C . GLY B 2 186 ? 259.318 171.734 79.640 1.00 28.96 179 GLY D C 1
ATOM 3081 O O . GLY B 2 186 ? 259.183 170.641 80.204 1.00 25.98 179 GLY D O 1
ATOM 3082 N N . LEU B 2 187 ? 260.405 172.023 78.931 1.00 23.25 180 LEU D N 1
ATOM 3083 C CA . LEU B 2 187 ? 261.538 171.116 78.889 1.00 20.24 180 LEU D CA 1
ATOM 3084 C C . LEU B 2 187 ? 262.608 171.600 79.854 1.00 21.83 180 LEU D C 1
ATOM 3085 O O . LEU B 2 187 ? 262.732 172.799 80.115 1.00 21.19 180 LEU D O 1
ATOM 3090 N N . TYR B 2 188 ? 263.388 170.657 80.364 1.00 14.56 181 TYR D N 1
ATOM 3091 C CA . TYR B 2 188 ? 264.448 170.981 81.305 1.00 14.20 181 TYR D CA 1
ATOM 3092 C C . TYR B 2 188 ? 265.759 171.273 80.592 1.00 14.87 181 TYR D C 1
ATOM 3093 O O . TYR B 2 188 ? 265.989 170.847 79.455 1.00 18.15 181 TYR D O 1
ATOM 3102 N N . SER B 2 189 ? 266.645 171.966 81.308 1.00 13.43 182 SER D N 1
ATOM 3103 C CA . SER B 2 189 ? 267.978 172.259 80.804 1.00 13.37 182 SER D CA 1
ATOM 3104 C C . SER B 2 189 ? 268.906 172.317 82.001 1.00 16.04 182 SER D C 1
ATOM 3105 O O . SER B 2 189 ? 268.521 172.838 83.057 1.00 14.84 182 SER D O 1
ATOM 3108 N N . LEU B 2 190 ? 270.116 171.775 81.840 1.00 14.58 183 LEU D N 1
ATOM 3109 C CA . LEU B 2 190 ? 271.141 171.915 82.864 1.00 14.05 183 LEU D CA 1
ATOM 3110 C C . LEU B 2 190 ? 272.505 172.068 82.198 1.00 15.51 183 LEU D C 1
ATOM 3111 O O . LEU B 2 190 ? 272.676 171.781 81.017 1.00 11.37 183 LEU D O 1
ATOM 3116 N N . SER B 2 191 ? 273.471 172.528 82.983 1.00 13.57 184 SER D N 1
ATOM 3117 C CA . SER B 2 191 ? 274.849 172.601 82.537 1.00 16.69 184 SER D CA 1
ATOM 3118 C C . SER B 2 191 ? 275.727 171.815 83.492 1.00 19.32 184 SER D C 1
ATOM 3119 O O . SER B 2 191 ? 275.388 171.619 84.669 1.00 13.12 184 SER D O 1
ATOM 3122 N N . SER B 2 192 ? 276.835 171.303 82.966 1.00 10.62 185 SER D N 1
ATOM 3123 C CA . SER B 2 192 ? 277.843 170.696 83.816 1.00 12.86 185 SER D CA 1
ATOM 3124 C C . SER B 2 192 ? 279.157 171.328 83.400 1.00 15.09 185 SER D C 1
ATOM 3125 O O . SER B 2 192 ? 279.415 171.472 82.201 1.00 13.46 185 SER D O 1
ATOM 3128 N N . VAL B 2 193 ? 279.949 171.749 84.375 1.00 14.46 186 VAL D N 1
ATOM 3129 C CA . VAL B 2 193 ? 281.210 172.409 84.077 1.00 14.29 186 VAL D CA 1
ATOM 3130 C C . VAL B 2 193 ? 282.304 171.732 84.873 1.00 18.08 186 VAL D C 1
ATOM 3131 O O . VAL B 2 193 ? 282.060 171.052 85.878 1.00 13.81 186 VAL D O 1
ATOM 3135 N N . VAL B 2 194 ? 283.531 171.911 84.398 1.00 11.65 187 VAL D N 1
ATOM 3136 C CA . VAL B 2 194 ? 284.694 171.445 85.147 1.00 13.28 187 VAL D CA 1
ATOM 3137 C C . VAL B 2 194 ? 285.794 172.485 84.939 1.00 17.51 187 VAL D C 1
ATOM 3138 O O . VAL B 2 194 ? 285.849 173.138 83.903 1.00 16.45 187 VAL D O 1
ATOM 3142 N N . THR B 2 195 ? 286.627 172.714 85.958 1.00 12.71 188 THR D N 1
ATOM 3143 C CA . THR B 2 195 ? 287.818 173.532 85.768 1.00 12.92 188 THR D CA 1
ATOM 3144 C C . THR B 2 195 ? 289.048 172.639 85.754 1.00 12.74 188 THR D C 1
ATOM 3145 O O . THR B 2 195 ? 289.151 171.674 86.530 1.00 17.60 188 THR D O 1
ATOM 3149 N N . VAL B 2 196 ? 289.970 172.952 84.849 1.00 13.42 189 VAL D N 1
ATOM 3150 C CA . VAL B 2 196 ? 291.164 172.142 84.631 1.00 18.32 189 VAL D CA 1
ATOM 3151 C C . VAL B 2 196 ? 292.350 173.078 84.458 1.00 18.10 189 VAL D C 1
ATOM 3152 O O . VAL B 2 196 ? 292.172 174.271 84.178 1.00 17.78 189 VAL D O 1
ATOM 3156 N N . PRO B 2 197 ? 293.581 172.571 84.637 1.00 16.75 190 PRO D N 1
ATOM 3157 C CA . PRO B 2 197 ? 294.755 173.384 84.298 1.00 18.36 190 PRO D CA 1
ATOM 3158 C C . PRO B 2 197 ? 294.691 173.781 82.826 1.00 16.72 190 PRO D C 1
ATOM 3159 O O . PRO B 2 197 ? 294.384 172.965 81.955 1.00 23.22 190 PRO D O 1
ATOM 3163 N N . SER B 2 198 ? 294.911 175.065 82.545 1.00 23.43 191 SER D N 1
ATOM 3164 C CA . SER B 2 198 ? 294.801 175.460 81.148 1.00 22.29 191 SER D CA 1
ATOM 3165 C C . SER B 2 198 ? 295.944 174.843 80.341 1.00 22.53 191 SER D C 1
ATOM 3166 O O . SER B 2 198 ? 295.793 174.576 79.149 1.00 22.00 191 SER D O 1
ATOM 3169 N N . SER B 2 199 ? 297.045 174.498 81.000 1.00 20.16 192 SER D N 1
ATOM 3170 C CA . SER B 2 199 ? 298.099 173.756 80.309 1.00 26.45 192 SER D CA 1
ATOM 3171 C C . SER B 2 199 ? 297.661 172.355 79.919 1.00 28.65 192 SER D C 1
ATOM 3172 O O . SER B 2 199 ? 298.355 171.716 79.132 1.00 27.28 192 SER D O 1
ATOM 3175 N N . SER B 2 200 ? 296.555 171.835 80.469 1.00 19.60 193 SER D N 1
ATOM 3176 C CA . SER B 2 200 ? 296.141 170.491 80.094 1.00 22.88 193 SER D CA 1
ATOM 3177 C C . SER B 2 200 ? 295.249 170.471 78.855 1.00 27.98 193 SER D C 1
ATOM 3178 O O . SER B 2 200 ? 294.899 169.381 78.381 1.00 23.35 193 SER D O 1
ATOM 3181 N N . LEU B 2 201 ? 294.870 171.640 78.324 1.00 25.46 194 LEU D N 1
ATOM 3182 C CA . LEU B 2 201 ? 294.009 171.651 77.148 1.00 25.09 194 LEU D CA 1
ATOM 3183 C C . LEU B 2 201 ? 294.684 171.006 75.934 1.00 26.10 194 LEU D C 1
ATOM 3184 O O . LEU B 2 201 ? 293.997 170.497 75.046 1.00 28.02 194 LEU D O 1
ATOM 3189 N N . GLY B 2 202 ? 296.000 170.960 75.893 1.00 26.84 195 GLY D N 1
ATOM 3190 C CA . GLY B 2 202 ? 296.667 170.350 74.756 1.00 30.49 195 GLY D CA 1
ATOM 3191 C C . GLY B 2 202 ? 297.124 168.921 74.994 1.00 36.34 195 GLY D C 1
ATOM 3192 O O . GLY B 2 202 ? 297.623 168.262 74.082 1.00 39.19 195 GLY D O 1
ATOM 3193 N N . THR B 2 203 ? 296.993 168.437 76.228 1.00 33.13 196 THR D N 1
ATOM 3194 C CA . THR B 2 203 ? 297.468 167.113 76.592 1.00 31.67 196 THR D CA 1
ATOM 3195 C C . THR B 2 203 ? 296.350 166.148 76.947 1.00 31.95 196 THR D C 1
ATOM 3196 O O . THR B 2 203 ? 296.602 164.945 76.970 1.00 36.70 196 THR D O 1
ATOM 3200 N N . GLN B 2 204 ? 295.141 166.639 77.252 1.00 25.00 197 GLN D N 1
ATOM 3201 C CA . GLN B 2 204 ? 294.050 165.804 77.734 1.00 27.35 197 GLN D CA 1
ATOM 3202 C C . GLN B 2 204 ? 292.799 166.019 76.896 1.00 30.52 197 GLN D C 1
ATOM 3203 O O . GLN B 2 204 ? 292.526 167.134 76.448 1.00 28.06 197 GLN D O 1
ATOM 3209 N N . THR B 2 205 ? 292.040 164.953 76.698 1.00 26.68 198 THR D N 1
ATOM 3210 C CA . THR B 2 205 ? 290.751 165.056 76.034 1.00 24.19 198 THR D CA 1
ATOM 3211 C C . THR B 2 205 ? 289.664 165.149 77.101 1.00 22.51 198 THR D C 1
ATOM 3212 O O . THR B 2 205 ? 289.710 164.469 78.133 1.00 24.55 198 THR D O 1
ATOM 3216 N N . TYR B 2 206 ? 288.704 166.025 76.877 1.00 19.24 199 TYR D N 1
ATOM 3217 C CA . TYR B 2 206 ? 287.624 166.209 77.836 1.00 18.69 199 TYR D CA 1
ATOM 3218 C C . TYR B 2 206 ? 286.321 165.878 77.134 1.00 21.17 199 TYR D C 1
ATOM 3219 O O . TYR B 2 206 ? 285.987 166.502 76.121 1.00 20.51 199 TYR D O 1
ATOM 3228 N N . ILE B 2 207 ? 285.605 164.890 77.669 1.00 16.66 200 ILE D N 1
ATOM 3229 C CA . ILE B 2 207 ? 284.358 164.406 77.096 1.00 20.10 200 ILE D CA 1
ATOM 3230 C C . ILE B 2 207 ? 283.307 164.392 78.190 1.00 19.73 200 ILE D C 1
ATOM 3231 O O . ILE B 2 207 ? 283.506 163.770 79.243 1.00 18.44 200 ILE D O 1
ATOM 3236 N N . CYS B 2 208 ? 282.172 165.029 77.938 1.00 16.66 201 CYS D N 1
ATOM 3237 C CA . CYS B 2 208 ? 281.061 164.858 78.869 1.00 17.77 201 CYS D CA 1
ATOM 3238 C C . CYS B 2 208 ? 280.154 163.729 78.381 1.00 20.12 201 CYS D C 1
ATOM 3239 O O . CYS B 2 208 ? 279.917 163.569 77.179 1.00 23.01 201 CYS D O 1
ATOM 3242 N N . ASN B 2 209 ? 279.730 162.885 79.322 1.00 14.87 202 ASN D N 1
ATOM 3243 C CA . ASN B 2 209 ? 278.907 161.714 79.049 1.00 15.01 202 ASN D CA 1
ATOM 3244 C C . ASN B 2 209 ? 277.562 161.976 79.668 1.00 20.18 202 ASN D C 1
ATOM 3245 O O . ASN B 2 209 ? 277.462 162.034 80.905 1.00 17.81 202 ASN D O 1
ATOM 3250 N N . VAL B 2 210 ? 276.536 162.077 78.825 1.00 17.03 203 VAL D N 1
ATOM 3251 C CA . VAL B 2 210 ? 275.184 162.445 79.241 1.00 15.76 203 VAL D CA 1
ATOM 3252 C C . VAL B 2 210 ? 274.259 161.256 79.015 1.00 15.69 203 VAL D C 1
ATOM 3253 O O . VAL B 2 210 ? 274.239 160.672 77.927 1.00 22.72 203 VAL D O 1
ATOM 3257 N N . ASN B 2 211 ? 273.489 160.897 80.036 1.00 15.10 204 ASN D N 1
ATOM 3258 C CA . ASN B 2 211 ? 272.594 159.749 79.951 1.00 16.24 204 ASN D CA 1
ATOM 3259 C C . ASN B 2 211 ? 271.224 160.201 80.440 1.00 16.31 204 ASN D C 1
ATOM 3260 O O . ASN B 2 211 ? 271.105 160.825 81.500 1.00 19.24 204 ASN D O 1
ATOM 3265 N N . HIS B 2 212 ? 270.222 159.993 79.602 1.00 16.41 205 HIS D N 1
ATOM 3266 C CA . HIS B 2 212 ? 268.848 160.340 79.897 1.00 16.15 205 HIS D CA 1
ATOM 3267 C C . HIS B 2 212 ? 268.119 159.010 79.806 1.00 22.28 205 HIS D C 1
ATOM 3268 O O . HIS B 2 212 ? 267.690 158.596 78.723 1.00 19.40 205 HIS D O 1
ATOM 3275 N N . LYS B 2 213 ? 268.011 158.322 80.945 1.00 18.59 206 LYS D N 1
ATOM 3276 C CA . LYS B 2 213 ? 267.374 157.003 80.938 1.00 20.81 206 LYS D CA 1
ATOM 3277 C C . LYS B 2 213 ? 265.909 157.024 80.509 1.00 21.45 206 LYS D C 1
ATOM 3278 O O . LYS B 2 213 ? 265.484 156.078 79.824 1.00 23.48 206 LYS D O 1
ATOM 3284 N N . PRO B 2 214 ? 265.097 158.023 80.844 1.00 20.14 207 PRO D N 1
ATOM 3285 C CA . PRO B 2 214 ? 263.695 157.951 80.408 1.00 21.86 207 PRO D CA 1
ATOM 3286 C C . PRO B 2 214 ? 263.545 157.849 78.896 1.00 25.79 207 PRO D C 1
ATOM 3287 O O . PRO B 2 214 ? 262.588 157.240 78.424 1.00 25.90 207 PRO D O 1
ATOM 3291 N N . SER B 2 215 ? 264.453 158.428 78.115 1.00 22.94 208 SER D N 1
ATOM 3292 C CA . SER B 2 215 ? 264.384 158.352 76.656 1.00 22.53 208 SER D CA 1
ATOM 3293 C C . SER B 2 215 ? 265.412 157.390 76.050 1.00 24.06 208 SER D C 1
ATOM 3294 O O . SER B 2 215 ? 265.527 157.315 74.828 1.00 25.94 208 SER D O 1
ATOM 3297 N N . ASN B 2 216 ? 266.166 156.662 76.868 1.00 31.70 209 ASN D N 1
ATOM 3298 C CA . ASN B 2 216 ? 267.230 155.785 76.381 1.00 34.15 209 ASN D CA 1
ATOM 3299 C C . ASN B 2 216 ? 268.172 156.530 75.439 1.00 29.12 209 ASN D C 1
ATOM 3300 O O . ASN B 2 216 ? 268.554 156.036 74.375 1.00 33.67 209 ASN D O 1
ATOM 3305 N N . THR B 2 217 ? 268.537 157.739 75.846 1.00 26.60 210 THR D N 1
ATOM 3306 C CA . THR B 2 217 ? 269.447 158.607 75.115 1.00 27.78 210 THR D CA 1
ATOM 3307 C C . THR B 2 217 ? 270.767 158.621 75.868 1.00 28.47 210 THR D C 1
ATOM 3308 O O . THR B 2 217 ? 270.783 158.863 77.075 1.00 27.63 210 THR D O 1
ATOM 3312 N N . LYS B 2 218 ? 271.861 158.316 75.174 1.00 23.97 211 LYS D N 1
ATOM 3313 C CA . LYS B 2 218 ? 273.201 158.497 75.714 1.00 28.32 211 LYS D CA 1
ATOM 3314 C C . LYS B 2 218 ? 273.970 159.343 74.714 1.00 28.25 211 LYS D C 1
ATOM 3315 O O . LYS B 2 218 ? 273.919 159.076 73.513 1.00 28.51 211 LYS D O 1
ATOM 3321 N N . VAL B 2 219 ? 274.686 160.343 75.198 1.00 26.76 212 VAL D N 1
ATOM 3322 C CA . VAL B 2 219 ? 275.487 161.205 74.336 1.00 27.38 212 VAL D CA 1
ATOM 3323 C C . VAL B 2 219 ? 276.861 161.361 74.974 1.00 27.12 212 VAL D C 1
ATOM 3324 O O . VAL B 2 219 ? 276.977 161.543 76.193 1.00 28.91 212 VAL D O 1
ATOM 3328 N N . ASP B 2 220 ? 277.895 161.252 74.163 1.00 25.46 213 ASP D N 1
ATOM 3329 C CA . ASP B 2 220 ? 279.247 161.624 74.546 1.00 29.55 213 ASP D CA 1
ATOM 3330 C C . ASP B 2 220 ? 279.624 162.830 73.700 1.00 34.29 213 ASP D C 1
ATOM 3331 O O . ASP B 2 220 ? 279.447 162.812 72.477 1.00 36.71 213 ASP D O 1
ATOM 3336 N N . LYS B 2 221 ? 280.120 163.880 74.338 1.00 29.68 214 LYS D N 1
ATOM 3337 C CA . LYS B 2 221 ? 280.427 165.114 73.631 1.00 24.45 214 LYS D CA 1
ATOM 3338 C C . LYS B 2 221 ? 281.840 165.551 73.995 1.00 24.51 214 LYS D C 1
ATOM 3339 O O . LYS B 2 221 ? 282.105 165.905 75.146 1.00 22.73 214 LYS D O 1
ATOM 3345 N N . LYS B 2 222 ? 282.749 165.482 73.018 1.00 26.98 215 LYS D N 1
ATOM 3346 C CA . LYS B 2 222 ? 284.096 166.011 73.195 1.00 27.45 215 LYS D CA 1
ATOM 3347 C C . LYS B 2 222 ? 284.036 167.535 73.188 1.00 28.37 215 LYS D C 1
ATOM 3348 O O . LYS B 2 222 ? 283.415 168.136 72.306 1.00 29.18 215 LYS D O 1
ATOM 3354 N N . VAL B 2 223 ? 284.670 168.167 74.170 1.00 24.29 216 VAL D N 1
ATOM 3355 C CA . VAL B 2 223 ? 284.640 169.616 74.312 1.00 22.85 216 VAL D CA 1
ATOM 3356 C C . VAL B 2 223 ? 286.015 170.126 73.906 1.00 28.92 216 VAL D C 1
ATOM 3357 O O . VAL B 2 223 ? 287.006 169.885 74.607 1.00 24.39 216 VAL D O 1
ATOM 3361 N N . GLU B 2 224 ? 286.091 170.780 72.740 1.00 25.72 217 GLU D N 1
ATOM 3362 C CA . GLU B 2 224 ? 287.418 171.135 72.251 1.00 33.95 217 GLU D CA 1
ATOM 3363 C C . GLU B 2 224 ? 287.767 172.576 72.590 1.00 28.99 217 GLU D C 1
ATOM 3364 O O . GLU B 2 224 ? 286.900 173.453 72.563 1.00 24.91 217 GLU D O 1
ATOM 3370 N N . PRO B 2 225 ? 289.035 172.837 72.886 1.00 30.30 218 PRO D N 1
ATOM 3371 C CA . PRO B 2 225 ? 289.419 174.160 73.368 1.00 31.72 218 PRO D CA 1
ATOM 3372 C C . PRO B 2 225 ? 289.488 175.153 72.232 1.00 32.47 218 PRO D C 1
ATOM 3373 O O . PRO B 2 225 ? 289.739 174.805 71.083 1.00 32.19 218 PRO D O 1
ATOM 3377 N N . LYS B 2 226 ? 289.263 176.408 72.572 1.00 36.41 219 LYS D N 1
ATOM 3378 C CA . LYS B 2 226 ? 289.407 177.498 71.624 1.00 42.95 219 LYS D CA 1
ATOM 3379 C C . LYS B 2 226 ? 290.743 178.196 71.859 1.00 45.93 219 LYS D C 1
ATOM 3380 O O . LYS B 2 226 ? 291.202 178.329 72.998 1.00 41.80 219 LYS D O 1
ATOM 3386 N N . SER B 2 227 ? 291.378 178.613 70.778 1.00 49.14 220 SER D N 1
ATOM 3387 C CA . SER B 2 227 ? 292.704 179.202 70.871 1.00 59.31 220 SER D CA 1
ATOM 3388 C C . SER B 2 227 ? 292.634 180.728 70.847 1.00 63.62 220 SER D C 1
ATOM 3389 O O . SER B 2 227 ? 293.102 181.360 69.893 1.00 68.61 220 SER D O 1
ATOM 3392 N N . VAL C 3 5 ? 240.194 154.930 139.990 1.00 26.49 3 VAL E N 1
ATOM 3393 C CA . VAL C 3 5 ? 239.499 154.547 138.766 1.00 25.84 3 VAL E CA 1
ATOM 3394 C C . VAL C 3 5 ? 239.771 153.071 138.448 1.00 25.61 3 VAL E C 1
ATOM 3395 O O . VAL C 3 5 ? 240.928 152.636 138.389 1.00 22.48 3 VAL E O 1
ATOM 3399 N N . THR C 3 6 ? 238.705 152.298 138.249 1.00 23.31 4 THR E N 1
ATOM 3400 C CA . THR C 3 6 ? 238.776 150.858 137.990 1.00 18.93 4 THR E CA 1
ATOM 3401 C C . THR C 3 6 ? 237.941 150.537 136.760 1.00 21.29 4 THR E C 1
ATOM 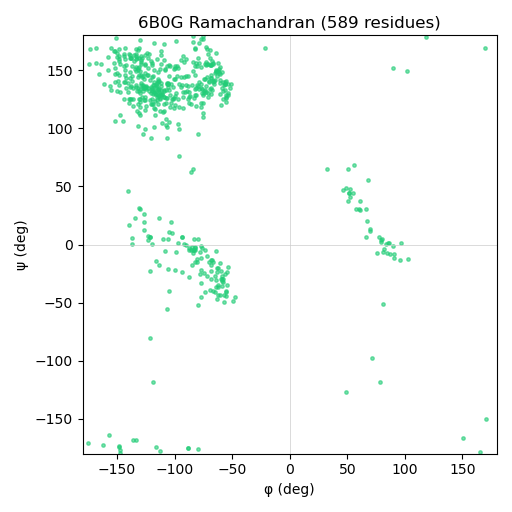3402 O O . THR C 3 6 ? 237.275 151.415 136.196 1.00 17.63 4 THR E O 1
ATOM 3406 N N . VAL C 3 7 ? 237.978 149.265 136.346 1.00 14.17 5 VAL E N 1
ATOM 3407 C CA . VAL C 3 7 ? 237.163 148.822 135.213 1.00 23.48 5 VAL E CA 1
ATOM 3408 C C . VAL C 3 7 ? 235.686 148.997 135.521 1.00 17.36 5 VAL E C 1
ATOM 3409 O O . VAL C 3 7 ? 234.866 149.049 134.601 1.00 19.07 5 VAL E O 1
ATOM 3413 N N . ASP C 3 8 ? 235.323 149.091 136.792 1.00 19.93 6 ASP E N 1
ATOM 3414 C CA . ASP C 3 8 ? 233.926 149.256 137.172 1.00 18.20 6 ASP E CA 1
ATOM 3415 C C . ASP C 3 8 ? 233.515 150.721 137.305 1.00 17.56 6 ASP E C 1
ATOM 3416 O O . ASP C 3 8 ? 232.344 151.001 137.579 1.00 19.63 6 ASP E O 1
ATOM 3421 N N . THR C 3 9 ? 234.428 151.648 137.066 1.00 17.19 7 THR E N 1
ATOM 3422 C CA . THR C 3 9 ? 234.103 153.070 137.106 1.00 17.56 7 THR E CA 1
ATOM 3423 C C . THR C 3 9 ? 233.213 153.487 135.937 1.00 19.06 7 THR E C 1
ATOM 3424 O O . THR C 3 9 ? 233.389 153.025 134.809 1.00 19.06 7 THR E O 1
ATOM 3428 N N . VAL C 3 10 ? 232.255 154.369 136.198 1.00 19.83 8 VAL E N 1
ATOM 3429 C CA . VAL C 3 10 ? 231.498 155.029 135.128 1.00 26.49 8 VAL E CA 1
ATOM 3430 C C . VAL C 3 10 ? 231.934 156.492 135.114 1.00 22.48 8 VAL E C 1
ATOM 3431 O O . VAL C 3 10 ? 231.710 157.218 136.084 1.00 22.82 8 VAL E O 1
ATOM 3435 N N . CYS C 3 11 ? 232.586 156.928 134.047 1.00 21.00 9 CYS E N 1
ATOM 3436 C CA . CYS C 3 11 ? 232.998 158.326 133.945 1.00 22.87 9 CYS E CA 1
ATOM 3437 C C . CYS C 3 11 ? 231.789 159.195 133.614 1.00 23.78 9 CYS E C 1
ATOM 3438 O O . CYS C 3 11 ? 231.132 158.984 132.591 1.00 27.34 9 CYS E O 1
ATOM 3441 N N . LYS C 3 12 ? 231.492 160.179 134.465 1.00 19.80 10 LYS E N 1
ATOM 3442 C CA . LYS C 3 12 ? 230.342 161.036 134.224 1.00 22.18 10 LYS E CA 1
ATOM 3443 C C . LYS C 3 12 ? 230.685 162.054 133.143 1.00 29.53 10 LYS E C 1
ATOM 3444 O O . LYS C 3 12 ? 231.593 162.870 133.330 1.00 23.88 10 LYS E O 1
ATOM 3450 N N . ARG C 3 13 ? 229.956 162.009 132.018 1.00 23.49 11 ARG E N 1
ATOM 3451 C CA . ARG C 3 13 ? 230.202 162.903 130.867 1.00 24.37 11 ARG E CA 1
ATOM 3452 C C . ARG C 3 13 ? 231.612 162.700 130.301 1.00 31.03 11 ARG E C 1
ATOM 3453 O O . ARG C 3 13 ? 232.286 163.644 129.874 1.00 25.83 11 ARG E O 1
ATOM 3461 N N . GLY C 3 14 ? 232.052 161.452 130.293 1.00 26.72 12 GLY E N 1
ATOM 3462 C CA . GLY C 3 14 ? 233.350 161.092 129.783 1.00 22.46 12 GLY E CA 1
ATOM 3463 C C . GLY C 3 14 ? 233.372 159.608 129.522 1.00 16.78 12 GLY E C 1
ATOM 3464 O O . GLY C 3 14 ? 232.344 158.937 129.606 1.00 21.64 12 GLY E O 1
ATOM 3465 N N . PHE C 3 15 ? 234.556 159.096 129.196 1.00 15.26 13 PHE E N 1
ATOM 3466 C CA . PHE C 3 15 ? 234.722 157.672 128.917 1.00 16.98 13 PHE E CA 1
ATOM 3467 C C . PHE C 3 15 ? 236.053 157.167 129.454 1.00 18.45 13 PHE E C 1
ATOM 3468 O O . PHE C 3 15 ? 237.027 157.916 129.543 1.00 18.83 13 PHE E O 1
ATOM 3476 N N . LEU C 3 16 ? 236.080 155.886 129.829 1.00 12.08 14 LEU E N 1
ATOM 3477 C CA . LEU C 3 16 ? 237.303 155.291 130.340 1.00 12.81 14 LEU E CA 1
ATOM 3478 C C . LEU C 3 16 ? 238.281 155.059 129.207 1.00 16.45 14 LEU E C 1
ATOM 3479 O O . LEU C 3 16 ? 237.880 154.675 128.099 1.00 16.06 14 LEU E O 1
ATOM 3484 N N . ILE C 3 17 ? 239.572 155.277 129.492 1.00 10.08 15 ILE E N 1
ATOM 3485 C CA . ILE C 3 17 ? 240.632 154.832 128.597 1.00 9.98 15 ILE E CA 1
ATOM 3486 C C . ILE C 3 17 ? 241.654 154.057 129.433 1.00 12.62 15 ILE E C 1
ATOM 3487 O O . ILE C 3 17 ? 241.749 154.214 130.652 1.00 16.38 15 ILE E O 1
ATOM 3492 N N . GLN C 3 18 ? 242.385 153.168 128.772 1.00 15.17 16 GLN E N 1
ATOM 3493 C CA . GLN C 3 18 ? 243.357 152.317 129.443 1.00 13.37 16 GLN E CA 1
ATOM 3494 C C . GLN C 3 18 ? 244.720 152.493 128.780 1.00 12.68 16 GLN E C 1
ATOM 3495 O O . GLN C 3 18 ? 244.825 152.484 127.549 1.00 10.69 16 GLN E O 1
ATOM 3501 N N . MET C 3 19 ? 245.745 152.624 129.602 1.00 11.83 17 MET E N 1
ATOM 3502 C CA . MET C 3 19 ? 247.161 152.647 129.213 1.00 14.00 17 MET E CA 1
ATOM 3503 C C . MET C 3 19 ? 247.854 151.433 129.843 1.00 17.39 17 MET E C 1
ATOM 3504 O O . MET C 3 19 ? 247.195 150.578 130.423 1.00 16.49 17 MET E O 1
ATOM 3509 N N . SER C 3 20 ? 249.193 151.322 129.717 1.00 14.32 18 SER E N 1
ATOM 3510 C CA . SER C 3 20 ? 249.816 150.077 130.159 1.00 13.60 18 SER E CA 1
ATOM 3511 C C . SER C 3 20 ? 249.667 149.860 131.655 1.00 17.11 18 SER E C 1
ATOM 3512 O O . SER C 3 20 ? 249.623 148.707 132.097 1.00 22.26 18 SER E O 1
ATOM 3515 N N . GLY C 3 21 ? 249.605 150.931 132.458 1.00 13.20 19 GLY E N 1
ATOM 3516 C CA . GLY C 3 21 ? 249.608 150.721 133.904 1.00 13.78 19 GLY E CA 1
ATOM 3517 C C . GLY C 3 21 ? 248.464 151.374 134.656 1.00 15.29 19 GLY E C 1
ATOM 3518 O O . GLY C 3 21 ? 248.514 151.429 135.881 1.00 15.46 19 GLY E O 1
ATOM 3519 N N . HIS C 3 22 ? 247.422 151.856 133.979 1.00 18.15 20 HIS E N 1
ATOM 3520 C CA . HIS C 3 22 ? 246.315 152.492 134.695 1.00 16.71 20 HIS E CA 1
ATOM 3521 C C . HIS C 3 22 ? 245.126 152.711 133.768 1.00 17.69 20 HIS E C 1
ATOM 3522 O O . HIS C 3 22 ? 245.216 152.579 132.539 1.00 15.83 20 HIS E O 1
ATOM 3529 N N . LEU C 3 23 ? 244.007 153.071 134.385 1.00 16.28 21 LEU E N 1
ATOM 3530 C CA . LEU C 3 23 ? 242.830 153.558 133.685 1.00 12.42 21 LEU E CA 1
ATOM 3531 C C . LEU C 3 23 ? 242.560 154.980 134.147 1.00 15.24 21 LEU E C 1
ATOM 3532 O O . LEU C 3 23 ? 242.856 155.337 135.291 1.00 14.42 21 LEU E O 1
ATOM 3537 N N . GLU C 3 24 ? 241.981 155.793 133.268 1.00 11.29 22 GLU E N 1
ATOM 3538 C CA . GLU C 3 24 ? 241.591 157.129 133.674 1.00 11.28 22 GLU E CA 1
ATOM 3539 C C . GLU C 3 24 ? 240.355 157.510 132.873 1.00 15.59 22 GLU E C 1
ATOM 3540 O O . GLU C 3 24 ? 240.043 156.899 131.843 1.00 12.84 22 GLU E O 1
ATOM 3546 N N . CYS C 3 25 ? 239.660 158.527 133.364 1.00 14.83 23 CYS E N 1
ATOM 3547 C CA . CYS C 3 25 ? 238.532 159.106 132.643 1.00 17.33 23 CYS E CA 1
ATOM 3548 C C . CYS C 3 25 ? 238.997 160.197 131.689 1.00 22.48 23 CYS E C 1
ATOM 3549 O O . CYS C 3 25 ? 239.731 161.114 132.081 1.00 21.30 23 CYS E O 1
ATOM 3552 N N . LYS C 3 26 ? 238.531 160.113 130.452 1.00 19.48 24 LYS E N 1
ATOM 3553 C CA . LYS C 3 26 ? 238.707 161.158 129.470 1.00 19.27 24 LYS E CA 1
ATOM 3554 C C . LYS C 3 26 ? 237.371 161.869 129.311 1.00 19.43 24 LYS E C 1
ATOM 3555 O O . LYS C 3 26 ? 236.333 161.217 129.215 1.00 19.82 24 LYS E O 1
ATOM 3561 N N . CYS C 3 27 ? 237.394 163.190 129.278 1.00 20.84 25 CYS E N 1
ATOM 3562 C CA . CYS C 3 27 ? 236.159 163.973 129.192 1.00 22.41 25 CYS E CA 1
ATOM 3563 C C . CYS C 3 27 ? 235.633 164.092 127.765 1.00 26.62 25 CYS E C 1
ATOM 3564 O O . CYS C 3 27 ? 236.390 164.178 126.803 1.00 25.42 25 CYS E O 1
ATOM 3567 N N . GLU C 3 28 ? 234.312 164.112 127.634 1.00 24.12 26 GLU E N 1
ATOM 3568 C CA . GLU C 3 28 ? 233.704 164.345 126.333 1.00 26.30 26 GLU E CA 1
ATOM 3569 C C . GLU C 3 28 ? 233.952 165.778 125.902 1.00 28.39 26 GLU E C 1
ATOM 3570 O O . GLU C 3 28 ? 234.127 166.673 126.741 1.00 35.22 26 GLU E O 1
ATOM 3576 N N . ASN C 3 29 ? 233.941 165.991 124.583 1.00 30.79 27 ASN E N 1
ATOM 3577 C CA . ASN C 3 29 ? 233.931 167.331 124.013 1.00 48.29 27 ASN E CA 1
ATOM 3578 C C . ASN C 3 29 ? 235.015 168.166 124.671 1.00 45.29 27 ASN E C 1
ATOM 3579 O O . ASN C 3 29 ? 236.163 167.729 124.764 1.00 46.18 27 ASN E O 1
ATOM 3584 N N . ASP C 3 30 ? 234.649 169.332 125.202 1.00 43.61 28 ASP E N 1
ATOM 3585 C CA . ASP C 3 30 ? 235.611 170.231 125.829 1.00 49.24 28 ASP E CA 1
ATOM 3586 C C . ASP C 3 30 ? 235.387 170.371 127.333 1.00 43.06 28 ASP E C 1
ATOM 3587 O O . ASP C 3 30 ? 235.774 171.383 127.922 1.00 41.16 28 ASP E O 1
ATOM 3592 N N . LEU C 3 31 ? 234.746 169.395 127.961 1.00 38.80 29 LEU E N 1
ATOM 3593 C CA . LEU C 3 31 ? 234.577 169.406 129.406 1.00 28.21 29 LEU E CA 1
ATOM 3594 C C . LEU C 3 31 ? 235.917 169.118 130.095 1.00 28.82 29 LEU E C 1
ATOM 3595 O O . LEU C 3 31 ? 236.880 168.662 129.473 1.00 26.75 29 LEU E O 1
ATOM 3600 N N . VAL C 3 32 ? 235.955 169.331 131.412 1.00 27.54 30 VAL E N 1
ATOM 3601 C CA . VAL C 3 32 ? 237.169 169.146 132.198 1.00 25.78 30 VAL E CA 1
ATOM 3602 C C . VAL C 3 32 ? 236.848 168.306 133.429 1.00 26.44 30 VAL E C 1
ATOM 3603 O O . VAL C 3 32 ? 235.719 168.298 133.922 1.00 26.78 30 VAL E O 1
ATOM 3607 N N . LEU C 3 33 ? 237.859 167.596 133.925 1.00 21.05 31 LEU E N 1
ATOM 3608 C CA . LEU C 3 33 ? 237.710 166.778 135.119 1.00 22.67 31 LEU E CA 1
ATOM 3609 C C . LEU C 3 33 ? 237.565 167.647 136.361 1.00 24.83 31 LEU E C 1
ATOM 3610 O O . LEU C 3 33 ? 238.398 168.518 136.619 1.00 22.53 31 LEU E O 1
ATOM 3615 N N . VAL C 3 34 ? 236.514 167.414 137.148 1.00 27.59 32 VAL E N 1
ATOM 3616 C CA . VAL C 3 34 ? 236.449 168.059 138.451 1.00 29.05 32 VAL E CA 1
ATOM 3617 C C . VAL C 3 34 ? 236.890 167.107 139.540 1.00 30.78 32 VAL E C 1
ATOM 3618 O O . VAL C 3 34 ? 237.297 167.569 140.616 1.00 29.63 32 VAL E O 1
ATOM 3622 N N . ASN C 3 35 ? 236.822 165.796 139.292 1.00 29.90 33 ASN E N 1
ATOM 3623 C CA . ASN C 3 35 ? 237.510 164.783 140.071 1.00 22.70 33 ASN E CA 1
ATOM 3624 C C . ASN C 3 35 ? 237.861 163.668 139.096 1.00 22.18 33 ASN E C 1
ATOM 3625 O O . ASN C 3 35 ? 237.557 163.760 137.911 1.00 25.62 33 ASN E O 1
ATOM 3630 N N . GLU C 3 36 ? 238.448 162.588 139.603 1.00 21.15 34 GLU E N 1
ATOM 3631 C CA . GLU C 3 36 ? 238.924 161.536 138.716 1.00 23.27 34 GLU E CA 1
ATOM 3632 C C . GLU C 3 36 ? 237.833 160.896 137.864 1.00 24.83 34 GLU E C 1
ATOM 3633 O O . GLU C 3 36 ? 238.168 160.253 136.867 1.00 22.05 34 GLU E O 1
ATOM 3639 N N . GLU C 3 37 ? 236.548 161.063 138.170 1.00 25.55 35 GLU E N 1
ATOM 3640 C CA . GLU C 3 37 ? 235.576 160.382 137.320 1.00 22.42 35 GLU E CA 1
ATOM 3641 C C . GLU C 3 37 ? 234.411 161.273 136.911 1.00 23.16 35 GLU E C 1
ATOM 3642 O O . GLU C 3 37 ? 233.345 160.768 136.561 1.00 26.95 35 GLU E O 1
ATOM 3648 N N . THR C 3 38 ? 234.582 162.586 136.928 1.00 25.73 36 THR E N 1
ATOM 3649 C CA . THR C 3 38 ? 233.464 163.500 136.714 1.00 26.70 36 THR E CA 1
ATOM 3650 C C . THR C 3 38 ? 233.939 164.649 135.850 1.00 26.57 36 THR E C 1
ATOM 3651 O O . THR C 3 38 ? 234.886 165.343 136.226 1.00 25.23 36 THR E O 1
ATOM 3655 N N . CYS C 3 39 ? 233.255 164.884 134.738 1.00 21.76 37 CYS E N 1
ATOM 3656 C CA . CYS C 3 39 ? 233.563 165.987 133.842 1.00 24.78 37 CYS E CA 1
ATOM 3657 C C . CYS C 3 39 ? 232.440 167.018 133.867 1.00 31.21 37 CYS E C 1
ATOM 3658 O O . CYS C 3 39 ? 231.253 166.662 133.890 1.00 29.19 37 CYS E O 1
ATOM 3661 N N . GLU C 3 40 ? 232.830 168.293 133.874 1.00 25.51 38 GLU E N 1
ATOM 3662 C CA . GLU C 3 40 ? 231.906 169.421 133.864 1.00 28.07 38 GLU E CA 1
ATOM 3663 C C . GLU C 3 40 ? 232.390 170.457 132.852 1.00 35.78 38 GLU E C 1
ATOM 3664 O O . GLU C 3 40 ? 233.572 170.481 132.484 1.00 28.12 38 GLU E O 1
ATOM 3670 N N . GLU C 3 41 ? 231.454 171.305 132.399 1.00 32.15 39 GLU E N 1
ATOM 3671 C CA . GLU C 3 41 ? 231.792 172.366 131.461 1.00 39.06 39 GLU E CA 1
ATOM 3672 C C . GLU C 3 41 ? 232.806 173.315 132.083 1.00 41.12 39 GLU E C 1
ATOM 3673 O O . GLU C 3 41 ? 232.835 173.524 133.298 1.00 39.42 39 GLU E O 1
ATOM 3679 N N . LYS C 3 42 ? 233.659 173.868 131.230 1.00 40.25 40 LYS E N 1
ATOM 3680 C CA . LYS C 3 42 ? 234.763 174.720 131.642 1.00 39.69 40 LYS E CA 1
ATOM 3681 C C . LYS C 3 42 ? 234.467 176.184 131.321 1.00 42.10 40 LYS E C 1
ATOM 3682 O O . LYS C 3 42 ? 233.975 176.507 130.236 1.00 48.60 40 LYS E O 1
ATOM 3688 N N . VAL C 3 43 ? 234.792 177.073 132.238 1.00 38.67 41 VAL E N 1
ATOM 3689 C CA . VAL C 3 43 ? 234.688 178.493 131.911 1.00 49.67 41 VAL E CA 1
ATOM 3690 C C . VAL C 3 43 ? 235.949 178.943 131.181 1.00 49.68 41 VAL E C 1
ATOM 3691 O O . VAL C 3 43 ? 237.051 178.429 131.404 1.00 45.14 41 VAL E O 1
ATOM 3695 N N . LEU C 3 44 ? 235.785 179.923 130.294 1.00 51.66 42 LEU E N 1
ATOM 3696 C CA . LEU C 3 44 ? 236.907 180.423 129.514 1.00 47.67 42 LEU E CA 1
ATOM 3697 C C . LEU C 3 44 ? 237.653 181.534 130.225 1.00 58.22 42 LEU E C 1
ATOM 3698 O O . LEU C 3 44 ? 238.854 181.707 129.993 1.00 56.02 42 LEU E O 1
ATOM 3703 N N . LYS C 3 45 ? 236.971 182.294 131.078 1.00 57.57 43 LYS E N 1
ATOM 3704 C CA . LYS C 3 45 ? 237.578 183.396 131.813 1.00 60.59 43 LYS E CA 1
ATOM 3705 C C . LYS C 3 45 ? 237.236 183.255 133.288 1.00 61.08 43 LYS E C 1
ATOM 3706 O O . LYS C 3 45 ? 236.069 183.050 133.637 1.00 62.62 43 LYS E O 1
ATOM 3708 N N . CYS C 3 46 ? 238.251 183.347 134.144 1.00 50.47 44 CYS E N 1
ATOM 3709 C CA A CYS C 3 46 ? 238.057 183.344 135.591 0.56 53.73 44 CYS E CA 1
ATOM 3710 C CA B CYS C 3 46 ? 238.053 183.34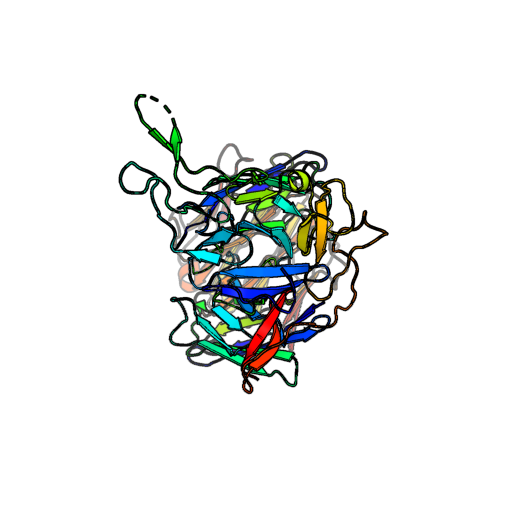1 135.585 0.44 53.67 44 CYS E CA 1
ATOM 3711 C C . CYS C 3 46 ? 237.809 184.770 136.063 1.00 57.99 44 CYS E C 1
ATOM 3712 O O . CYS C 3 46 ? 238.671 185.642 135.904 1.00 63.75 44 CYS E O 1
ATOM 3717 N N . ASP C 3 47 ? 236.640 185.007 136.646 1.00 60.69 45 ASP E N 1
ATOM 3718 C CA . ASP C 3 47 ? 236.279 186.333 137.145 1.00 62.32 45 ASP E CA 1
ATOM 3719 C C . ASP C 3 47 ? 235.216 186.160 138.218 1.00 63.05 45 ASP E C 1
ATOM 3720 O O . ASP C 3 47 ? 235.008 185.054 138.727 1.00 60.47 45 ASP E O 1
ATOM 3725 N N . GLU C 3 48 ? 234.531 187.259 138.551 1.00 60.31 46 GLU E N 1
ATOM 3726 C CA . GLU C 3 48 ? 233.494 187.212 139.573 1.00 63.21 46 GLU E CA 1
ATOM 3727 C C . GLU C 3 48 ? 232.326 186.340 139.139 1.00 62.85 46 GLU E C 1
ATOM 3728 O O . GLU C 3 48 ? 231.771 185.586 139.947 1.00 65.17 46 GLU E O 1
ATOM 3734 N N . LYS C 3 49 ? 231.932 186.433 137.869 1.00 62.41 47 LYS E N 1
ATOM 3735 C CA . LYS C 3 49 ? 230.779 185.669 137.410 1.00 66.28 47 LYS E CA 1
ATOM 3736 C C . LYS C 3 49 ? 231.091 184.182 137.319 1.00 61.03 47 LYS E C 1
ATOM 3737 O O . LYS C 3 49 ? 230.182 183.357 137.448 1.00 60.02 47 LYS E O 1
ATOM 3739 N N . THR C 3 50 ? 232.355 183.814 137.101 1.00 59.51 48 THR E N 1
ATOM 3740 C CA . THR C 3 50 ? 232.717 182.410 136.943 1.00 58.32 48 THR E CA 1
ATOM 3741 C C . THR C 3 50 ? 233.406 181.822 138.174 1.00 56.26 48 THR E C 1
ATOM 3742 O O . THR C 3 50 ? 233.903 180.694 138.103 1.00 50.61 48 THR E O 1
ATOM 3746 N N . VAL C 3 51 ? 233.411 182.529 139.309 1.00 59.93 49 VAL E N 1
ATOM 3747 C CA . VAL C 3 51 ? 234.106 182.025 140.488 1.00 53.77 49 VAL E CA 1
ATOM 3748 C C . VAL C 3 51 ? 233.514 180.687 140.926 1.00 60.39 49 VAL E C 1
ATOM 3749 O O . VAL C 3 51 ? 232.302 180.447 140.826 1.00 53.90 49 VAL E O 1
ATOM 3753 N N . ASN C 3 52 ? 234.397 179.790 141.365 1.00 56.90 50 ASN E N 1
ATOM 3754 C CA . ASN C 3 52 ? 234.180 178.412 141.787 1.00 54.60 50 ASN E CA 1
ATOM 3755 C C . ASN C 3 52 ? 233.968 177.452 140.630 1.00 51.64 50 ASN E C 1
ATOM 3756 O O . ASN C 3 52 ? 233.912 176.242 140.861 1.00 53.15 50 ASN E O 1
ATOM 3761 N N . LYS C 3 53 ? 233.849 177.927 139.410 1.00 51.54 51 LYS E N 1
ATOM 3762 C CA . LYS C 3 53 ? 233.582 177.033 138.306 1.00 50.96 51 LYS E CA 1
ATOM 3763 C C . LYS C 3 53 ? 234.874 176.371 137.829 1.00 43.55 51 LYS E C 1
ATOM 3764 O O . LYS C 3 53 ? 235.975 176.883 138.052 1.00 43.32 51 LYS E O 1
ATOM 3770 N N . PRO C 3 54 ? 234.768 175.213 137.190 1.00 41.79 52 PRO E N 1
ATOM 3771 C CA . PRO C 3 54 ? 235.975 174.555 136.670 1.00 39.47 52 PRO E CA 1
ATOM 3772 C C . PRO C 3 54 ? 236.591 175.370 135.545 1.00 43.47 52 PRO E C 1
ATOM 3773 O O . PRO C 3 54 ? 235.886 175.941 134.711 1.00 47.68 52 PRO E O 1
ATOM 3777 N N . CYS C 3 55 ? 237.921 175.440 135.533 1.00 39.69 53 CYS E N 1
ATOM 3778 C CA . CYS C 3 55 ? 238.653 176.114 134.460 1.00 42.61 53 CYS E CA 1
ATOM 3779 C C . CYS C 3 55 ? 239.670 175.197 133.777 1.00 41.30 53 CYS E C 1
ATOM 3780 O O . CYS C 3 55 ? 240.407 175.636 132.873 1.00 40.12 53 CYS E O 1
ATOM 3783 N N . GLY C 3 56 ? 239.709 173.929 134.163 1.00 38.89 54 GLY E N 1
ATOM 3784 C CA . GLY C 3 56 ? 240.660 172.982 133.615 1.00 37.29 54 GLY E CA 1
ATOM 3785 C C . GLY C 3 56 ? 240.602 171.728 134.442 1.00 36.03 54 GLY E C 1
ATOM 3786 O O . GLY C 3 56 ? 239.989 171.700 135.511 1.00 32.25 54 GLY E O 1
ATOM 3787 N N . ASP C 3 57 ? 241.248 170.667 133.936 1.00 29.68 55 ASP E N 1
ATOM 3788 C CA . ASP C 3 57 ? 241.255 169.429 134.714 1.00 28.33 55 ASP E CA 1
ATOM 3789 C C . ASP C 3 57 ? 241.867 169.702 136.083 1.00 29.11 55 ASP E C 1
ATOM 3790 O O . ASP C 3 57 ? 242.977 170.236 136.177 1.00 29.51 55 ASP E O 1
ATOM 3795 N N . PHE C 3 58 ? 241.127 169.370 137.138 1.00 29.67 56 PHE E N 1
ATOM 3796 C CA . PHE C 3 58 ? 241.584 169.522 138.519 1.00 30.71 56 PHE E CA 1
ATOM 3797 C C . PHE C 3 58 ? 241.980 170.957 138.847 1.00 32.57 56 PHE E C 1
ATOM 3798 O O . PHE C 3 58 ? 242.862 171.191 139.666 1.00 33.31 56 PHE E O 1
ATOM 3806 N N . SER C 3 59 ? 241.351 171.927 138.208 1.00 33.52 57 SER E N 1
ATOM 3807 C CA . SER C 3 59 ? 241.538 173.314 138.623 1.00 36.37 57 SER E CA 1
ATOM 3808 C C . SER C 3 59 ? 240.221 174.065 138.497 1.00 36.99 57 SER E C 1
ATOM 3809 O O . SER C 3 59 ? 239.461 173.838 137.551 1.00 36.45 57 SER E O 1
ATOM 3812 N N . LYS C 3 60 ? 239.963 174.974 139.438 1.00 39.01 58 LYS E N 1
ATOM 3813 C CA . LYS C 3 60 ? 238.773 175.806 139.352 1.00 40.70 58 LYS E CA 1
ATOM 3814 C C . LYS C 3 60 ? 239.110 177.272 139.609 1.00 44.74 58 LYS E C 1
ATOM 3815 O O . LYS C 3 60 ? 240.158 177.606 140.167 1.00 43.06 58 LYS E O 1
ATOM 3821 N N . CYS C 3 61 ? 238.204 178.144 139.155 1.00 44.08 59 CYS E N 1
ATOM 3822 C CA A CYS C 3 61 ? 238.348 179.587 139.347 0.44 46.17 59 CYS E CA 1
ATOM 3823 C CA B CYS C 3 61 ? 238.364 179.580 139.343 0.56 46.15 59 CYS E CA 1
ATOM 3824 C C . CYS C 3 61 ? 238.130 179.936 140.808 1.00 47.86 59 CYS E C 1
ATOM 3825 O O . CYS C 3 61 ? 237.068 179.644 141.364 1.00 48.63 59 CYS E O 1
ATOM 3830 N N . ILE C 3 62 ? 239.116 180.566 141.437 1.00 48.75 60 ILE E N 1
ATOM 3831 C CA . ILE C 3 62 ? 238.963 180.927 142.839 1.00 53.31 60 ILE E CA 1
ATOM 3832 C C . ILE C 3 62 ? 239.225 182.417 143.041 1.00 55.57 60 ILE E C 1
ATOM 3833 O O . ILE C 3 62 ? 239.928 183.069 142.265 1.00 52.80 60 ILE E O 1
ATOM 3838 N N . LYS C 3 63 ? 238.632 182.960 144.099 1.00 54.98 61 LYS E N 1
ATOM 3839 C CA . LYS C 3 63 ? 238.928 184.323 144.511 1.00 59.65 61 LYS E CA 1
ATOM 3840 C C . LYS C 3 63 ? 240.227 184.332 145.307 1.00 63.07 61 LYS E C 1
ATOM 3841 O O . LYS C 3 63 ? 240.462 183.451 146.138 1.00 66.41 61 LYS E O 1
ATOM 3847 N N . ILE C 3 64 ? 241.076 185.319 145.045 1.00 58.66 62 ILE E N 1
ATOM 3848 C CA . ILE C 3 64 ? 242.274 185.475 145.866 1.00 69.66 62 ILE E CA 1
ATOM 3849 C C . ILE C 3 64 ? 242.312 186.850 146.519 1.00 68.07 62 ILE E C 1
ATOM 3850 O O . ILE C 3 64 ? 241.802 187.819 145.965 1.00 69.09 62 ILE E O 1
ATOM 3855 N N . PRO C 3 68 ? 243.939 194.511 145.699 1.00 77.47 66 PRO E N 1
ATOM 3856 C CA . PRO C 3 68 ? 242.553 194.522 145.219 1.00 76.91 66 PRO E CA 1
ATOM 3857 C C . PRO C 3 68 ? 242.068 193.143 144.753 1.00 75.20 66 PRO E C 1
ATOM 3858 O O . PRO C 3 68 ? 242.870 192.227 144.599 1.00 72.64 66 PRO E O 1
ATOM 3862 N N . VAL C 3 69 ? 240.756 193.033 144.523 1.00 77.51 67 VAL E N 1
ATOM 3863 C CA . VAL C 3 69 ? 240.104 191.755 144.254 1.00 79.48 67 VAL E CA 1
ATOM 3864 C C . VAL C 3 69 ? 240.575 191.197 142.914 1.00 82.51 67 VAL E C 1
ATOM 3865 O O . VAL C 3 69 ? 240.767 191.945 141.945 1.00 83.93 67 VAL E O 1
ATOM 3869 N N . SER C 3 70 ? 240.789 189.879 142.854 1.00 81.37 68 SER E N 1
ATOM 3870 C CA . SER C 3 70 ? 241.103 189.235 141.580 1.00 75.94 68 SER E CA 1
ATOM 3871 C C . SER C 3 70 ? 240.776 187.748 141.654 1.00 67.49 68 SER E C 1
ATOM 3872 O O . SER C 3 70 ? 240.654 187.162 142.735 1.00 62.10 68 SER E O 1
ATOM 3875 N N . TYR C 3 71 ? 240.641 187.148 140.473 1.00 62.73 69 TYR E N 1
ATOM 3876 C CA . TYR C 3 71 ? 240.251 185.759 140.319 1.00 55.56 69 TYR E CA 1
ATOM 3877 C C . TYR C 3 71 ? 241.273 185.055 139.446 1.00 54.80 69 TYR E C 1
ATOM 3878 O O . TYR C 3 71 ? 241.787 185.639 138.483 1.00 54.22 69 TYR E O 1
ATOM 3887 N N . ALA C 3 72 ? 241.575 183.801 139.786 1.00 51.76 70 ALA E N 1
ATOM 3888 C CA . ALA C 3 72 ? 242.583 183.056 139.043 1.00 50.04 70 ALA E CA 1
ATOM 3889 C C . ALA C 3 72 ? 242.245 181.570 139.043 1.00 53.20 70 ALA E C 1
ATOM 3890 O O . ALA C 3 72 ? 241.520 181.071 139.906 1.00 47.51 70 ALA E O 1
ATOM 3892 N N . CYS C 3 73 ? 242.791 180.868 138.052 1.00 45.99 71 CYS E N 1
ATOM 3893 C CA . CYS C 3 73 ? 242.624 179.427 137.920 1.00 43.65 71 CYS E CA 1
ATOM 3894 C C . CYS C 3 73 ? 243.689 178.735 138.764 1.00 42.98 71 CYS E C 1
ATOM 3895 O O . CYS C 3 73 ? 244.882 178.940 138.543 1.00 43.25 71 CYS E O 1
ATOM 3898 N N . LYS C 3 74 ? 243.270 177.916 139.731 1.00 42.40 72 LYS E N 1
ATOM 3899 C CA . LYS C 3 74 ? 244.223 177.274 140.631 1.00 47.45 72 LYS E CA 1
ATOM 3900 C C . LYS C 3 74 ? 244.001 175.768 140.718 1.00 40.09 72 LYS E C 1
ATOM 3901 O O . LYS C 3 74 ? 242.860 175.297 140.831 1.00 39.67 72 LYS E O 1
ATOM 3907 N N . CYS C 3 75 ? 245.099 175.016 140.700 1.00 39.05 73 CYS E N 1
ATOM 3908 C CA . CYS C 3 75 ? 244.985 173.572 140.825 1.00 37.20 73 CYS E CA 1
ATOM 3909 C C . CYS C 3 75 ? 244.423 173.170 142.193 1.00 41.92 73 CYS E C 1
ATOM 3910 O O . CYS C 3 75 ? 244.654 173.827 143.214 1.00 40.12 73 CYS E O 1
ATOM 3913 N N . ASN C 3 76 ? 243.681 172.068 142.189 1.00 32.10 74 ASN E N 1
ATOM 3914 C CA . ASN C 3 76 ? 243.222 171.421 143.407 1.00 34.18 74 ASN E CA 1
ATOM 3915 C C . ASN C 3 76 ? 244.407 170.938 144.246 1.00 30.23 74 ASN E C 1
ATOM 3916 O O . ASN C 3 76 ? 245.508 170.666 143.741 1.00 29.84 74 ASN E O 1
ATOM 3921 N N . LEU C 3 77 ? 244.146 170.796 145.545 1.00 31.40 75 LEU E N 1
ATOM 3922 C CA . LEU C 3 77 ? 245.136 170.290 146.488 1.00 36.00 75 LEU E CA 1
ATOM 3923 C C . LEU C 3 77 ? 245.735 168.976 145.993 1.00 34.80 75 LEU E C 1
ATOM 3924 O O . LEU C 3 77 ? 245.018 168.088 145.521 1.00 31.90 75 LEU E O 1
ATOM 3929 N N . GLY C 3 78 ? 247.057 168.860 146.087 1.00 29.93 76 GLY E N 1
ATOM 3930 C CA . GLY C 3 78 ? 247.753 167.696 145.553 1.00 28.51 76 GLY E CA 1
ATOM 3931 C C . GLY C 3 78 ? 248.228 167.809 144.113 1.00 26.86 76 GLY E C 1
ATOM 3932 O O . GLY C 3 78 ? 248.944 166.914 143.646 1.00 25.88 76 GLY E O 1
ATOM 3933 N N . TYR C 3 79 ? 247.852 168.866 143.393 1.00 27.91 77 TY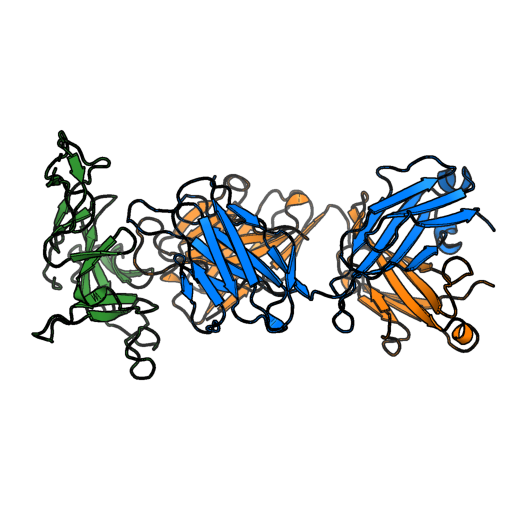R E N 1
ATOM 3934 C CA . TYR C 3 79 ? 248.245 169.078 142.000 1.00 25.75 77 TYR E CA 1
ATOM 3935 C C . TYR C 3 79 ? 249.021 170.380 141.860 1.00 32.26 77 TYR E C 1
ATOM 3936 O O . TYR C 3 79 ? 248.846 171.314 142.649 1.00 29.26 77 TYR E O 1
ATOM 3945 N N . ASP C 3 80 ? 249.830 170.453 140.806 1.00 29.03 78 ASP E N 1
ATOM 3946 C CA . ASP C 3 80 ? 250.639 171.632 140.538 1.00 35.68 78 ASP E CA 1
ATOM 3947 C C . ASP C 3 80 ? 250.474 172.046 139.081 1.00 30.50 78 ASP E C 1
ATOM 3948 O O . ASP C 3 80 ? 250.313 171.189 138.202 1.00 29.56 78 ASP E O 1
ATOM 3953 N N . MET C 3 81 ? 250.475 173.367 138.828 1.00 30.23 79 MET E N 1
ATOM 3954 C CA . MET C 3 81 ? 250.414 173.882 137.455 1.00 37.15 79 MET E CA 1
ATOM 3955 C C . MET C 3 81 ? 251.767 173.696 136.789 1.00 34.60 79 MET E C 1
ATOM 3956 O O . MET C 3 81 ? 252.738 174.345 137.180 1.00 40.58 79 MET E O 1
ATOM 3961 N N . VAL C 3 82 ? 251.837 172.831 135.776 1.00 30.91 80 VAL E N 1
ATOM 3962 C CA . VAL C 3 82 ? 253.080 172.554 135.055 1.00 34.02 80 VAL E CA 1
ATOM 3963 C C . VAL C 3 82 ? 252.775 172.620 133.562 1.00 33.80 80 VAL E C 1
ATOM 3964 O O . VAL C 3 82 ? 252.018 171.791 133.050 1.00 27.74 80 VAL E O 1
ATOM 3968 N N . ASN C 3 83 ? 253.357 173.591 132.865 1.00 31.02 81 ASN E N 1
ATOM 3969 C CA . ASN C 3 83 ? 253.114 173.756 131.431 1.00 35.33 81 ASN E CA 1
ATOM 3970 C C . ASN C 3 83 ? 251.625 173.888 131.134 1.00 31.11 81 ASN E C 1
ATOM 3971 O O . ASN C 3 83 ? 251.097 173.234 130.227 1.00 25.62 81 ASN E O 1
ATOM 3976 N N . ASN C 3 84 ? 250.943 174.703 131.942 1.00 31.75 82 ASN E N 1
ATOM 3977 C CA . ASN C 3 84 ? 249.527 175.042 131.821 1.00 27.52 82 ASN E CA 1
ATOM 3978 C C . ASN C 3 84 ? 248.599 173.888 132.148 1.00 31.17 82 ASN E C 1
ATOM 3979 O O . ASN C 3 84 ? 247.400 173.985 131.870 1.00 35.23 82 ASN E O 1
ATOM 3984 N N . VAL C 3 85 ? 249.098 172.813 132.754 1.00 26.89 83 VAL E N 1
ATOM 3985 C CA . VAL C 3 85 ? 248.286 171.645 133.091 1.00 28.30 83 VAL E CA 1
ATOM 3986 C C . VAL C 3 85 ? 248.494 171.290 134.557 1.00 27.83 83 VAL E C 1
ATOM 3987 O O . VAL C 3 85 ? 249.624 171.347 135.059 1.00 26.47 83 VAL E O 1
ATOM 3991 N N . CYS C 3 86 ? 247.403 170.936 135.246 1.00 24.07 84 CYS E N 1
ATOM 3992 C CA . CYS C 3 86 ? 247.500 170.478 136.626 1.00 23.36 84 CYS E CA 1
ATOM 3993 C C . CYS C 3 86 ? 247.895 169.018 136.613 1.00 24.55 84 CYS E C 1
ATOM 3994 O O . CYS C 3 86 ? 247.168 168.189 136.065 1.00 25.30 84 CYS E O 1
ATOM 3997 N N . ILE C 3 87 ? 249.042 168.701 137.203 1.00 21.93 85 ILE E N 1
ATOM 3998 C CA . ILE C 3 87 ? 249.474 167.309 137.315 1.00 25.16 85 ILE E CA 1
ATOM 3999 C C . ILE C 3 87 ? 249.754 167.020 138.784 1.00 25.57 85 ILE E C 1
ATOM 4000 O O . ILE C 3 87 ? 250.016 167.946 139.561 1.00 23.29 85 ILE E O 1
ATOM 4005 N N . PRO C 3 88 ? 249.674 165.751 139.196 1.00 26.11 86 PRO E N 1
ATOM 4006 C CA . PRO C 3 88 ? 250.028 165.396 140.580 1.00 29.31 86 PRO E CA 1
ATOM 4007 C C . PRO C 3 88 ? 251.392 165.961 140.936 1.00 26.46 86 PRO E C 1
ATOM 4008 O O . PRO C 3 88 ? 252.315 165.951 140.113 1.00 25.44 86 PRO E O 1
ATOM 4012 N N . ASN C 3 89 ? 251.495 166.490 142.157 1.00 25.36 87 ASN E N 1
ATOM 4013 C CA . ASN C 3 89 ? 252.740 167.103 142.625 1.00 27.21 87 ASN E CA 1
ATOM 4014 C C . ASN C 3 89 ? 253.957 166.223 142.350 1.00 30.53 87 ASN E C 1
ATOM 4015 O O . ASN C 3 89 ? 254.996 166.707 141.878 1.00 31.64 87 ASN E O 1
ATOM 4020 N N . GLU C 3 90 ? 253.840 164.930 142.643 1.00 26.87 88 GLU E N 1
ATOM 4021 C CA . GLU C 3 90 ? 254.956 164.000 142.548 1.00 33.33 88 GLU E CA 1
ATOM 4022 C C . GLU C 3 90 ? 255.328 163.657 141.106 1.00 33.19 88 GLU E C 1
ATOM 4023 O O . GLU C 3 90 ? 256.304 162.932 140.892 1.00 29.69 88 GLU E O 1
ATOM 4025 N N . CYS C 3 91 ? 254.578 164.140 140.120 1.00 32.21 89 CYS E N 1
ATOM 4026 C CA . CYS C 3 91 ? 254.920 163.932 138.717 1.00 31.54 89 CYS E CA 1
ATOM 4027 C C . CYS C 3 91 ? 255.663 165.114 138.106 1.00 35.48 89 CYS E C 1
ATOM 4028 O O . CYS C 3 91 ? 256.017 165.055 136.920 1.00 32.71 89 CYS E O 1
ATOM 4031 N N . LYS C 3 92 ? 255.930 166.166 138.901 1.00 32.78 90 LYS E N 1
ATOM 4032 C CA . LYS C 3 92 ? 256.449 167.431 138.372 1.00 33.57 90 LYS E CA 1
ATOM 4033 C C . LYS C 3 92 ? 257.739 167.244 137.568 1.00 42.16 90 LYS E C 1
ATOM 4034 O O . LYS C 3 92 ? 257.888 167.819 136.482 1.00 47.86 90 LYS E O 1
ATOM 4040 N N . GLN C 3 93 ? 258.684 166.453 138.068 1.00 37.59 91 GLN E N 1
ATOM 4041 C CA . GLN C 3 93 ? 259.972 166.329 137.390 1.00 48.06 91 GLN E CA 1
ATOM 4042 C C . GLN C 3 93 ? 260.114 165.024 136.608 1.00 45.14 91 GLN E C 1
ATOM 4043 O O . GLN C 3 93 ? 261.233 164.622 136.276 1.00 49.77 91 GLN E O 1
ATOM 4049 N N . VAL C 3 94 ? 259.016 164.354 136.294 1.00 30.39 92 VAL E N 1
ATOM 4050 C CA . VAL C 3 94 ? 259.086 163.044 135.665 1.00 27.60 92 VAL E CA 1
ATOM 4051 C C . VAL C 3 94 ? 258.817 163.192 134.172 1.00 36.18 92 VAL E C 1
ATOM 4052 O O . VAL C 3 94 ? 257.904 163.915 133.760 1.00 35.83 92 VAL E O 1
ATOM 4056 N N . THR C 3 95 ? 259.625 162.528 133.355 1.00 36.92 93 THR E N 1
ATOM 4057 C CA . THR C 3 95 ? 259.382 162.438 131.917 1.00 38.40 93 THR E CA 1
ATOM 4058 C C . THR C 3 95 ? 259.311 160.968 131.544 1.00 34.38 93 THR E C 1
ATOM 4059 O O . THR C 3 95 ? 260.138 160.162 132.000 1.00 35.28 93 THR E O 1
ATOM 4063 N N . CYS C 3 96 ? 258.317 160.619 130.733 1.00 28.82 94 CYS E N 1
ATOM 4064 C CA . CYS C 3 96 ? 258.004 159.224 130.486 1.00 31.66 94 CYS E CA 1
ATOM 4065 C C . CYS C 3 96 ? 258.192 158.777 129.045 1.00 33.22 94 CYS E C 1
ATOM 4066 O O . CYS C 3 96 ? 258.237 157.564 128.799 1.00 32.38 94 CYS E O 1
ATOM 4069 N N . GLY C 3 97 ? 258.326 159.698 128.096 1.00 31.83 95 GLY E N 1
ATOM 4070 C CA . GLY C 3 97 ? 258.445 159.280 126.708 1.00 27.69 95 GLY E CA 1
ATOM 4071 C C . GLY C 3 97 ? 257.090 158.908 126.144 1.00 23.20 95 GLY E C 1
ATOM 4072 O O . GLY C 3 97 ? 256.189 159.752 126.094 1.00 30.46 95 GLY E O 1
ATOM 4073 N N . ASN C 3 98 ? 256.906 157.659 125.728 1.00 30.65 96 ASN E N 1
ATOM 4074 C CA . ASN C 3 98 ? 255.653 157.252 125.086 1.00 22.07 96 ASN E CA 1
ATOM 4075 C C . ASN C 3 98 ? 254.599 156.904 126.142 1.00 20.66 96 ASN E C 1
ATOM 4076 O O . ASN C 3 98 ? 254.154 155.770 126.273 1.00 20.56 96 ASN E O 1
ATOM 4081 N N . GLY C 3 99 ? 254.195 157.913 126.903 1.00 19.81 97 GLY E N 1
ATOM 4082 C CA . GLY C 3 99 ? 253.199 157.678 127.934 1.00 18.74 97 GLY E CA 1
ATOM 4083 C C . GLY C 3 99 ? 253.075 158.897 128.813 1.00 23.29 97 GLY E C 1
ATOM 4084 O O . GLY C 3 99 ? 253.256 160.033 128.355 1.00 19.70 97 GLY E O 1
ATOM 4085 N N . LYS C 3 100 ? 252.728 158.657 130.071 1.00 18.03 98 LYS E N 1
ATOM 4086 C CA . LYS C 3 100 ? 252.492 159.765 130.983 1.00 20.45 98 LYS E CA 1
ATOM 4087 C C . LYS C 3 100 ? 252.835 159.322 132.393 1.00 24.53 98 LYS E C 1
ATOM 4088 O O . LYS C 3 100 ? 252.906 158.124 132.688 1.00 19.08 98 LYS E O 1
ATOM 4094 N N . CYS C 3 101 ? 253.051 160.307 133.263 1.00 18.69 99 CYS E N 1
ATOM 4095 C CA . CYS C 3 101 ? 253.360 160.027 134.651 1.00 19.39 99 CYS E CA 1
ATOM 4096 C C . CYS C 3 101 ? 252.056 159.921 135.427 1.00 24.31 99 CYS E C 1
ATOM 4097 O O . CYS C 3 101 ? 251.120 160.696 135.199 1.00 21.42 99 CYS E O 1
ATOM 4100 N N . ILE C 3 102 ? 251.979 158.912 136.294 1.00 19.01 100 ILE E N 1
ATOM 4101 C CA . ILE C 3 102 ? 250.865 158.706 137.209 1.00 18.78 100 ILE E CA 1
ATOM 4102 C C . ILE C 3 102 ? 251.458 158.407 138.577 1.00 20.04 100 ILE E C 1
ATOM 4103 O O . ILE C 3 102 ? 252.636 158.074 138.699 1.00 21.05 100 ILE E O 1
ATOM 4108 N N . LEU C 3 103 ? 250.618 158.514 139.610 1.00 20.25 101 LEU E N 1
ATOM 4109 C CA . LEU C 3 103 ? 251.031 158.106 140.945 1.00 21.63 101 LEU E CA 1
ATOM 4110 C C . LEU C 3 103 ? 250.985 156.590 141.053 1.00 25.88 101 LEU E C 1
ATOM 4111 O O . LEU C 3 103 ? 250.033 155.958 140.584 1.00 22.97 101 LEU E O 1
ATOM 4116 N N . ASP C 3 104 ? 252.010 156.006 141.687 1.00 23.46 102 ASP E N 1
ATOM 4117 C CA . ASP C 3 104 ? 252.096 154.553 141.834 1.00 30.25 102 ASP E CA 1
ATOM 4118 C C . ASP C 3 104 ? 251.110 154.085 142.907 1.00 32.80 102 ASP E C 1
ATOM 4119 O O . ASP C 3 104 ? 251.300 154.349 144.102 1.00 29.26 102 ASP E O 1
ATOM 4124 N N . THR C 3 105 ? 250.047 153.386 142.491 1.00 33.66 103 THR E N 1
ATOM 4125 C CA . THR C 3 105 ? 249.041 152.949 143.465 1.00 40.63 103 THR E CA 1
ATOM 4126 C C . THR C 3 105 ? 249.562 151.877 144.423 1.00 40.84 103 THR E C 1
ATOM 4127 O O . THR C 3 105 ? 248.966 151.657 145.484 1.00 42.23 103 THR E O 1
ATOM 4131 N N . SER C 3 106 ? 250.654 151.211 144.089 1.00 39.49 104 SER E N 1
ATOM 4132 C CA . SER C 3 106 ? 251.205 150.210 144.991 1.00 43.52 104 SER E CA 1
ATOM 4133 C C . SER C 3 106 ? 252.074 150.822 146.080 1.00 46.63 104 SER E C 1
ATOM 4134 O O . SER C 3 106 ? 252.385 150.140 147.061 1.00 45.61 104 SER E O 1
ATOM 4137 N N . ASN C 3 107 ? 252.476 152.084 145.926 1.00 46.20 105 ASN E N 1
ATOM 4138 C CA . ASN C 3 107 ? 253.391 152.711 146.858 1.00 45.25 105 ASN E CA 1
ATOM 4139 C C . ASN C 3 107 ? 252.596 153.589 147.806 1.00 43.56 105 ASN E C 1
ATOM 4140 O O . ASN C 3 107 ? 251.923 154.527 147.345 1.00 41.07 105 ASN E O 1
ATOM 4145 N N . PRO C 3 108 ? 252.607 153.305 149.111 1.00 45.79 106 PRO E N 1
ATOM 4146 C CA . PRO C 3 108 ? 251.946 154.211 150.064 1.00 46.33 106 PRO E CA 1
ATOM 4147 C C . PRO C 3 108 ? 252.483 155.630 150.009 1.00 44.76 106 PRO E C 1
ATOM 4148 O O . PRO C 3 108 ? 251.742 156.582 150.291 1.00 38.89 106 PRO E O 1
ATOM 4152 N N . VAL C 3 109 ? 253.752 155.799 149.654 1.00 43.47 107 VAL E N 1
ATOM 4153 C CA . VAL C 3 109 ? 254.346 157.121 149.510 1.00 37.88 107 VAL E CA 1
ATOM 4154 C C . VAL C 3 109 ? 254.093 157.585 148.084 1.00 32.61 107 VAL E C 1
ATOM 4155 O O . VAL C 3 109 ? 254.474 156.905 147.131 1.00 31.81 107 VAL E O 1
ATOM 4159 N N . LYS C 3 110 ? 253.423 158.722 147.933 1.00 31.59 108 LYS E N 1
ATOM 4160 C CA . LYS C 3 110 ? 253.104 159.235 146.607 1.00 31.93 108 LYS E CA 1
ATOM 4161 C C . LYS C 3 110 ? 254.378 159.378 145.781 1.00 30.37 108 LYS E C 1
ATOM 4162 O O . LYS C 3 110 ? 255.322 160.074 146.185 1.00 35.42 108 LYS E O 1
ATOM 4168 N N . THR C 3 111 ? 254.400 158.698 144.633 1.00 28.25 109 THR E N 1
ATOM 4169 C CA . THR C 3 111 ? 255.586 158.576 143.795 1.00 35.26 109 THR E CA 1
ATOM 4170 C C . THR C 3 111 ? 255.150 158.509 142.340 1.00 32.46 109 THR E C 1
ATOM 4171 O O . THR C 3 111 ? 254.252 157.739 141.997 1.00 29.55 109 THR E O 1
ATOM 4175 N N . GLY C 3 112 ? 255.774 159.318 141.489 1.00 28.71 110 GLY E N 1
ATOM 4176 C CA . GLY C 3 112 ? 255.424 159.304 140.080 1.00 27.58 110 GLY E CA 1
ATOM 4177 C C . GLY C 3 112 ? 256.130 158.155 139.381 1.00 29.55 110 GLY E C 1
ATOM 4178 O O . GLY C 3 112 ? 257.321 157.927 139.597 1.00 29.36 110 GLY E O 1
ATOM 4179 N N . VAL C 3 113 ? 255.379 157.417 138.555 1.00 25.44 111 VAL E N 1
ATOM 4180 C CA . VAL C 3 113 ? 255.883 156.331 137.729 1.00 25.51 111 VAL E CA 1
ATOM 4181 C C . VAL C 3 113 ? 255.259 156.500 136.356 1.00 23.51 111 VAL E C 1
ATOM 4182 O O . VAL C 3 113 ? 254.251 157.189 136.189 1.00 23.33 111 VAL E O 1
ATOM 4186 N N . CYS C 3 114 ? 255.838 155.830 135.373 1.00 23.67 112 CYS E N 1
ATOM 4187 C CA . CYS C 3 114 ? 255.348 155.935 134.010 1.00 21.96 112 CYS E CA 1
ATOM 4188 C C . CYS C 3 114 ? 254.292 154.879 133.717 1.00 24.17 112 CYS E C 1
ATOM 4189 O O . CYS C 3 114 ? 254.430 153.708 134.090 1.00 23.96 112 CYS E O 1
ATOM 4192 N N . SER C 3 115 ? 253.239 155.312 133.041 1.00 18.16 113 SER E N 1
ATOM 4193 C CA . SER C 3 115 ? 252.260 154.433 132.434 1.00 16.39 113 SER E CA 1
ATOM 4194 C C . SER C 3 115 ? 252.271 154.717 130.938 1.00 15.44 113 SER E C 1
ATOM 4195 O O . SER C 3 115 ? 252.238 155.878 130.541 1.00 19.23 113 SER E O 1
ATOM 4198 N N . CYS C 3 116 ? 252.283 153.669 130.121 1.00 15.07 114 CYS E N 1
ATOM 4199 C CA . CYS C 3 116 ? 252.730 153.748 128.732 1.00 14.91 114 CYS E CA 1
ATOM 4200 C C . CYS C 3 116 ? 251.600 153.633 127.709 1.00 16.27 114 CYS E C 1
ATOM 4201 O O . CYS C 3 116 ? 250.608 152.911 127.909 1.00 14.30 114 CYS E O 1
ATOM 4204 N N . ASN C 3 117 ? 251.824 154.269 126.551 1.00 13.71 115 ASN E N 1
ATOM 4205 C CA . ASN C 3 117 ? 250.970 154.045 125.389 1.00 13.29 115 ASN E CA 1
ATOM 4206 C C . ASN C 3 117 ? 250.924 152.571 125.032 1.00 18.50 115 ASN E C 1
ATOM 4207 O O . ASN C 3 117 ? 251.933 151.871 125.122 1.00 15.91 115 ASN E O 1
ATOM 4212 N N . ILE C 3 118 ? 249.726 152.097 124.663 1.00 15.56 116 ILE E N 1
ATOM 4213 C CA . ILE C 3 118 ? 249.532 150.682 124.349 1.00 12.22 116 ILE E CA 1
ATOM 4214 C C . ILE C 3 118 ? 250.554 150.256 123.297 1.00 14.71 116 ILE E C 1
ATOM 4215 O O . ILE C 3 118 ? 250.740 150.942 122.287 1.00 15.72 116 ILE E O 1
ATOM 4220 N N . GLY C 3 119 ? 251.270 149.155 123.572 1.00 20.02 117 GLY E N 1
ATOM 4221 C CA . GLY C 3 119 ? 252.366 148.701 122.750 1.00 23.19 117 GLY E CA 1
ATOM 4222 C C . GLY C 3 119 ? 253.725 149.010 123.336 1.00 21.95 117 GLY E C 1
ATOM 4223 O O . GLY C 3 119 ? 254.731 148.463 122.864 1.00 21.22 117 GLY E O 1
ATOM 4224 N N . LYS C 3 120 ? 253.777 149.853 124.363 1.00 17.71 118 LYS E N 1
ATOM 4225 C CA . LYS C 3 120 ? 254.983 150.104 125.131 1.00 16.96 118 LYS E CA 1
ATOM 4226 C C . LYS C 3 120 ? 254.745 149.714 126.580 1.00 18.88 118 LYS E C 1
ATOM 4227 O O . LYS C 3 120 ? 253.612 149.711 127.056 1.00 15.96 118 LYS E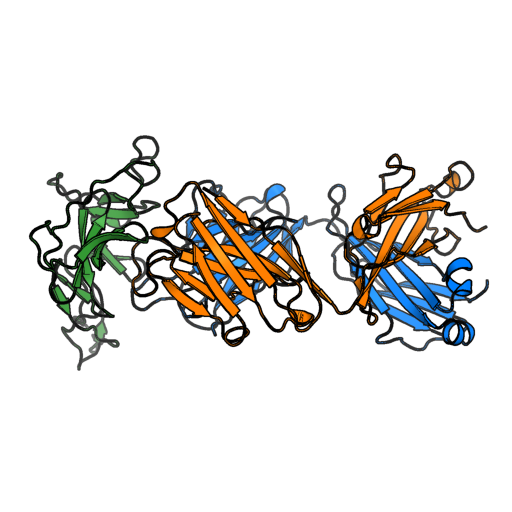 O 1
ATOM 4233 N N . VAL C 3 121 ? 255.826 149.383 127.273 1.00 21.61 119 VAL E N 1
ATOM 4234 C CA . VAL C 3 121 ? 255.778 149.109 128.708 1.00 20.07 119 VAL E CA 1
ATOM 4235 C C . VAL C 3 121 ? 257.009 149.731 129.337 1.00 22.76 119 VAL E C 1
ATOM 4236 O O . VAL C 3 121 ? 257.947 150.124 128.628 1.00 25.66 119 VAL E O 1
ATOM 4240 N N . PRO C 3 122 ? 257.015 149.884 130.660 1.00 22.85 120 PRO E N 1
ATOM 4241 C CA . PRO C 3 122 ? 258.182 150.482 131.328 1.00 24.93 120 PRO E CA 1
ATOM 4242 C C . PRO C 3 122 ? 259.448 149.681 131.054 1.00 32.96 120 PRO E C 1
ATOM 4243 O O . PRO C 3 122 ? 259.461 148.449 131.115 1.00 33.04 120 PRO E O 1
ATOM 4247 N N . ASN C 3 123 ? 260.508 150.387 130.737 1.00 28.24 121 ASN E N 1
ATOM 4248 C CA . ASN C 3 123 ? 261.731 149.758 130.252 1.00 29.99 121 ASN E CA 1
ATOM 4249 C C . ASN C 3 123 ? 262.781 149.765 131.351 1.00 40.45 121 ASN E C 1
ATOM 4250 O O . ASN C 3 123 ? 263.430 150.788 131.586 1.00 33.47 121 ASN E O 1
ATOM 4255 N N . VAL C 3 124 ? 263.006 148.594 131.954 1.00 33.17 122 VAL E N 1
ATOM 4256 C CA . VAL C 3 124 ? 263.942 148.502 133.075 1.00 40.43 122 VAL E CA 1
ATOM 4257 C C . VAL C 3 124 ? 265.363 148.864 132.653 1.00 37.48 122 VAL E C 1
ATOM 4258 O O . VAL C 3 124 ? 266.177 149.232 133.499 1.00 39.37 122 VAL E O 1
ATOM 4262 N N . GLN C 3 125 ? 265.668 148.794 131.353 1.00 41.40 123 GLN E N 1
ATOM 4263 C CA . GLN C 3 125 ? 266.928 149.255 130.782 1.00 39.05 123 GLN E CA 1
ATOM 4264 C C . GLN C 3 125 ? 266.977 150.756 130.517 1.00 38.93 123 GLN E C 1
ATOM 4265 O O . GLN C 3 125 ? 268.003 151.253 130.050 1.00 40.48 123 GLN E O 1
ATOM 4271 N N . ASP C 3 126 ? 265.903 151.487 130.769 1.00 41.18 124 ASP E N 1
ATOM 4272 C CA . ASP C 3 126 ? 265.798 152.910 130.462 1.00 39.74 124 ASP E CA 1
ATOM 4273 C C . ASP C 3 126 ? 265.058 153.611 131.596 1.00 42.49 124 ASP E C 1
ATOM 4274 O O . ASP C 3 126 ? 264.123 154.384 131.366 1.00 40.84 124 ASP E O 1
ATOM 4279 N N . GLN C 3 127 ? 265.443 153.299 132.845 1.00 37.65 125 GLN E N 1
ATOM 4280 C CA . GLN C 3 127 ? 264.871 153.913 134.055 1.00 43.18 125 GLN E CA 1
ATOM 4281 C C . GLN C 3 127 ? 263.348 153.881 134.073 1.00 40.94 125 GLN E C 1
ATOM 4282 O O . GLN C 3 127 ? 262.687 154.803 134.558 1.00 34.11 125 GLN E O 1
ATOM 4288 N N . ASN C 3 128 ? 262.798 152.785 133.565 1.00 36.04 126 ASN E N 1
ATOM 4289 C CA . ASN C 3 128 ? 261.365 152.519 133.576 1.00 43.23 126 ASN E CA 1
ATOM 4290 C C . ASN C 3 128 ? 260.567 153.573 132.808 1.00 34.34 126 ASN E C 1
ATOM 4291 O O . ASN C 3 128 ? 259.411 153.827 133.133 1.00 28.77 126 ASN E O 1
ATOM 4296 N N . LYS C 3 129 ? 261.162 154.190 131.787 1.00 31.56 127 LYS E N 1
ATOM 4297 C CA . LYS C 3 129 ? 260.394 155.017 130.863 1.00 27.93 127 LYS E CA 1
ATOM 4298 C C . LYS C 3 129 ? 259.735 154.140 129.806 1.00 27.00 127 LYS E C 1
ATOM 4299 O O . LYS C 3 129 ? 260.029 152.954 129.684 1.00 26.68 127 LYS E O 1
ATOM 4305 N N . CYS C 3 130 ? 258.824 154.734 129.037 1.00 24.32 128 CYS E N 1
ATOM 4306 C CA . CYS C 3 130 ? 257.953 153.956 128.153 1.00 22.48 128 CYS E CA 1
ATOM 4307 C C . CYS C 3 130 ? 258.642 153.689 126.813 1.00 31.96 128 CYS E C 1
ATOM 4308 O O . CYS C 3 130 ? 258.192 154.103 125.750 1.00 32.57 128 CYS E O 1
ATOM 4311 N N . SER C 3 131 ? 259.757 152.975 126.878 1.00 24.76 129 SER E N 1
ATOM 4312 C CA . SER C 3 131 ? 260.569 152.776 125.680 1.00 25.51 129 SER E CA 1
ATOM 4313 C C . SER C 3 131 ? 260.792 151.305 125.330 1.00 31.88 129 SER E C 1
ATOM 4314 O O . SER C 3 131 ? 261.557 151.011 124.405 1.00 32.84 129 SER E O 1
ATOM 4317 N N . LYS C 3 132 ? 260.139 150.377 126.019 1.00 23.15 130 LYS E N 1
ATOM 4318 C CA . LYS C 3 132 ? 260.227 148.953 125.717 1.00 30.03 130 LYS E CA 1
ATOM 4319 C C . LYS C 3 132 ? 258.947 148.504 125.020 1.00 23.01 130 LYS E C 1
ATOM 4320 O O . LYS C 3 132 ? 257.851 148.862 125.453 1.00 21.43 130 LYS E O 1
ATOM 4326 N N . ASP C 3 133 ? 259.074 147.762 123.920 1.00 23.89 131 ASP E N 1
ATOM 4327 C CA . ASP C 3 133 ? 257.879 147.182 123.320 1.00 24.74 131 ASP E CA 1
ATOM 4328 C C . ASP C 3 133 ? 257.301 146.110 124.231 1.00 25.51 131 ASP E C 1
ATOM 4329 O O . ASP C 3 133 ? 258.031 145.258 124.737 1.00 27.54 131 ASP E O 1
ATOM 4334 N N . GLY C 3 134 ? 255.989 146.137 124.428 1.00 24.62 132 GLY E N 1
ATOM 4335 C CA . GLY C 3 134 ? 255.359 145.068 125.180 1.00 23.85 132 GLY E CA 1
ATOM 4336 C C . GLY C 3 134 ? 253.861 145.221 125.157 1.00 22.92 132 GLY E C 1
ATOM 4337 O O . GLY C 3 134 ? 253.351 146.339 124.994 1.00 21.40 132 GLY E O 1
ATOM 4338 N N . GLU C 3 135 ? 253.134 144.132 125.334 1.00 25.49 133 GLU E N 1
ATOM 4339 C CA . GLU C 3 135 ? 251.695 144.169 125.117 1.00 21.22 133 GLU E CA 1
ATOM 4340 C C . GLU C 3 135 ? 250.939 144.369 126.425 1.00 22.58 133 GLU E C 1
ATOM 4341 O O . GLU C 3 135 ? 251.428 144.048 127.516 1.00 23.63 133 GLU E O 1
ATOM 4347 N N . THR C 3 136 ? 249.764 144.977 126.307 1.00 18.41 134 THR E N 1
ATOM 4348 C CA . THR C 3 136 ? 248.844 145.181 127.428 1.00 19.75 134 THR E CA 1
ATOM 4349 C C . THR C 3 136 ? 247.497 144.593 127.037 1.00 21.93 134 THR E C 1
ATOM 4350 O O . THR C 3 136 ? 246.936 144.958 126.001 1.00 19.56 134 THR E O 1
ATOM 4354 N N . LYS C 3 137 ? 246.981 143.680 127.851 1.00 25.12 135 LYS E N 1
ATOM 4355 C CA . LYS C 3 137 ? 245.652 143.149 127.576 1.00 28.74 135 LYS E CA 1
ATOM 4356 C C . LYS C 3 137 ? 244.608 144.205 127.921 1.00 23.32 135 LYS E C 1
ATOM 4357 O O . LYS C 3 137 ? 244.660 144.800 129.002 1.00 19.70 135 LYS E O 1
ATOM 4363 N N . CYS C 3 138 ? 243.645 144.422 127.021 1.00 21.63 136 CYS E N 1
ATOM 4364 C CA . CYS C 3 138 ? 242.543 145.317 127.348 1.00 21.80 136 CYS E CA 1
ATOM 4365 C C . CYS C 3 138 ? 241.679 144.704 128.451 1.00 22.68 136 CYS E C 1
ATOM 4366 O O . CYS C 3 138 ? 241.347 143.520 128.400 1.00 28.74 136 CYS E O 1
ATOM 4369 N N . SER C 3 139 ? 241.360 145.514 129.464 1.00 18.14 137 SER E N 1
ATOM 4370 C CA . SER C 3 139 ? 240.526 145.140 130.606 1.00 20.71 137 SER E CA 1
ATOM 4371 C C . SER C 3 139 ? 239.146 145.786 130.605 1.00 19.81 137 SER E C 1
ATOM 4372 O O . SER C 3 139 ? 238.349 145.502 131.509 1.00 18.29 137 SER E O 1
ATOM 4375 N N . LEU C 3 140 ? 238.870 146.684 129.666 1.00 17.00 138 LEU E N 1
ATOM 4376 C CA . LEU C 3 140 ? 237.668 147.506 129.733 1.00 18.32 138 LEU E CA 1
ATOM 4377 C C . LEU C 3 140 ? 236.421 146.640 129.617 1.00 24.19 138 LEU E C 1
ATOM 4378 O O . LEU C 3 140 ? 236.407 145.663 128.875 1.00 19.21 138 LEU E O 1
ATOM 4383 N N . LYS C 3 141 ? 235.383 146.993 130.385 1.00 15.90 139 LYS E N 1
ATOM 4384 C CA . LYS C 3 141 ? 234.055 146.395 130.300 1.00 18.38 139 LYS E CA 1
ATOM 4385 C C . LYS C 3 141 ? 233.245 147.346 129.430 1.00 22.42 139 LYS E C 1
ATOM 4386 O O . LYS C 3 141 ? 232.858 148.423 129.886 1.00 22.59 139 LYS E O 1
ATOM 4392 N N . CYS C 3 142 ? 233.012 146.972 128.170 1.00 24.36 140 CYS E N 1
ATOM 4393 C CA . CYS C 3 142 ? 232.326 147.851 127.236 1.00 20.41 140 CYS E CA 1
ATOM 4394 C C . CYS C 3 142 ? 230.866 147.440 127.261 1.00 27.91 140 CYS E C 1
ATOM 4395 O O . CYS C 3 142 ? 230.472 146.456 126.624 1.00 27.02 140 CYS E O 1
ATOM 4398 N N . LEU C 3 143 ? 230.065 148.195 128.018 1.00 22.87 141 LEU E N 1
ATOM 4399 C CA . LEU C 3 143 ? 228.730 147.711 128.383 1.00 24.77 141 LEU E CA 1
ATOM 4400 C C . LEU C 3 143 ? 227.829 147.527 127.171 1.00 30.57 141 LEU E C 1
ATOM 4401 O O . LEU C 3 143 ? 227.006 146.606 127.141 1.00 27.46 141 LEU E O 1
ATOM 4406 N N . LYS C 3 144 ? 227.942 148.406 126.178 1.00 25.78 142 LYS E N 1
ATOM 4407 C CA . LYS C 3 144 ? 227.010 148.375 125.054 1.00 31.17 142 LYS E CA 1
ATOM 4408 C C . LYS C 3 144 ? 227.279 147.160 124.178 1.00 30.24 142 LYS E C 1
ATOM 4409 O O . LYS C 3 144 ? 228.429 146.884 123.831 1.00 28.80 142 LYS E O 1
ATOM 4415 N N . GLU C 3 145 ? 226.225 146.402 123.861 1.00 32.16 143 GLU E N 1
ATOM 4416 C CA . GLU C 3 145 ? 226.439 145.188 123.083 1.00 34.59 143 GLU E CA 1
ATOM 4417 C C . GLU C 3 145 ? 227.104 145.498 121.745 1.00 34.18 143 GLU E C 1
ATOM 4418 O O . GLU C 3 145 ? 227.868 144.671 121.230 1.00 33.48 143 GLU E O 1
ATOM 4424 N N . GLN C 3 146 ? 226.865 146.693 121.199 1.00 30.73 144 GLN E N 1
ATOM 4425 C CA . GLN C 3 146 ? 227.432 147.104 119.917 1.00 37.43 144 GLN E CA 1
ATOM 4426 C C . GLN C 3 146 ? 228.854 147.633 120.034 1.00 33.68 144 GLN E C 1
ATOM 4427 O O . GLN C 3 146 ? 229.445 148.010 119.012 1.00 33.68 144 GLN E O 1
ATOM 4433 N N . GLU C 3 147 ? 229.397 147.718 121.239 1.00 30.68 145 GLU E N 1
ATOM 4434 C CA . GLU C 3 147 ? 230.719 148.285 121.433 1.00 28.87 145 GLU E CA 1
ATOM 4435 C C . GLU C 3 147 ? 231.676 147.225 121.941 1.00 30.12 145 GLU E C 1
ATOM 4436 O O . GLU C 3 147 ? 231.277 146.191 122.473 1.00 27.68 145 GLU E O 1
ATOM 4442 N N . THR C 3 148 ? 232.958 147.501 121.759 1.00 29.07 146 THR E N 1
ATOM 4443 C CA . THR C 3 148 ? 234.010 146.591 122.164 1.00 23.88 146 THR E CA 1
ATOM 4444 C C . THR C 3 148 ? 235.243 147.431 122.440 1.00 23.09 146 THR E C 1
ATOM 4445 O O . THR C 3 148 ? 235.307 148.614 122.098 1.00 21.69 146 THR E O 1
ATOM 4449 N N . CYS C 3 149 ? 236.217 146.818 123.083 1.00 21.21 147 CYS E N 1
ATOM 4450 C CA . CYS C 3 149 ? 237.451 147.532 123.360 1.00 21.67 147 CYS E CA 1
ATOM 4451 C C . CYS C 3 149 ? 238.269 147.667 122.074 1.00 17.17 147 CYS E C 1
ATOM 4452 O O . CYS C 3 149 ? 238.463 146.689 121.343 1.00 18.77 147 CYS E O 1
ATOM 4455 N N . LYS C 3 150 ? 238.727 148.886 121.782 1.00 16.94 148 LYS E N 1
ATOM 4456 C CA . LYS C 3 150 ? 239.512 149.181 120.579 1.00 20.61 148 LYS E CA 1
ATOM 4457 C C . LYS C 3 150 ? 240.760 149.954 120.957 1.00 17.14 148 LYS E C 1
ATOM 4458 O O . LYS C 3 150 ? 240.738 150.762 121.890 1.00 15.30 148 LYS E O 1
ATOM 4464 N N . ALA C 3 151 ? 241.832 149.748 120.181 1.00 15.01 149 ALA E N 1
ATOM 4465 C CA . ALA C 3 151 ? 243.073 150.481 120.397 1.00 14.86 149 ALA E CA 1
ATOM 4466 C C . ALA C 3 151 ? 243.156 151.635 119.397 1.00 18.12 149 ALA E C 1
ATOM 4467 O O . ALA C 3 151 ? 242.985 151.435 118.191 1.00 15.06 149 ALA E O 1
ATOM 4469 N N . VAL C 3 152 ? 243.385 152.844 119.897 1.00 12.22 150 VAL E N 1
ATOM 4470 C CA . VAL C 3 152 ? 243.640 153.973 118.996 1.00 13.14 150 VAL E CA 1
ATOM 4471 C C . VAL C 3 152 ? 244.594 154.925 119.702 1.00 10.72 150 VAL E C 1
ATOM 4472 O O . VAL C 3 152 ? 244.441 155.182 120.896 1.00 12.54 150 VAL E O 1
ATOM 4476 N N . ASP C 3 153 ? 245.588 155.441 118.963 1.00 10.68 151 ASP E N 1
ATOM 4477 C CA . ASP C 3 153 ? 246.444 156.526 119.451 1.00 13.48 151 ASP E CA 1
ATOM 4478 C C . ASP C 3 153 ? 247.049 156.226 120.821 1.00 15.30 151 ASP E C 1
ATOM 4479 O O . ASP C 3 153 ? 247.127 157.104 121.682 1.00 14.54 151 ASP E O 1
ATOM 4484 N N . GLY C 3 154 ? 247.475 154.984 121.021 1.00 11.52 152 GLY E N 1
ATOM 4485 C CA . GLY C 3 154 ? 248.152 154.581 122.239 1.00 11.36 152 GLY E CA 1
ATOM 4486 C C . GLY C 3 154 ? 247.254 154.309 123.431 1.00 11.19 152 GLY E C 1
ATOM 4487 O O . GLY C 3 154 ? 247.777 154.053 124.518 1.00 9.33 152 GLY E O 1
ATOM 4488 N N . ILE C 3 155 ? 245.927 154.349 123.278 1.00 10.76 153 ILE E N 1
ATOM 4489 C CA . ILE C 3 155 ? 245.049 154.022 124.401 1.00 8.51 153 ILE E CA 1
ATOM 4490 C C . ILE C 3 155 ? 244.101 152.922 123.943 1.00 10.65 153 ILE E C 1
ATOM 4491 O O . ILE C 3 155 ? 243.996 152.644 122.755 1.00 11.26 153 ILE E O 1
ATOM 4496 N N . TYR C 3 156 ? 243.469 152.239 124.911 1.00 10.03 154 TYR E N 1
ATOM 4497 C CA . TYR C 3 156 ? 242.266 151.461 124.653 1.00 12.65 154 TYR E CA 1
ATOM 4498 C C . TYR C 3 156 ? 241.037 152.267 125.086 1.00 15.35 154 TYR E C 1
ATOM 4499 O O . TYR C 3 156 ? 241.048 152.926 126.131 1.00 12.12 154 TYR E O 1
ATOM 4508 N N . LYS C 3 157 ? 239.955 152.160 124.318 1.00 12.05 155 LYS E N 1
ATOM 4509 C CA . LYS C 3 157 ? 238.674 152.724 124.734 1.00 17.84 155 LYS E CA 1
ATOM 4510 C C . LYS C 3 157 ? 237.564 151.866 124.135 1.00 20.03 155 LYS E C 1
ATOM 4511 O O . LYS C 3 157 ? 237.795 151.063 123.223 1.00 17.71 155 LYS E O 1
ATOM 4517 N N . CYS C 3 158 ? 236.347 152.043 124.654 1.00 17.02 156 CYS E N 1
ATOM 4518 C CA . CYS C 3 158 ? 235.185 151.371 124.082 1.00 16.68 156 CYS E CA 1
ATOM 4519 C C . CYS C 3 158 ? 234.758 152.122 122.826 1.00 19.17 156 CYS E C 1
ATOM 4520 O O . CYS C 3 158 ? 234.670 153.351 122.832 1.00 21.54 156 CYS E O 1
ATOM 4523 N N . ASP C 3 159 ? 234.488 151.384 121.755 1.00 19.48 157 ASP E N 1
ATOM 4524 C CA . ASP C 3 159 ? 234.007 151.997 120.535 1.00 21.93 157 ASP E CA 1
ATOM 4525 C C . ASP C 3 159 ? 233.217 150.959 119.741 1.00 24.13 157 ASP E C 1
ATOM 4526 O O . ASP C 3 159 ? 233.221 149.765 120.065 1.00 23.11 157 ASP E O 1
ATOM 4531 N N . CYS C 3 160 ? 232.529 151.436 118.703 1.00 26.86 158 CYS E N 1
ATOM 4532 C CA . CYS C 3 160 ? 231.693 150.566 117.871 1.00 34.66 158 CYS E CA 1
ATOM 4533 C C . CYS C 3 160 ? 232.501 149.426 117.261 1.00 33.59 158 CYS E C 1
ATOM 4534 O O . CYS C 3 160 ? 233.629 149.622 116.802 1.00 27.52 158 CYS E O 1
ATOM 4537 N N . LYS C 3 161 ? 231.897 148.240 117.226 1.00 30.24 159 LYS E N 1
ATOM 4538 C CA . LYS C 3 161 ? 232.519 147.029 116.672 1.00 39.83 159 LYS E CA 1
ATOM 4539 C C . LYS C 3 161 ? 232.812 147.107 115.171 1.00 45.65 159 LYS E C 1
ATOM 4540 O O . LYS C 3 161 ? 232.147 147.836 114.447 1.00 47.06 159 LYS E O 1
#

B-factor: mean 28.1, std 14.2, range [8.39, 100.49]

Foldseek 3Di:
DKAKAKPDQEAADAAFAKDKIKIFIPWFQQAPVRFRFKWKWFAAPPGDIDTQGTSFFHGDPPHDPQWTKHDGTGIIMIMGHGDHPRRFGKMKMWGVRD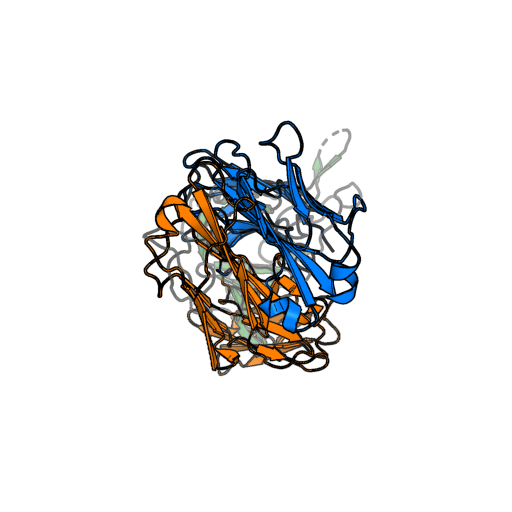PPIDIYPIYGYAHDDDFAFWDKDKDWADPVVLVPFKTKIKIKTPFGPDQDKDKWKAFQNHTDDDQKDKDKDDQDPPRRTIMMMMIGMDTSVVVVVTFKIKMWMDDPNDPDIDIDIGTPPD/DAWAKDAAEEAEQQAKDKIKIADDDDQLQQWKKWKWWAAVPGDIGTAWIAASNPGDIGGDPVQVVFKDWDADNVRSMIMIMGGSDDQVVFTWMKMWIGGNDPPDDDPDGTRPYIYPTYTYGYHNDDFDFWDKDKQAWDPVQDDDQKTKIKIKTDFGDDDDKDKDKPVPPDDPQKDKDDWDQDPVRGIMTMIMGMDGPVCLVPDWIWMWMADVVVRDIDIGTHHHDD/DDLPAAAAQFFWKAFQQDIFTDHPDQWEACDGRYTDRADCDQFPVQAPHHHHHQWGWHWDVGDIDIDHHPQWDQAPNHTDGPQQRPPDAPQFGWDFDPVDPPTHTATTHFAQFFQDPVPVGHRDHGDHHDDDHDQPDPQWDWDHDPRIITIDGD

CATH classification: 2.60.40.10 (+1 more: 2.60.40.10)

Solvent-accessible surface area: 28856 Å² total; per-residue (Å²): 134,5,88,12,81,20,54,52,139,43,27,47,7,68,86,41,96,91,14,57,2,33,0,128,11,74,86,51,0,53,82,62,56,11,27,16,6,0,8,0,0,2,17,68,90,92,98,25,4,83,18,0,0,24,72,16,61,48,91,25,113,70,15,49,115,27,1,47,8,48,38,83,22,50,56,0,29,0,106,2,53,134,3,79,57,119,0,42,6,30,0,8,0,2,0,34,8,56,132,14,17,25,21,2,54,4,0,68,3,12,42,117,78,102,76,21,45,10,48,8,4,0,2,33,10,12,118,72,2,24,186,80,39,46,0,1,0,0,0,0,0,6,55,0,10,29,93,111,22,160,28,84,6,69,5,58,137,54,96,40,102,88,40,48,71,86,14,20,15,107,39,40,111,191,61,16,6,9,0,3,7,3,22,0,48,22,51,81,68,59,6,73,142,66,145,56,0,11,0,42,0,64,8,136,26,38,129,70,71,43,77,68,36,12,72,79,81,180,112,96,7,76,9,36,54,60,54,76,62,101,70,56,34,44,6,120,2,34,0,101,4,45,62,40,86,8,53,8,24,1,0,0,0,0,7,24,34,100,85,110,25,13,62,11,2,0,12,0,0,7,35,74,25,76,111,76,45,10,147,124,1,100,80,33,10,23,0,57,40,57,82,169,50,32,17,0,17,2,50,2,103,51,4,106,77,97,0,26,2,42,3,12,0,0,18,16,37,0,6,19,110,44,31,11,52,22,27,10,8,41,28,26,1,104,12,2,72,0,17,5,18,87,18,76,80,82,19,11,47,13,24,16,5,16,1,20,98,76,0,55,60,83,48,54,0,0,0,0,0,5,0,19,32,1,4,16,86,85,16,76,24,41,1,43,102,40,95,32,99,88,37,39,21,56,4,66,24,29,94,27,132,80,18,29,18,9,17,5,0,1,0,29,7,78,34,95,13,36,78,103,105,70,16,56,0,29,3,32,0,148,54,34,138,32,168,43,104,50,109,5,101,64,106,165,58,80,43,99,23,115,12,131,110,14,47,22,1,12,2,27,50,31,33,28,4,50,12,71,122,103,24,12,21,40,71,98,79,23,1,76,115,51,27,173,59,34,57,126,87,23,54,102,96,15,21,15,60,25,7,82,0,48,134,137,182,108,53,50,49,49,121,17,42,183,35,51,47,95,33,129,85,39,11,39,31,84,39,4,126,171,52,82,8,46,61,13,56,20,27,51,38,141,96,55,132,105,155,51,16,52,17,0,0,11,26,21,60,32,56,22,120,166,58,157,81,62,1,52,104,103,17,152,20,186,34,56,20,117,27,157,119,156,102,37,43,34,70,32,0,2,4,0,34,22,41,35,86,167

Radius of gyration: 29.97 Å; Cα contacts (8 Å, |Δi|>4): 1575; chains: 3; bounding box: 72×55×86 Å